Protein AF-A0A7I8X834-F1 (afdb_monomer)

Mean predicted aligned error: 14.42 Å

Foldseek 3Di:
DDDDDPFPVVVVPLLNVLLCLLQPQLLVVLLPCVVPVDPVVNVVSLVVSLVVSVVVHDPVNVLSSVLSNVLNNLLSVLVNCCVDNPDLLSVLVSLLSNLLSCLLSVQLVLCCRQAVVPRDSCSSVPPDDPVVVVLVVVLVVLLVVCVVPPVVLSDPVLLVVLSVLSVVLSVLQSQVCNQCRNVDDPDQDQDDDPPNDDGCDDSNVAAVCSNLLSVLSNQLSSSSSSSRPVSNVVSNVVSVVVVLVVLQVNLVSVCLAPPVVSVVSLVRYANNDPPRSHHDPDDPPCVVFWADDDDFDFDDPVQPPADDQPDDDFKFACLQDWLPQFFWKKFKFDQAFTWWFSVLLVQLVCQLRVLCCVPQNSNFKMKGFPFDFGGFDFDQDQGSHVVSVVVDPVCVVSGGHGDGTITGHHGGDTGMMMTGHPVCVVSSQVSNVRSCVSTPDDIDMDIDQGGGPEPDGSVVVVVQVVVVQWDIDRNYTHGNDPDDDVVVCVVPPD

Structure (mmCIF, N/CA/C/O backbone):
data_AF-A0A7I8X834-F1
#
_entry.id   AF-A0A7I8X834-F1
#
loop_
_atom_site.group_PDB
_atom_site.id
_atom_site.type_symbol
_atom_site.label_atom_id
_atom_site.label_alt_id
_atom_site.label_comp_id
_atom_site.label_asym_id
_atom_site.label_entity_id
_atom_site.label_seq_id
_atom_site.pdbx_PDB_ins_code
_atom_site.Cartn_x
_atom_site.Cartn_y
_atom_site.Cartn_z
_atom_site.occupancy
_atom_site.B_iso_or_equiv
_atom_site.auth_seq_id
_atom_site.auth_comp_id
_atom_site.auth_asym_id
_atom_site.auth_atom_id
_atom_site.pdbx_PDB_model_num
ATOM 1 N N . MET A 1 1 ? -2.455 3.920 -53.285 1.00 36.06 1 MET A N 1
ATOM 2 C CA . MET A 1 1 ? -1.299 4.105 -52.379 1.00 36.06 1 MET A CA 1
ATOM 3 C C . MET A 1 1 ? -1.236 2.922 -51.427 1.00 36.06 1 MET A C 1
ATOM 5 O O . MET A 1 1 ? -2.117 2.782 -50.586 1.00 36.06 1 MET A O 1
ATOM 9 N N . ALA A 1 2 ? -0.276 2.018 -51.633 1.00 33.56 2 ALA A N 1
ATOM 10 C CA . ALA A 1 2 ? -0.103 0.823 -50.813 1.00 33.56 2 ALA A CA 1
ATOM 11 C C . ALA A 1 2 ? 0.153 1.215 -49.349 1.00 33.56 2 ALA A C 1
ATOM 13 O O . ALA A 1 2 ? 0.996 2.070 -49.076 1.00 33.56 2 ALA A O 1
ATOM 14 N N . ARG A 1 3 ? -0.595 0.619 -48.411 1.00 34.62 3 ARG A N 1
ATOM 15 C CA . ARG A 1 3 ? -0.341 0.771 -46.974 1.00 34.62 3 ARG A CA 1
ATOM 16 C C . ARG A 1 3 ? 1.009 0.142 -46.677 1.00 34.62 3 ARG A C 1
ATOM 18 O O . ARG A 1 3 ? 1.139 -1.077 -46.630 1.00 34.62 3 ARG A O 1
ATOM 25 N N . VAL A 1 4 ? 2.005 0.998 -46.523 1.00 44.16 4 VAL A N 1
ATOM 26 C CA . VAL A 1 4 ? 3.326 0.625 -46.054 1.00 44.16 4 VAL A CA 1
ATOM 27 C C . VAL A 1 4 ? 3.152 -0.089 -44.704 1.00 44.16 4 VAL A C 1
ATOM 29 O O . VAL A 1 4 ? 2.463 0.425 -43.822 1.00 44.16 4 VAL A O 1
ATOM 32 N N . GLY A 1 5 ? 3.670 -1.316 -44.579 1.00 45.78 5 GLY A N 1
ATOM 33 C CA . GLY A 1 5 ? 3.481 -2.142 -43.383 1.00 45.78 5 GLY A CA 1
ATOM 34 C C . GLY A 1 5 ? 3.984 -1.450 -42.106 1.00 45.78 5 GLY A C 1
ATOM 35 O O . GLY A 1 5 ? 4.806 -0.534 -42.195 1.00 45.78 5 GLY A O 1
ATOM 36 N N . PRO A 1 6 ? 3.551 -1.901 -40.911 1.00 54.03 6 PRO A N 1
ATOM 37 C CA . PRO A 1 6 ? 3.858 -1.264 -39.623 1.00 54.03 6 PRO A CA 1
ATOM 38 C C . PRO A 1 6 ? 5.358 -1.123 -39.313 1.00 54.03 6 PRO A C 1
ATOM 40 O O . PRO A 1 6 ? 5.704 -0.458 -38.350 1.00 54.03 6 PRO A O 1
ATOM 43 N N . TRP A 1 7 ? 6.246 -1.682 -40.139 1.00 57.75 7 TRP A N 1
ATOM 44 C CA . TRP A 1 7 ? 7.691 -1.756 -39.934 1.00 57.75 7 TRP A CA 1
ATOM 45 C C . TRP A 1 7 ? 8.537 -0.915 -40.891 1.00 57.75 7 TRP A C 1
ATOM 47 O O . TRP A 1 7 ? 9.749 -0.836 -40.720 1.00 57.75 7 TRP A O 1
ATOM 57 N N . ALA A 1 8 ? 7.949 -0.251 -41.887 1.00 58.06 8 ALA A N 1
ATOM 58 C CA . ALA A 1 8 ? 8.758 0.508 -42.844 1.00 58.06 8 ALA A CA 1
ATOM 59 C C . ALA A 1 8 ? 9.441 1.740 -42.246 1.00 58.06 8 ALA A C 1
ATOM 61 O O . ALA A 1 8 ? 10.464 2.186 -42.755 1.00 58.06 8 ALA A O 1
ATOM 62 N N . HIS A 1 9 ? 8.920 2.257 -41.134 1.00 67.06 9 HIS A N 1
ATOM 63 C CA . HIS A 1 9 ? 9.563 3.340 -40.402 1.00 67.06 9 HIS A CA 1
ATOM 64 C C . HIS A 1 9 ? 10.934 2.926 -39.829 1.00 67.06 9 HIS A C 1
ATOM 66 O O . HIS A 1 9 ? 11.806 3.777 -39.715 1.00 67.06 9 HIS A O 1
ATOM 72 N N . ILE A 1 10 ? 11.165 1.635 -39.540 1.00 68.38 10 ILE A N 1
ATOM 73 C CA . ILE A 1 10 ? 12.439 1.126 -38.996 1.00 68.38 10 ILE A CA 1
ATOM 74 C C . ILE A 1 10 ? 13.573 1.295 -40.005 1.00 68.38 10 ILE A C 1
ATOM 76 O O . ILE A 1 10 ? 14.646 1.778 -39.659 1.00 68.38 10 ILE A O 1
ATOM 80 N N . VAL A 1 11 ? 13.333 0.914 -41.263 1.00 65.31 11 VAL A N 1
ATOM 81 C CA . VAL A 1 11 ? 14.344 0.968 -42.335 1.00 65.31 11 VAL A CA 1
ATOM 82 C C . VAL A 1 11 ? 14.738 2.416 -42.651 1.00 65.31 11 VAL A C 1
ATOM 84 O O . VAL A 1 11 ? 15.854 2.685 -43.098 1.00 65.31 11 VAL A O 1
ATOM 87 N N . HIS A 1 12 ? 13.835 3.360 -42.382 1.00 74.00 12 HIS A N 1
ATOM 88 C CA . HIS A 1 12 ? 14.034 4.781 -42.642 1.00 74.00 12 HIS A CA 1
ATOM 89 C C . HIS A 1 12 ? 14.421 5.602 -41.400 1.00 74.00 12 HIS A C 1
ATOM 91 O O . HIS A 1 12 ? 14.762 6.778 -41.559 1.00 74.00 12 HIS A O 1
ATOM 97 N N . ASP A 1 13 ? 14.426 5.028 -40.188 1.00 85.31 13 ASP A N 1
ATOM 98 C CA . ASP A 1 13 ? 14.839 5.764 -38.989 1.00 85.31 13 ASP A CA 1
ATOM 99 C C . ASP A 1 13 ? 16.361 5.948 -38.962 1.00 85.31 13 ASP A C 1
ATOM 101 O O . ASP A 1 13 ? 17.143 5.041 -38.660 1.00 85.31 13 ASP A O 1
ATOM 105 N N . ARG A 1 14 ? 16.780 7.179 -39.258 1.00 88.50 14 ARG A N 1
ATOM 106 C CA . ARG A 1 14 ? 18.187 7.582 -39.298 1.00 88.50 14 ARG A CA 1
ATOM 107 C C . ARG A 1 14 ? 18.877 7.498 -37.932 1.00 88.50 14 ARG A C 1
ATOM 109 O O . ARG A 1 14 ? 20.073 7.231 -37.904 1.00 88.50 14 ARG A O 1
ATOM 116 N N . ARG A 1 15 ? 18.149 7.655 -36.817 1.00 91.62 15 ARG A N 1
ATOM 117 C CA . ARG A 1 15 ? 18.695 7.541 -35.449 1.00 91.62 15 ARG A CA 1
ATOM 118 C C . ARG A 1 15 ? 19.051 6.093 -35.132 1.00 91.62 15 ARG A C 1
ATOM 120 O O . ARG A 1 15 ? 20.163 5.818 -34.691 1.00 91.62 15 ARG A O 1
ATOM 127 N N . LEU A 1 16 ? 18.127 5.164 -35.397 1.00 91.19 16 LEU A N 1
ATOM 128 C CA . LEU A 1 16 ? 18.373 3.732 -35.204 1.00 91.19 16 LEU A CA 1
ATOM 129 C C . LEU A 1 16 ? 19.485 3.242 -36.134 1.00 91.19 16 LEU A C 1
ATOM 131 O O . LEU A 1 16 ? 20.381 2.526 -35.695 1.00 91.19 16 LEU A O 1
ATOM 135 N N . ARG A 1 17 ? 19.467 3.673 -37.401 1.00 90.19 17 ARG A N 1
ATOM 136 C CA . ARG A 1 17 ? 20.515 3.335 -38.365 1.00 90.19 17 ARG A CA 1
ATOM 137 C C . ARG A 1 17 ? 21.889 3.828 -37.909 1.00 90.19 17 ARG A C 1
ATOM 139 O O . ARG A 1 17 ? 22.831 3.045 -37.951 1.00 90.19 17 ARG A O 1
ATOM 146 N N . ALA A 1 18 ? 21.999 5.072 -37.440 1.00 90.88 18 ALA A N 1
ATOM 147 C CA . ALA A 1 18 ? 23.244 5.611 -36.893 1.00 90.88 18 ALA A CA 1
ATOM 148 C C . ALA A 1 18 ? 23.757 4.776 -35.707 1.00 90.88 18 ALA A C 1
ATOM 150 O O . ALA A 1 18 ? 24.927 4.413 -35.674 1.00 90.88 18 ALA A O 1
ATOM 151 N N . ALA A 1 19 ? 22.876 4.402 -34.775 1.00 92.81 19 ALA A N 1
ATOM 152 C CA . ALA A 1 19 ? 23.246 3.574 -33.630 1.00 92.81 19 ALA A CA 1
ATOM 153 C C . ALA A 1 19 ? 23.716 2.162 -34.038 1.00 92.81 19 ALA A C 1
ATOM 155 O O . ALA A 1 19 ? 24.750 1.696 -33.567 1.00 92.81 19 ALA A O 1
ATOM 156 N N . VAL A 1 20 ? 22.998 1.477 -34.936 1.00 91.75 20 VAL A N 1
ATOM 157 C CA . VAL A 1 20 ? 23.368 0.116 -35.376 1.00 91.75 20 VAL A CA 1
ATOM 158 C C . VAL A 1 20 ? 24.663 0.122 -36.190 1.00 91.75 20 VAL A C 1
ATOM 160 O O . VAL A 1 20 ? 25.513 -0.742 -35.977 1.00 91.75 20 VAL A O 1
ATOM 163 N N . LEU A 1 21 ? 24.841 1.100 -37.086 1.00 90.94 21 LEU A N 1
ATOM 164 C CA . LEU A 1 21 ? 26.070 1.248 -37.873 1.00 90.94 21 LEU A CA 1
ATOM 165 C C . LEU A 1 21 ? 27.285 1.603 -37.012 1.00 90.94 21 LEU A C 1
ATOM 167 O O . LEU A 1 21 ? 28.401 1.288 -37.407 1.00 90.94 21 LEU A O 1
ATOM 171 N N . ALA A 1 22 ? 27.082 2.207 -35.843 1.00 92.06 22 ALA A N 1
ATOM 172 C CA . ALA A 1 22 ? 28.147 2.458 -34.882 1.00 92.06 22 ALA A CA 1
ATOM 173 C C . ALA A 1 22 ? 28.455 1.234 -34.007 1.00 92.06 22 ALA A C 1
ATOM 175 O O . ALA A 1 22 ? 29.618 0.943 -33.754 1.00 92.06 22 ALA A O 1
ATOM 176 N N . PHE A 1 23 ? 27.425 0.502 -33.563 1.00 94.19 23 PHE A N 1
ATOM 177 C CA . PHE A 1 23 ? 27.559 -0.655 -32.669 1.00 94.19 23 PHE A CA 1
ATOM 178 C C . PHE A 1 23 ? 28.165 -1.881 -33.365 1.00 94.19 23 PHE A C 1
ATOM 180 O O . PHE A 1 23 ? 29.086 -2.507 -32.845 1.00 94.19 23 PHE A O 1
ATOM 187 N N . LEU A 1 24 ? 27.629 -2.259 -34.530 1.00 92.31 24 LEU A N 1
ATOM 188 C CA . LEU A 1 24 ? 27.896 -3.566 -35.137 1.00 92.31 24 LEU A CA 1
ATOM 189 C C . LEU A 1 24 ? 29.349 -3.727 -35.622 1.00 92.31 24 LEU A C 1
ATOM 191 O O . LEU A 1 24 ? 29.941 -4.768 -35.332 1.00 92.31 24 LEU A O 1
ATOM 195 N N . PRO A 1 25 ? 29.966 -2.733 -36.298 1.00 92.31 25 PRO A N 1
ATOM 196 C CA . PRO A 1 25 ? 31.347 -2.855 -36.751 1.00 92.31 25 PRO A CA 1
ATOM 197 C C . PRO A 1 25 ? 32.329 -3.001 -35.594 1.00 92.31 25 PRO A C 1
ATOM 199 O O . PRO A 1 25 ? 33.125 -3.932 -35.617 1.00 92.31 25 PRO A O 1
ATOM 202 N N . ILE A 1 26 ? 32.260 -2.151 -34.563 1.00 92.62 26 ILE A N 1
ATOM 203 C CA . ILE A 1 26 ? 33.176 -2.235 -33.413 1.00 92.62 26 ILE A CA 1
ATOM 204 C C . ILE A 1 26 ? 32.985 -3.534 -32.626 1.00 92.62 26 ILE A C 1
ATOM 206 O O . ILE A 1 26 ? 33.966 -4.191 -32.283 1.00 92.62 26 ILE A O 1
ATOM 210 N N . PHE A 1 27 ? 31.732 -3.955 -32.424 1.00 91.94 27 PHE A N 1
ATOM 211 C CA . PHE A 1 27 ? 31.403 -5.210 -31.755 1.00 91.94 27 PHE A CA 1
ATOM 212 C C . PHE A 1 27 ? 32.017 -6.414 -32.479 1.00 91.94 27 PHE A C 1
ATOM 214 O O . PHE A 1 27 ? 32.739 -7.197 -31.867 1.00 91.94 27 PHE A O 1
ATOM 221 N N . LEU A 1 28 ? 31.784 -6.537 -33.792 1.00 89.62 28 LEU A N 1
ATOM 222 C CA . LEU A 1 28 ? 32.328 -7.637 -34.590 1.00 89.62 28 LEU A CA 1
ATOM 223 C C . LEU A 1 28 ? 33.853 -7.572 -34.679 1.00 89.62 28 LEU A C 1
ATOM 225 O O . LEU A 1 28 ? 34.506 -8.601 -34.545 1.00 89.62 28 LEU A O 1
ATOM 229 N N . SER A 1 29 ? 34.423 -6.377 -34.855 1.00 87.38 29 SER A N 1
ATOM 230 C CA . SER A 1 29 ? 35.875 -6.180 -34.936 1.00 87.38 29 SER A CA 1
ATOM 231 C C . SER A 1 29 ? 36.584 -6.764 -33.718 1.00 87.38 29 SER A C 1
ATOM 233 O O . SER A 1 29 ? 37.539 -7.522 -33.866 1.00 87.38 29 SER A O 1
ATOM 235 N N . LEU A 1 30 ? 36.089 -6.463 -32.513 1.00 85.25 30 LEU A N 1
ATOM 236 C CA . LEU A 1 30 ? 36.684 -6.944 -31.264 1.00 85.25 30 LEU A CA 1
ATOM 237 C C . LEU A 1 30 ? 36.595 -8.462 -31.096 1.00 85.25 30 LEU A C 1
ATOM 239 O O . LEU A 1 30 ? 37.524 -9.052 -30.556 1.00 85.25 30 LEU A O 1
ATOM 243 N N . LEU A 1 31 ? 35.548 -9.108 -31.619 1.00 78.69 31 LEU A N 1
ATOM 244 C CA . LEU A 1 31 ? 35.434 -10.571 -31.591 1.00 78.69 31 LEU A CA 1
ATOM 245 C C . LEU A 1 31 ? 36.502 -11.270 -32.448 1.00 78.69 31 LEU A C 1
ATOM 247 O O . LEU A 1 31 ? 36.894 -12.392 -32.137 1.00 78.69 31 LEU A O 1
ATOM 251 N N . PHE A 1 32 ? 36.985 -10.625 -33.515 1.00 73.88 32 PHE A N 1
ATOM 252 C CA . PHE A 1 32 ? 38.040 -11.174 -34.377 1.00 73.88 32 PHE A CA 1
ATOM 253 C C . PHE A 1 32 ? 39.462 -10.867 -33.876 1.00 73.88 32 PHE A C 1
ATOM 255 O O . PHE A 1 32 ? 40.407 -11.559 -34.260 1.00 73.88 32 PHE A O 1
ATOM 262 N N . LEU A 1 33 ? 39.631 -9.846 -33.030 1.00 68.44 33 LEU A N 1
ATOM 263 C CA . LEU A 1 33 ? 40.936 -9.258 -32.706 1.00 68.44 33 LEU A CA 1
ATOM 264 C C . LEU A 1 33 ? 41.780 -10.043 -31.701 1.00 68.44 33 LEU A C 1
ATOM 266 O O . LEU A 1 33 ? 43.008 -9.996 -31.776 1.00 68.44 33 LEU A O 1
ATOM 270 N N . GLU A 1 34 ? 41.168 -10.801 -30.794 1.00 62.50 34 GLU A N 1
ATOM 271 C CA . GLU A 1 34 ? 41.924 -11.513 -29.754 1.00 62.50 34 GLU A CA 1
ATOM 272 C C . GLU A 1 34 ? 42.829 -12.619 -30.312 1.00 62.50 34 GLU A C 1
ATOM 274 O O . GLU A 1 34 ? 43.851 -12.963 -29.723 1.00 62.50 34 GLU A O 1
ATOM 279 N N . ARG A 1 35 ? 42.541 -13.094 -31.529 1.00 62.28 35 ARG A N 1
ATOM 280 C CA . ARG A 1 35 ? 43.378 -14.072 -32.231 1.00 62.28 35 ARG A CA 1
ATOM 281 C C . ARG A 1 35 ? 44.765 -13.530 -32.611 1.00 62.28 35 ARG A C 1
ATOM 283 O O . ARG A 1 35 ? 45.643 -14.320 -32.942 1.00 62.28 35 ARG A O 1
ATOM 290 N N . LEU A 1 36 ? 44.963 -12.209 -32.575 1.00 65.31 36 LEU A N 1
ATOM 291 C CA . LEU A 1 36 ? 46.198 -11.532 -32.990 1.00 65.31 36 LEU A CA 1
ATOM 292 C C . LEU A 1 36 ? 47.086 -11.083 -31.812 1.00 65.31 36 LEU A C 1
ATOM 294 O O . LEU A 1 36 ? 48.196 -10.619 -32.055 1.00 65.31 36 LEU A O 1
ATOM 298 N N . ASN A 1 37 ? 46.615 -11.220 -30.561 1.00 67.31 37 ASN A N 1
ATOM 299 C CA . ASN A 1 37 ? 47.343 -10.953 -29.305 1.00 67.31 37 ASN A CA 1
ATOM 300 C C . ASN A 1 37 ? 48.211 -9.667 -29.288 1.00 67.31 37 ASN A C 1
ATOM 302 O O . ASN A 1 37 ? 49.320 -9.656 -28.755 1.00 67.31 37 ASN A O 1
ATOM 306 N N . SER A 1 38 ? 47.725 -8.573 -29.889 1.00 78.69 38 SER A N 1
ATOM 307 C CA . SER A 1 38 ? 48.435 -7.288 -29.964 1.00 78.69 38 SER A CA 1
ATOM 308 C C . SER A 1 38 ? 47.538 -6.139 -29.510 1.00 78.69 38 SER A C 1
ATOM 310 O O . SER A 1 38 ? 46.611 -5.736 -30.213 1.00 78.69 38 SER A O 1
ATOM 312 N N . TRP A 1 39 ? 47.837 -5.572 -28.337 1.00 79.31 39 TRP A N 1
ATOM 313 C CA . TRP A 1 39 ? 47.077 -4.45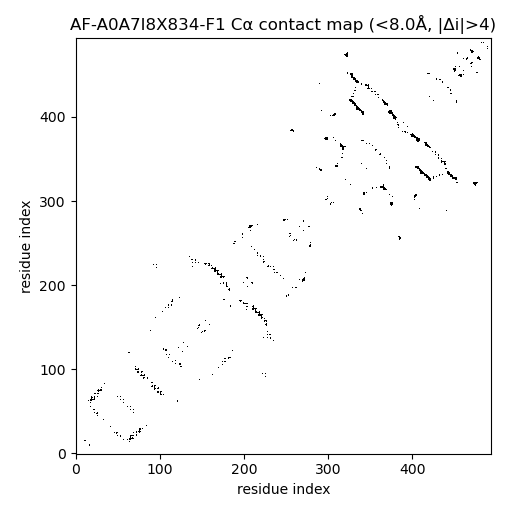5 -27.763 1.00 79.31 39 TRP A CA 1
ATOM 314 C C . TRP A 1 39 ? 47.134 -3.188 -28.634 1.00 79.31 39 TRP A C 1
ATOM 316 O O . TRP A 1 39 ? 46.146 -2.462 -28.727 1.00 79.31 39 TRP A O 1
ATOM 326 N N . ILE A 1 40 ? 48.256 -2.956 -29.328 1.00 82.69 40 ILE A N 1
ATOM 327 C CA . ILE A 1 40 ? 48.432 -1.835 -30.268 1.00 82.69 40 ILE A CA 1
ATOM 328 C C . ILE A 1 40 ? 47.464 -1.982 -31.443 1.00 82.69 40 ILE A C 1
ATOM 330 O O . ILE A 1 40 ? 46.815 -1.017 -31.842 1.00 82.69 40 ILE A O 1
ATOM 334 N N . PHE A 1 41 ? 47.337 -3.199 -31.977 1.00 82.44 41 PHE A N 1
ATOM 335 C CA . PHE A 1 41 ? 46.433 -3.476 -33.087 1.00 82.44 41 PHE A CA 1
ATOM 336 C C . PHE A 1 41 ? 44.966 -3.309 -32.671 1.00 82.44 41 PHE A C 1
ATOM 338 O O . PHE A 1 41 ? 44.191 -2.684 -33.393 1.00 82.44 41 PHE A O 1
ATOM 345 N N . THR A 1 42 ? 44.596 -3.761 -31.470 1.00 83.56 42 THR A N 1
ATOM 346 C CA . THR A 1 42 ? 43.255 -3.539 -30.909 1.00 83.56 42 THR A CA 1
ATOM 347 C C . THR A 1 42 ? 42.931 -2.048 -30.778 1.00 83.56 42 THR A C 1
ATOM 349 O O . THR A 1 42 ? 41.867 -1.617 -31.220 1.00 83.56 42 THR A O 1
ATOM 352 N N . LEU A 1 43 ? 43.852 -1.235 -30.245 1.00 85.38 43 LEU A N 1
ATOM 353 C CA . LEU A 1 43 ? 43.669 0.221 -30.157 1.00 85.38 43 LEU A CA 1
ATOM 354 C C . LEU A 1 43 ? 43.548 0.877 -31.537 1.00 85.38 43 LEU A C 1
ATOM 356 O O . LEU A 1 43 ? 42.698 1.748 -31.724 1.00 85.38 43 LEU A O 1
ATOM 360 N N . ALA A 1 44 ? 44.351 0.440 -32.510 1.00 87.12 44 ALA A N 1
ATOM 361 C CA . ALA A 1 44 ? 44.278 0.941 -33.878 1.00 87.12 44 ALA A CA 1
ATOM 362 C C . ALA A 1 44 ? 42.911 0.646 -34.515 1.00 87.12 44 ALA A C 1
ATOM 364 O O . ALA A 1 44 ? 42.315 1.536 -35.118 1.00 87.12 44 ALA A O 1
ATOM 365 N N . VAL A 1 45 ? 42.363 -0.560 -34.334 1.00 87.62 45 VAL A N 1
ATOM 366 C CA . VAL A 1 45 ? 41.034 -0.899 -34.863 1.00 87.62 45 VAL A CA 1
ATOM 367 C C . VAL A 1 45 ? 39.922 -0.126 -34.158 1.00 87.62 45 VAL A C 1
ATOM 369 O O . VAL A 1 45 ? 39.003 0.347 -34.828 1.00 87.62 45 VAL A O 1
ATOM 372 N N . ILE A 1 46 ? 40.007 0.078 -32.840 1.00 89.94 46 ILE A N 1
ATOM 373 C CA . ILE A 1 46 ? 39.059 0.939 -32.113 1.00 89.94 46 ILE A CA 1
ATOM 374 C C . ILE A 1 46 ? 39.099 2.367 -32.672 1.00 89.94 46 ILE A C 1
ATOM 376 O O . ILE A 1 46 ? 38.050 2.947 -32.946 1.00 89.94 46 ILE A O 1
ATOM 380 N N . LEU A 1 47 ? 40.291 2.927 -32.897 1.00 90.19 47 LEU A N 1
ATOM 381 C CA . LEU A 1 47 ? 40.443 4.274 -33.446 1.00 90.19 47 LEU A CA 1
ATOM 382 C C . LEU A 1 47 ? 39.882 4.372 -34.871 1.00 90.19 47 LEU A C 1
ATOM 384 O O . LEU A 1 47 ? 39.100 5.273 -35.160 1.00 90.19 47 LEU A O 1
ATOM 388 N N . VAL A 1 48 ? 40.229 3.428 -35.749 1.00 91.12 48 VAL A N 1
ATOM 389 C CA . VAL A 1 48 ? 39.745 3.403 -37.138 1.00 91.12 48 VAL A CA 1
ATOM 390 C C . VAL A 1 48 ? 38.225 3.267 -37.180 1.00 91.12 48 VAL A C 1
ATOM 392 O O . VAL A 1 48 ? 37.562 4.018 -37.890 1.00 91.12 48 VAL A O 1
ATOM 395 N N . THR A 1 49 ? 37.644 2.357 -36.398 1.00 90.31 49 THR A N 1
ATOM 396 C CA . THR A 1 49 ? 36.184 2.178 -36.344 1.00 90.31 49 THR A CA 1
ATOM 397 C C . THR A 1 49 ? 35.470 3.382 -35.728 1.00 90.31 49 THR A C 1
ATOM 399 O O . THR A 1 49 ? 34.392 3.733 -36.205 1.00 90.31 49 THR A O 1
ATOM 402 N N . ALA A 1 50 ? 36.063 4.063 -34.742 1.00 89.44 50 ALA A N 1
ATOM 403 C CA . ALA A 1 50 ? 35.523 5.303 -34.184 1.00 89.44 50 ALA A CA 1
ATOM 404 C C . ALA A 1 50 ? 35.511 6.434 -35.224 1.00 89.44 50 ALA A C 1
ATOM 406 O O . ALA A 1 50 ? 34.492 7.102 -35.403 1.00 89.44 50 ALA A O 1
ATOM 407 N N . VAL A 1 51 ? 36.616 6.608 -35.955 1.00 90.19 51 VAL A N 1
ATOM 408 C CA . VAL A 1 51 ? 36.738 7.602 -37.032 1.00 90.19 51 VAL A CA 1
ATOM 409 C C . VAL A 1 51 ? 35.757 7.295 -38.167 1.00 90.19 51 VAL A C 1
ATOM 411 O O . VAL A 1 51 ? 35.028 8.180 -38.610 1.00 90.19 51 VAL A O 1
ATOM 414 N N . MET A 1 52 ? 35.662 6.034 -38.595 1.00 88.81 52 MET A N 1
ATOM 415 C CA . MET A 1 52 ? 34.693 5.610 -39.611 1.00 88.81 52 MET A CA 1
ATOM 416 C C . MET A 1 52 ? 33.250 5.836 -39.147 1.00 88.81 52 MET A C 1
ATOM 418 O O . MET A 1 52 ? 32.437 6.349 -39.912 1.00 88.81 52 MET A O 1
ATOM 422 N N . SER A 1 53 ? 32.931 5.518 -37.890 1.00 88.56 53 SER A N 1
ATOM 423 C CA . SER A 1 53 ? 31.606 5.769 -37.314 1.00 88.56 53 SER A CA 1
ATOM 424 C C . SER A 1 53 ? 31.257 7.263 -37.307 1.00 88.56 53 SER A C 1
ATOM 426 O O . SER A 1 53 ? 30.132 7.635 -37.651 1.00 88.56 53 SER A O 1
ATOM 428 N N . TYR A 1 54 ? 32.228 8.128 -36.988 1.00 87.62 54 TYR A N 1
ATOM 429 C CA . TYR A 1 54 ? 32.076 9.584 -37.032 1.00 87.62 54 TYR A CA 1
ATOM 430 C C . TYR A 1 54 ? 31.765 10.085 -38.450 1.00 87.62 54 TYR A C 1
ATOM 432 O O . TYR A 1 54 ? 30.809 10.830 -38.628 1.00 87.62 54 TYR A O 1
ATOM 440 N N . PHE A 1 55 ? 32.511 9.637 -39.466 1.00 87.44 55 PHE A N 1
ATOM 441 C CA . PHE A 1 55 ? 32.313 10.084 -40.853 1.00 87.44 55 PHE A CA 1
ATOM 442 C C . PHE A 1 55 ? 31.052 9.522 -41.521 1.00 87.44 55 PHE A C 1
ATOM 444 O O . PHE A 1 55 ? 30.473 10.174 -42.388 1.00 87.44 55 PHE A O 1
ATOM 451 N N . VAL A 1 56 ? 30.610 8.323 -41.134 1.00 86.56 56 VAL A N 1
ATOM 452 C CA . VAL A 1 56 ? 29.383 7.701 -41.666 1.00 86.56 56 VAL A CA 1
ATOM 453 C C . VAL A 1 56 ? 28.118 8.304 -41.037 1.00 86.56 56 VAL A C 1
ATOM 455 O O . VAL A 1 56 ? 27.034 8.215 -41.619 1.00 86.56 56 VAL A O 1
ATOM 458 N N . THR A 1 57 ? 28.233 8.927 -39.861 1.00 88.31 57 THR A N 1
ATOM 459 C CA . THR A 1 57 ? 27.092 9.477 -39.122 1.00 88.31 57 THR A CA 1
ATOM 460 C C . THR A 1 57 ? 26.915 10.973 -39.393 1.00 88.31 57 THR A C 1
ATOM 462 O O . THR A 1 57 ? 27.830 11.763 -39.199 1.00 88.31 57 THR A O 1
ATOM 465 N N . ASP A 1 58 ? 25.705 11.390 -39.774 1.00 88.06 58 ASP A N 1
ATOM 466 C CA . ASP A 1 58 ? 25.335 12.813 -39.851 1.00 88.06 58 ASP A CA 1
ATOM 467 C C . ASP A 1 58 ? 25.509 13.491 -38.476 1.00 88.06 58 ASP A C 1
ATOM 469 O O . ASP A 1 58 ? 25.138 12.919 -37.446 1.00 88.06 58 ASP A O 1
ATOM 473 N N . ALA A 1 59 ? 26.028 14.722 -38.451 1.00 86.50 59 ALA A N 1
ATOM 474 C CA . ALA A 1 59 ? 26.315 15.482 -37.233 1.00 86.50 59 ALA A CA 1
ATOM 475 C C . ALA A 1 59 ? 25.116 15.560 -36.268 1.00 86.50 59 ALA A C 1
ATOM 477 O O . ALA A 1 59 ? 25.295 15.526 -35.050 1.00 86.50 59 ALA A O 1
ATOM 478 N N . HIS A 1 60 ? 23.885 15.579 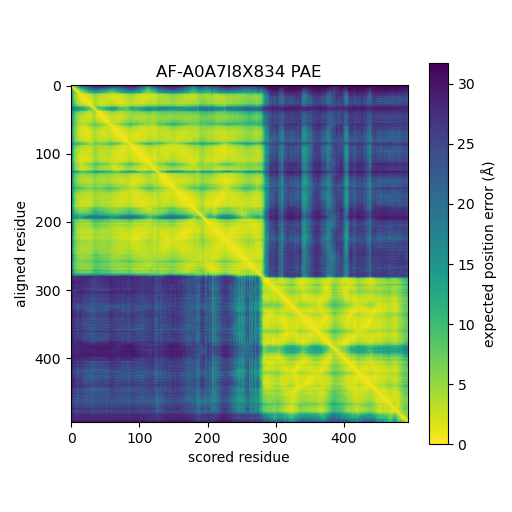-36.790 1.00 87.00 60 HIS A N 1
ATOM 479 C CA . HIS A 1 60 ? 22.665 15.588 -35.974 1.00 87.00 60 HIS A CA 1
ATOM 480 C C . HIS A 1 60 ? 22.455 14.306 -35.149 1.00 87.00 60 HIS A C 1
ATOM 482 O O . HIS A 1 60 ? 21.771 14.338 -34.124 1.00 87.00 60 HIS A O 1
ATOM 488 N N . TYR A 1 61 ? 23.021 13.171 -35.574 1.00 90.62 61 TYR A N 1
ATOM 489 C CA . TYR A 1 61 ? 22.836 11.862 -34.936 1.00 90.62 61 TYR A CA 1
ATOM 490 C C . TYR A 1 61 ? 24.088 11.342 -34.226 1.00 90.62 61 TYR A C 1
ATOM 492 O O . TYR A 1 61 ? 24.092 10.217 -33.720 1.00 90.62 61 TYR A O 1
ATOM 500 N N . ILE A 1 62 ? 25.133 12.162 -34.135 1.00 90.62 62 ILE A N 1
ATOM 501 C CA . ILE A 1 62 ? 26.424 11.765 -33.576 1.00 90.62 62 ILE A CA 1
ATOM 502 C C . ILE A 1 62 ? 26.331 11.270 -32.129 1.00 90.62 62 ILE A C 1
ATOM 504 O O . ILE A 1 62 ? 27.014 10.323 -31.756 1.00 90.62 62 ILE A O 1
ATOM 508 N N . GLN A 1 63 ? 25.435 11.845 -31.321 1.00 90.62 63 GLN A N 1
ATOM 509 C CA . GLN A 1 63 ? 25.235 11.424 -29.932 1.00 90.62 63 GLN A CA 1
ATOM 510 C C . GLN A 1 63 ? 24.668 9.997 -29.832 1.00 90.62 63 GLN A C 1
ATOM 512 O O . GLN A 1 63 ? 25.071 9.239 -28.953 1.00 90.62 63 GLN A O 1
ATOM 517 N N . TYR A 1 64 ? 23.784 9.605 -30.758 1.00 92.94 64 TYR A N 1
ATOM 518 C CA . TYR A 1 64 ? 23.239 8.244 -30.829 1.00 92.94 64 TYR A CA 1
ATOM 519 C C . TYR A 1 64 ? 24.317 7.239 -31.240 1.00 92.94 64 TYR A C 1
ATOM 521 O O . TYR A 1 64 ? 24.442 6.177 -30.635 1.00 92.94 64 TYR A O 1
ATOM 529 N N . SER A 1 65 ? 25.109 7.600 -32.254 1.00 92.50 65 SER A N 1
ATOM 530 C CA . SER A 1 65 ? 26.242 6.802 -32.727 1.00 92.50 65 SER A CA 1
ATOM 531 C C . SER A 1 65 ? 27.310 6.641 -31.641 1.00 92.50 65 SER A C 1
ATOM 533 O O . SER A 1 65 ? 27.724 5.522 -31.362 1.00 92.50 65 SER A O 1
ATOM 535 N N . GLY A 1 66 ? 27.683 7.716 -30.942 1.00 92.19 66 GLY A N 1
ATOM 536 C CA . GLY A 1 66 ? 28.678 7.680 -29.869 1.00 92.19 66 GLY A CA 1
ATOM 537 C C . GLY A 1 66 ? 28.282 6.766 -28.706 1.00 92.19 66 GLY A C 1
ATOM 538 O O . GLY A 1 66 ? 29.077 5.926 -28.28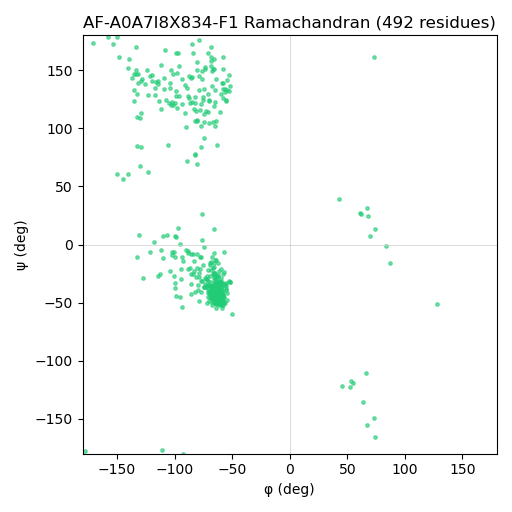9 1.00 92.19 66 GLY A O 1
ATOM 539 N N . GLN A 1 67 ? 27.041 6.861 -28.213 1.00 93.69 67 GLN A N 1
ATOM 540 C CA . GLN A 1 67 ? 26.566 5.977 -27.139 1.00 93.69 67 GLN A CA 1
ATOM 541 C C . GLN A 1 67 ? 26.470 4.514 -27.593 1.00 93.69 67 GLN A C 1
ATOM 543 O O . GLN A 1 67 ? 26.870 3.613 -26.855 1.00 93.69 67 GLN A O 1
ATOM 548 N N . ALA A 1 68 ? 26.003 4.263 -28.819 1.00 94.50 68 ALA A N 1
ATOM 549 C CA . ALA A 1 68 ? 25.950 2.915 -29.376 1.00 94.50 68 ALA A CA 1
ATOM 550 C C . ALA A 1 68 ? 27.345 2.320 -29.631 1.00 94.50 68 ALA A C 1
ATOM 552 O O . ALA A 1 68 ? 27.550 1.131 -29.394 1.00 94.50 68 ALA A O 1
ATOM 553 N N . PHE A 1 69 ? 28.311 3.137 -30.055 1.00 94.81 69 PHE A N 1
ATOM 554 C CA . PHE A 1 69 ? 29.706 2.737 -30.218 1.00 94.81 69 PHE A CA 1
ATOM 555 C C . PHE A 1 69 ? 30.308 2.290 -28.884 1.00 94.81 69 PHE A C 1
ATOM 557 O O . PHE A 1 69 ? 30.912 1.223 -28.820 1.00 94.81 69 PHE A O 1
ATOM 564 N N . ILE A 1 70 ? 30.080 3.047 -27.802 1.00 94.25 70 ILE A N 1
ATOM 565 C CA . ILE A 1 70 ? 30.519 2.667 -26.449 1.00 94.25 70 ILE A CA 1
ATOM 566 C C . ILE A 1 70 ? 29.884 1.335 -26.028 1.00 94.25 70 ILE A C 1
ATOM 568 O O . ILE A 1 70 ? 30.591 0.453 -25.543 1.00 94.25 70 ILE A O 1
ATOM 572 N N . CYS A 1 71 ? 28.578 1.144 -26.260 1.00 94.81 71 CYS A N 1
ATOM 573 C CA . CYS A 1 71 ? 27.926 -0.143 -25.997 1.00 94.81 71 CYS A CA 1
ATOM 574 C C . CYS A 1 71 ? 28.579 -1.292 -26.782 1.00 94.81 71 CYS A C 1
ATOM 576 O O . CYS A 1 71 ? 28.825 -2.350 -26.210 1.00 94.81 71 CYS A O 1
ATOM 578 N N . GLY A 1 72 ? 28.862 -1.093 -28.074 1.00 94.31 72 GLY A N 1
ATOM 579 C CA . GLY A 1 72 ? 29.462 -2.110 -28.942 1.00 94.31 72 GLY A CA 1
ATOM 580 C C . GLY A 1 72 ? 30.896 -2.452 -28.548 1.00 94.31 72 GLY A C 1
ATOM 581 O O . GLY A 1 72 ? 31.254 -3.627 -28.502 1.00 94.31 72 GLY A O 1
ATOM 582 N N . LEU A 1 73 ? 31.685 -1.437 -28.187 1.00 93.50 73 LEU A N 1
ATOM 583 C CA . LEU A 1 73 ? 33.039 -1.580 -27.660 1.00 93.50 73 LEU A CA 1
ATOM 584 C C . LEU A 1 73 ? 33.044 -2.432 -26.386 1.00 93.50 73 LEU A C 1
ATOM 586 O O . LEU A 1 73 ? 33.739 -3.443 -26.309 1.00 93.50 73 LEU A O 1
ATOM 590 N N . LEU A 1 74 ? 32.241 -2.040 -25.395 1.00 94.38 74 LEU A N 1
ATOM 591 C CA . LEU A 1 74 ? 32.186 -2.720 -24.105 1.00 94.38 74 LEU A CA 1
ATOM 592 C C . LEU A 1 74 ? 31.616 -4.141 -24.230 1.00 94.38 74 LEU A C 1
ATOM 594 O O . LEU A 1 74 ? 32.143 -5.056 -23.600 1.00 94.38 74 LEU A O 1
ATOM 598 N N . ALA A 1 75 ? 30.586 -4.357 -25.055 1.00 94.62 75 ALA A N 1
ATOM 599 C CA . ALA A 1 75 ? 30.019 -5.685 -25.293 1.00 94.62 75 ALA A CA 1
ATOM 600 C C . ALA A 1 75 ? 31.004 -6.606 -26.031 1.00 94.62 75 ALA A C 1
ATOM 602 O O . ALA A 1 75 ? 31.187 -7.753 -25.626 1.00 94.62 75 ALA A O 1
ATOM 603 N N . GLY A 1 76 ? 31.669 -6.100 -27.076 1.00 92.00 76 GLY A N 1
ATOM 604 C CA . GLY A 1 76 ? 32.660 -6.854 -27.845 1.00 92.00 76 GLY A CA 1
ATOM 605 C C . GLY A 1 76 ? 33.848 -7.263 -26.977 1.00 92.00 76 GLY A C 1
ATOM 606 O O . GLY A 1 76 ? 34.196 -8.442 -26.928 1.00 92.00 76 GLY A O 1
ATOM 607 N N . TYR A 1 77 ? 34.397 -6.315 -26.209 1.00 90.50 77 TYR A N 1
ATOM 608 C CA . TYR A 1 77 ? 35.468 -6.585 -25.247 1.00 90.50 77 TYR A CA 1
ATOM 609 C C . TYR A 1 77 ? 35.031 -7.564 -24.151 1.00 90.50 77 TYR A C 1
ATOM 611 O O . TYR A 1 77 ? 35.785 -8.456 -23.772 1.00 90.50 77 TYR A O 1
ATOM 619 N N . SER A 1 78 ? 33.795 -7.448 -23.664 1.00 93.19 78 SER A N 1
ATOM 620 C CA . SER A 1 78 ? 33.307 -8.343 -22.616 1.00 93.19 78 SER A CA 1
ATOM 621 C C . SER A 1 78 ? 33.197 -9.792 -23.092 1.00 93.19 78 SER A C 1
ATOM 623 O O . SER A 1 78 ? 33.594 -10.692 -22.362 1.00 93.19 78 SER A O 1
ATOM 625 N N . ILE A 1 79 ? 32.702 -10.033 -24.314 1.00 92.06 79 ILE A N 1
ATOM 626 C CA . ILE A 1 79 ? 32.613 -11.390 -24.888 1.00 92.06 79 ILE A CA 1
ATOM 627 C C . ILE A 1 79 ? 34.005 -11.970 -25.159 1.00 92.06 79 ILE A C 1
ATOM 629 O O . ILE A 1 79 ? 34.244 -13.132 -24.850 1.00 92.06 79 ILE A O 1
ATOM 633 N N . CYS A 1 80 ? 34.909 -11.151 -25.694 1.00 88.69 80 CYS A N 1
ATOM 634 C CA . CYS A 1 80 ? 36.328 -11.447 -25.904 1.00 88.69 80 CYS A CA 1
ATOM 635 C C . CYS A 1 80 ? 36.966 -11.999 -24.606 1.00 88.69 80 CYS A C 1
ATOM 637 O O . CYS A 1 80 ? 37.288 -13.186 -24.520 1.00 88.69 80 CYS A O 1
ATOM 639 N N . VAL A 1 81 ? 36.941 -11.219 -23.518 1.00 89.75 81 VAL A N 1
ATOM 640 C CA . VAL A 1 81 ? 37.427 -11.658 -22.192 1.00 89.75 81 VAL A CA 1
ATOM 641 C C . VAL A 1 81 ? 36.697 -12.904 -21.672 1.00 89.75 81 VAL A C 1
ATOM 643 O O . VAL A 1 81 ? 37.293 -13.730 -20.987 1.00 89.75 81 VAL A O 1
ATOM 646 N N . GLN A 1 82 ? 35.417 -13.084 -21.997 1.00 90.06 82 GLN A N 1
ATOM 647 C CA . GLN A 1 82 ? 34.654 -14.266 -21.589 1.00 90.06 82 GLN A CA 1
ATOM 648 C C . GLN A 1 82 ? 35.108 -15.564 -22.249 1.00 90.06 82 GLN A C 1
ATOM 650 O O . GLN A 1 82 ? 35.019 -16.619 -21.620 1.00 90.06 82 GLN A O 1
ATOM 655 N N . LEU A 1 83 ? 35.514 -15.490 -23.513 1.00 88.50 83 LEU A N 1
ATOM 656 C CA . LEU A 1 83 ? 35.881 -16.648 -24.319 1.00 88.50 83 LEU A CA 1
ATOM 657 C C . LEU A 1 83 ? 37.342 -17.052 -24.114 1.00 88.50 83 LEU A C 1
ATOM 659 O O . LEU A 1 83 ? 37.654 -18.240 -24.156 1.00 88.50 83 LEU A O 1
ATOM 663 N N . PHE A 1 84 ? 38.219 -16.077 -23.891 1.00 85.38 84 PHE A N 1
ATOM 664 C CA . PHE A 1 84 ? 39.666 -16.282 -23.965 1.00 85.38 84 PHE A CA 1
ATOM 665 C C . PHE A 1 84 ? 40.435 -15.695 -22.767 1.00 85.38 84 PHE A C 1
ATOM 667 O O . PHE A 1 84 ? 41.616 -15.993 -22.582 1.00 85.38 84 PHE A O 1
ATOM 674 N N . GLY A 1 85 ? 39.782 -14.888 -21.926 1.00 83.00 85 GLY A N 1
ATOM 675 C CA . GLY A 1 85 ? 40.411 -14.248 -20.777 1.00 83.00 85 GLY A CA 1
ATOM 676 C C . GLY A 1 85 ? 40.820 -15.243 -19.690 1.00 83.00 85 GLY A C 1
ATOM 677 O O . GLY A 1 85 ? 40.062 -16.130 -19.302 1.00 83.00 85 GLY A O 1
ATOM 678 N N . THR A 1 86 ? 42.025 -15.057 -19.150 1.00 80.88 86 THR A N 1
ATOM 679 C CA . THR A 1 86 ? 42.604 -15.922 -18.107 1.00 80.88 86 THR A CA 1
ATOM 680 C C . THR A 1 86 ? 42.367 -15.407 -16.685 1.00 80.88 86 THR A C 1
ATOM 682 O O . THR A 1 86 ? 42.425 -16.176 -15.728 1.00 80.88 86 THR A O 1
ATOM 685 N N . SER A 1 87 ? 42.079 -14.111 -16.522 1.00 87.12 87 SER A N 1
ATOM 686 C CA . SER A 1 87 ? 41.842 -13.499 -15.211 1.00 87.12 87 SER A CA 1
ATOM 687 C C . SER A 1 87 ? 40.405 -13.714 -14.744 1.00 87.12 87 SER A C 1
ATOM 689 O O . SER A 1 87 ? 39.455 -13.192 -15.328 1.00 87.12 87 SER A O 1
ATOM 691 N N . TYR A 1 88 ? 40.253 -14.438 -13.637 1.00 84.88 88 TYR A N 1
ATOM 692 C CA . TYR A 1 88 ? 38.953 -14.762 -13.055 1.00 84.88 88 TYR A CA 1
ATOM 693 C C . TYR A 1 88 ? 38.169 -13.511 -12.620 1.00 84.88 88 TYR A C 1
ATOM 695 O O . TYR A 1 88 ? 36.977 -13.401 -12.893 1.00 84.88 88 TYR A O 1
ATOM 703 N N . THR A 1 89 ? 38.840 -12.514 -12.039 1.00 90.38 89 THR A N 1
ATOM 704 C CA . THR A 1 89 ? 38.219 -11.232 -11.666 1.00 90.38 89 THR A CA 1
ATOM 705 C C . THR A 1 89 ? 37.693 -10.484 -12.890 1.00 90.38 89 THR A C 1
ATOM 707 O O . THR A 1 89 ? 36.561 -10.000 -12.885 1.00 90.38 89 THR A O 1
ATOM 710 N N . MET A 1 90 ? 38.484 -10.435 -13.969 1.00 90.44 90 MET A N 1
ATOM 711 C CA . MET A 1 90 ? 38.063 -9.782 -15.211 1.00 90.44 90 MET A CA 1
ATOM 712 C C . MET A 1 90 ? 36.853 -10.484 -15.814 1.00 90.44 90 MET A C 1
ATOM 714 O O . MET A 1 90 ? 35.892 -9.813 -16.157 1.00 90.44 90 MET A O 1
ATOM 718 N N . VAL A 1 91 ? 36.852 -11.820 -15.836 1.00 92.00 91 VAL A N 1
ATOM 719 C CA . VAL A 1 91 ? 35.730 -12.640 -16.310 1.00 92.00 91 VAL A CA 1
ATOM 720 C C . VAL A 1 91 ? 34.425 -12.293 -15.576 1.00 92.00 91 VAL A C 1
ATOM 722 O O . VAL A 1 91 ? 33.379 -12.209 -16.215 1.00 92.00 91 VAL A O 1
ATOM 725 N N . PHE A 1 92 ? 34.428 -12.069 -14.261 1.00 93.94 92 PHE A N 1
ATOM 726 C CA . PHE A 1 92 ? 33.203 -11.706 -13.529 1.00 93.94 92 PHE A CA 1
ATOM 727 C C . PHE A 1 92 ? 32.744 -10.285 -13.861 1.00 93.94 92 PHE A C 1
ATOM 729 O O . PHE A 1 92 ? 31.565 -10.058 -14.153 1.00 93.94 92 PHE A O 1
ATOM 736 N N . PHE A 1 93 ? 33.682 -9.339 -13.876 1.00 94.94 93 PHE A N 1
ATOM 737 C CA . PHE A 1 93 ? 33.387 -7.943 -14.176 1.00 94.94 93 PHE A CA 1
ATOM 738 C C . PHE A 1 93 ? 32.886 -7.747 -15.615 1.00 94.94 93 PHE A C 1
ATOM 740 O O . PHE A 1 93 ? 31.966 -6.962 -15.863 1.00 94.94 93 PHE A O 1
ATOM 747 N N . THR A 1 94 ? 33.423 -8.499 -16.577 1.00 94.69 94 THR A N 1
ATOM 748 C CA . THR A 1 94 ? 32.981 -8.444 -17.974 1.00 94.69 94 THR A CA 1
ATOM 749 C C . THR A 1 94 ? 31.627 -9.111 -18.192 1.00 94.69 94 THR A C 1
ATOM 751 O O . THR A 1 94 ? 30.862 -8.622 -19.017 1.00 94.69 94 THR A O 1
ATOM 754 N N . ARG A 1 95 ? 31.221 -10.118 -17.401 1.00 95.56 95 ARG A N 1
ATOM 755 C CA . ARG A 1 95 ? 29.818 -10.604 -17.422 1.00 95.56 95 ARG A CA 1
ATOM 756 C C . ARG A 1 95 ? 28.845 -9.517 -17.001 1.00 95.56 95 ARG A C 1
ATOM 758 O O . ARG A 1 95 ? 27.820 -9.326 -17.653 1.00 95.56 95 ARG A O 1
ATOM 765 N N . TYR A 1 96 ? 29.169 -8.808 -15.921 1.00 96.81 96 TYR A N 1
ATOM 766 C CA . TYR A 1 96 ? 28.375 -7.676 -15.450 1.00 96.81 96 TYR A CA 1
ATOM 767 C C . TYR A 1 96 ? 28.306 -6.584 -16.528 1.00 96.81 96 TYR A C 1
ATOM 769 O O . TYR A 1 96 ? 27.217 -6.148 -16.900 1.00 96.81 96 TYR A O 1
ATOM 777 N N . THR A 1 97 ? 29.456 -6.214 -17.097 1.00 96.06 97 THR A N 1
ATOM 778 C CA . THR A 1 97 ? 29.562 -5.187 -18.146 1.00 96.06 97 THR A CA 1
ATOM 779 C C . THR A 1 97 ? 28.793 -5.583 -19.409 1.00 96.06 97 THR A C 1
ATOM 781 O O . THR A 1 97 ? 28.110 -4.752 -20.012 1.00 96.06 97 THR A O 1
ATOM 784 N N . LEU A 1 98 ? 28.815 -6.863 -19.785 1.00 95.94 98 LEU A N 1
ATOM 785 C CA . LEU A 1 98 ? 28.026 -7.384 -20.895 1.00 95.94 98 LEU A CA 1
ATOM 786 C C . LEU A 1 98 ? 26.523 -7.240 -20.625 1.00 95.94 98 LEU A C 1
ATOM 788 O O . LEU A 1 98 ? 25.798 -6.737 -21.476 1.00 95.94 98 LEU A O 1
ATOM 792 N N . MET A 1 99 ? 26.041 -7.619 -19.437 1.00 96.25 99 MET A N 1
ATOM 793 C CA . MET A 1 99 ? 24.621 -7.458 -19.094 1.00 96.25 99 MET A CA 1
ATOM 794 C C . MET A 1 99 ? 24.197 -5.984 -19.026 1.00 9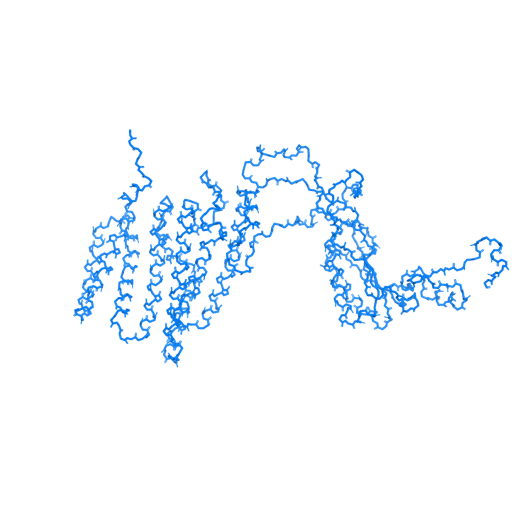6.25 99 MET A C 1
ATOM 796 O O . MET A 1 99 ? 23.077 -5.656 -19.420 1.00 96.25 99 MET A O 1
ATOM 800 N N . LEU A 1 100 ? 25.085 -5.095 -18.571 1.00 94.75 100 LEU A N 1
ATOM 801 C CA . LEU A 1 100 ? 24.862 -3.648 -18.530 1.00 94.75 100 LEU A CA 1
ATOM 802 C C . LEU A 1 100 ? 24.733 -3.045 -19.932 1.00 94.75 100 LEU A C 1
ATOM 804 O O . LEU A 1 100 ? 23.766 -2.346 -20.235 1.00 94.75 100 LEU A O 1
ATOM 808 N N . THR A 1 101 ? 25.680 -3.355 -20.810 1.00 94.56 101 THR A N 1
ATOM 809 C CA . THR A 1 101 ? 25.703 -2.840 -22.187 1.00 94.56 101 THR A CA 1
ATOM 810 C C . THR A 1 101 ? 24.543 -3.373 -23.014 1.00 94.56 101 THR A C 1
ATOM 812 O O . THR A 1 101 ? 23.913 -2.604 -23.744 1.00 94.56 101 THR A O 1
ATOM 815 N N . LEU A 1 102 ? 24.210 -4.659 -22.852 1.00 94.00 102 LEU A N 1
ATOM 816 C CA . LEU A 1 102 ? 23.038 -5.258 -23.478 1.00 94.00 102 LEU A CA 1
ATOM 817 C C . LEU A 1 102 ? 21.759 -4.564 -23.019 1.00 94.00 102 LEU A C 1
ATOM 819 O O . LEU A 1 102 ? 20.987 -4.179 -23.887 1.00 94.00 102 LEU A O 1
ATOM 823 N N . PHE A 1 103 ? 21.574 -4.329 -21.714 1.00 94.75 103 PHE A N 1
ATOM 824 C CA . PHE A 1 103 ? 20.394 -3.641 -21.179 1.00 94.75 103 PHE A CA 1
ATOM 825 C C . PHE A 1 103 ? 20.192 -2.253 -21.797 1.00 94.75 103 PHE A C 1
ATOM 827 O O . PHE A 1 103 ? 19.098 -1.953 -22.276 1.00 94.75 103 PHE A O 1
ATOM 834 N N . HIS A 1 104 ? 21.236 -1.417 -21.814 1.00 93.81 104 HIS A N 1
ATOM 835 C CA . HIS A 1 104 ? 21.150 -0.041 -22.318 1.00 93.81 104 HIS A CA 1
ATOM 836 C C . HIS A 1 104 ? 20.958 0.018 -23.840 1.00 93.81 104 HIS A C 1
ATOM 838 O O . HIS A 1 104 ? 20.137 0.791 -24.340 1.00 93.81 104 HIS A O 1
ATOM 844 N N . PHE A 1 105 ? 21.681 -0.814 -24.597 1.00 95.19 105 PHE A N 1
ATOM 845 C CA . PHE A 1 105 ? 21.551 -0.843 -26.053 1.00 95.19 105 PHE A CA 1
ATOM 846 C C . PHE A 1 105 ? 20.197 -1.408 -26.496 1.00 95.19 105 PHE A C 1
ATOM 848 O O . PHE A 1 105 ? 19.524 -0.825 -27.348 1.00 95.19 105 PHE A O 1
ATOM 855 N N . SER A 1 106 ? 19.760 -2.516 -25.897 1.00 95.19 106 SER A N 1
ATOM 856 C CA . SER A 1 106 ? 18.471 -3.132 -26.211 1.00 95.19 106 SER A CA 1
ATOM 857 C C . SER A 1 106 ? 17.300 -2.224 -25.826 1.00 95.19 106 SER A C 1
ATOM 859 O O . SER A 1 106 ? 16.299 -2.207 -26.535 1.00 95.19 106 SER A O 1
ATOM 861 N N . GLU A 1 107 ? 17.408 -1.432 -24.754 1.00 93.06 107 GLU A N 1
ATOM 862 C CA . GLU A 1 107 ? 16.385 -0.459 -24.371 1.00 93.06 107 GLU A CA 1
ATOM 863 C C . GLU A 1 107 ? 16.190 0.597 -25.465 1.00 93.06 107 GLU A C 1
ATOM 865 O O . GLU A 1 107 ? 15.057 0.873 -25.875 1.00 93.06 107 GLU A O 1
ATOM 870 N N . PHE A 1 108 ? 17.289 1.136 -25.999 1.00 94.06 108 PHE A N 1
ATOM 871 C CA . PHE A 1 108 ? 17.248 2.067 -27.121 1.00 94.06 108 PHE A CA 1
ATOM 872 C C . PHE A 1 108 ? 16.623 1.419 -28.362 1.00 94.06 108 PHE A C 1
ATOM 874 O O . PHE A 1 108 ? 15.691 1.974 -28.949 1.00 94.06 108 PHE A O 1
ATOM 881 N N . VAL A 1 109 ? 17.083 0.217 -28.729 1.00 93.25 109 VAL A N 1
ATOM 882 C CA . VAL A 1 109 ? 16.577 -0.518 -29.897 1.00 93.25 109 VAL A CA 1
ATOM 883 C C . VAL A 1 109 ? 15.083 -0.808 -29.755 1.00 93.25 109 VAL A C 1
ATOM 885 O O . VAL A 1 109 ? 14.310 -0.457 -30.641 1.00 93.25 109 VAL A O 1
ATOM 888 N N . PHE A 1 110 ? 14.628 -1.374 -28.636 1.00 92.38 110 PHE A N 1
ATOM 889 C CA . PHE A 1 110 ? 13.207 -1.667 -28.428 1.00 92.38 110 PHE A CA 1
ATOM 890 C C . PHE A 1 110 ? 12.358 -0.397 -28.377 1.00 92.38 110 PHE A C 1
ATOM 892 O O . PHE A 1 110 ? 11.230 -0.411 -28.869 1.00 92.38 110 PHE A O 1
ATOM 899 N N . THR A 1 111 ? 12.883 0.717 -27.866 1.00 90.44 111 THR A N 1
ATOM 900 C CA . THR A 1 111 ? 12.187 2.011 -27.938 1.00 90.44 111 THR A CA 1
ATOM 901 C C . THR A 1 111 ? 12.048 2.473 -29.386 1.00 90.44 111 THR A C 1
ATOM 903 O O . THR A 1 111 ? 10.963 2.879 -29.792 1.00 90.44 111 THR A O 1
ATOM 906 N N . ALA A 1 112 ? 13.099 2.338 -30.197 1.00 90.50 112 ALA A N 1
ATOM 907 C CA . ALA A 1 112 ? 13.063 2.693 -31.614 1.00 90.50 112 ALA A CA 1
ATOM 908 C C . ALA A 1 112 ? 12.068 1.834 -32.410 1.00 90.50 112 ALA A C 1
ATOM 910 O O . ALA A 1 112 ? 11.385 2.351 -33.295 1.00 90.50 112 ALA A O 1
ATOM 911 N N . LEU A 1 113 ? 11.967 0.544 -32.068 1.00 89.62 113 LEU A N 1
ATOM 912 C CA . LEU A 1 113 ? 11.064 -0.421 -32.704 1.00 89.62 113 LEU A CA 1
ATOM 913 C C . LEU A 1 113 ? 9.597 -0.233 -32.297 1.00 89.62 113 LEU A C 1
ATOM 915 O O . LEU A 1 113 ? 8.703 -0.473 -33.103 1.00 89.62 113 LEU A O 1
ATOM 919 N N . THR A 1 114 ? 9.334 0.136 -31.041 1.00 87.69 114 THR A N 1
ATOM 920 C CA . THR A 1 114 ? 7.981 0.061 -30.461 1.00 87.69 114 THR A CA 1
ATOM 921 C C . THR A 1 114 ? 7.353 1.421 -30.153 1.00 87.69 114 THR A C 1
ATOM 923 O O . THR A 1 114 ? 6.124 1.523 -30.141 1.00 87.69 114 THR A O 1
ATOM 926 N N . ASN A 1 115 ? 8.164 2.460 -29.923 1.00 85.75 115 ASN A N 1
ATOM 927 C CA . ASN A 1 115 ? 7.744 3.821 -29.578 1.00 85.75 115 ASN A CA 1
ATOM 928 C C . ASN A 1 115 ? 8.688 4.873 -30.199 1.00 85.75 115 ASN A C 1
ATOM 930 O O . ASN A 1 115 ? 9.283 5.715 -29.522 1.00 85.75 115 ASN A O 1
ATOM 934 N N . ASN A 1 116 ? 8.819 4.805 -31.524 1.00 85.62 116 ASN A N 1
ATOM 935 C CA . ASN A 1 116 ? 9.723 5.627 -32.327 1.00 85.62 116 ASN A CA 1
ATOM 936 C C . ASN A 1 116 ? 9.538 7.150 -32.129 1.00 85.62 116 ASN A C 1
ATOM 938 O O . ASN A 1 116 ? 10.508 7.913 -32.114 1.00 85.62 116 ASN A O 1
ATOM 942 N N . GLU A 1 117 ? 8.292 7.593 -31.932 1.00 82.00 117 GLU A N 1
ATOM 943 C CA . GLU A 1 117 ? 7.940 9.008 -31.745 1.00 82.00 117 GLU A CA 1
ATOM 944 C C . GLU A 1 117 ? 8.625 9.631 -30.521 1.00 82.00 117 GLU A C 1
ATOM 946 O O . GLU A 1 117 ? 8.974 10.809 -30.534 1.00 82.00 117 GLU A O 1
ATOM 951 N N . ASN A 1 118 ? 8.858 8.835 -29.474 1.00 81.56 118 ASN A N 1
ATOM 952 C CA . ASN A 1 118 ? 9.504 9.280 -28.240 1.00 81.56 118 ASN A CA 1
ATOM 953 C C . ASN A 1 118 ? 10.995 8.919 -28.167 1.00 81.56 118 ASN A C 1
ATOM 955 O O . ASN A 1 118 ? 11.615 9.133 -27.123 1.00 81.56 118 ASN A O 1
ATOM 959 N N . LEU A 1 119 ? 11.577 8.388 -29.249 1.00 88.31 119 LEU A N 1
ATOM 960 C CA . LEU A 1 119 ? 12.980 7.986 -29.286 1.00 88.31 119 LEU A CA 1
ATOM 961 C C . LEU A 1 119 ? 13.899 9.209 -29.156 1.00 88.31 119 LEU A C 1
ATOM 963 O O . LEU A 1 119 ? 13.897 10.107 -30.005 1.00 88.31 119 LEU A O 1
ATOM 967 N N . LYS A 1 120 ? 14.708 9.220 -28.099 1.00 89.69 120 LYS A N 1
ATOM 968 C CA . LYS A 1 120 ? 15.693 10.264 -27.793 1.00 89.69 120 LYS A CA 1
ATOM 969 C C . LYS A 1 120 ? 17.028 9.629 -27.419 1.00 89.69 120 LYS A C 1
ATOM 971 O O . LYS A 1 120 ? 17.101 8.427 -27.185 1.00 89.69 120 LYS A O 1
ATOM 976 N N . VAL A 1 121 ? 18.079 10.439 -27.322 1.00 87.31 121 VAL A N 1
ATOM 977 C CA . VAL A 1 121 ? 19.380 9.983 -26.800 1.00 87.31 121 VAL A CA 1
ATOM 978 C C . VAL A 1 121 ? 19.224 9.439 -25.371 1.00 87.31 121 VAL A C 1
ATOM 980 O O . VAL A 1 121 ? 19.774 8.399 -25.037 1.00 87.31 121 VAL A O 1
ATOM 983 N N . ASP A 1 122 ? 18.358 10.042 -24.555 1.00 85.56 122 ASP A N 1
ATOM 984 C CA . ASP A 1 122 ? 18.066 9.547 -23.201 1.00 85.56 122 ASP A CA 1
ATOM 985 C C . ASP A 1 122 ? 17.401 8.156 -23.172 1.00 85.56 122 ASP A C 1
ATOM 987 O O . ASP A 1 122 ? 17.351 7.527 -22.117 1.00 85.56 122 ASP A O 1
ATOM 991 N N . SER A 1 123 ? 16.910 7.636 -24.306 1.00 89.19 123 SER A N 1
ATOM 992 C CA . SER A 1 123 ? 16.312 6.295 -24.391 1.00 89.19 123 SER A CA 1
ATOM 993 C C . SER A 1 123 ? 17.324 5.163 -24.189 1.00 89.19 123 SER A C 1
ATOM 995 O O . SER A 1 123 ? 16.907 4.041 -23.914 1.00 89.19 123 SER A O 1
ATOM 997 N N . PHE A 1 124 ? 18.631 5.441 -24.274 1.00 88.12 124 PHE A N 1
ATOM 998 C CA . PHE A 1 124 ? 19.665 4.507 -23.816 1.00 88.12 124 PHE A CA 1
ATOM 999 C C . PHE A 1 124 ? 19.692 4.356 -22.289 1.00 88.12 124 PHE A C 1
ATOM 1001 O O . PHE A 1 124 ? 20.259 3.393 -21.789 1.00 88.12 124 PHE A O 1
ATOM 1008 N N . LEU A 1 125 ? 19.096 5.291 -21.538 1.00 86.44 125 LEU A N 1
ATOM 1009 C CA . LEU A 1 125 ? 19.106 5.338 -20.072 1.00 86.44 125 LEU A CA 1
ATOM 1010 C C . LEU A 1 125 ? 20.502 5.496 -19.439 1.00 86.44 125 LEU A C 1
ATOM 1012 O O . LEU A 1 125 ? 20.697 5.119 -18.295 1.00 86.44 125 LEU A O 1
ATOM 1016 N N . TRP A 1 126 ? 21.476 6.093 -20.132 1.00 79.25 126 TRP A N 1
ATOM 1017 C CA . TRP A 1 126 ? 22.771 6.438 -19.515 1.00 79.25 126 TRP A CA 1
ATOM 1018 C C . TRP A 1 126 ? 22.657 7.573 -18.486 1.00 79.25 126 TRP A C 1
ATOM 1020 O O . TRP A 1 126 ? 23.330 7.568 -17.457 1.00 79.25 126 TRP A O 1
ATOM 1030 N N . ASN A 1 127 ? 21.779 8.542 -18.756 1.00 67.25 127 ASN A N 1
ATOM 1031 C CA . ASN A 1 127 ? 21.541 9.712 -17.912 1.00 67.25 127 ASN A CA 1
ATOM 1032 C C . ASN A 1 127 ? 20.604 9.352 -16.750 1.00 67.25 127 ASN A C 1
ATOM 1034 O O . ASN A 1 127 ? 19.436 9.745 -16.712 1.00 67.25 127 ASN A O 1
ATOM 1038 N N . HIS A 1 128 ? 21.109 8.550 -15.817 1.00 65.56 128 HIS A N 1
ATOM 1039 C CA . HIS A 1 128 ? 20.432 8.263 -14.559 1.00 65.56 128 HIS A CA 1
ATOM 1040 C C . HIS A 1 128 ? 20.708 9.335 -13.495 1.00 65.56 128 HIS A C 1
ATOM 1042 O O . HIS A 1 128 ? 21.505 10.253 -13.683 1.00 65.56 128 HIS A O 1
ATOM 1048 N N . SER A 1 129 ? 20.000 9.230 -12.371 1.00 77.56 129 SER A N 1
ATOM 1049 C CA . SER A 1 129 ? 20.148 10.141 -11.243 1.00 77.56 129 SER A CA 1
ATOM 1050 C C . SER A 1 129 ? 21.479 9.927 -10.504 1.00 77.56 129 SER A C 1
ATOM 1052 O O . SER A 1 129 ? 22.147 8.906 -10.683 1.00 77.56 129 SER A O 1
ATOM 1054 N N . LEU A 1 130 ? 21.877 10.887 -9.664 1.00 80.25 130 LEU A N 1
ATOM 1055 C CA . LEU A 1 130 ? 23.114 10.799 -8.876 1.00 80.25 130 LEU A CA 1
ATOM 1056 C C . LEU A 1 130 ? 23.156 9.515 -8.031 1.00 80.25 130 LEU A C 1
ATOM 1058 O O . LEU A 1 130 ? 24.193 8.869 -7.924 1.00 80.25 130 LEU A O 1
ATOM 1062 N N . GLU A 1 131 ? 22.011 9.111 -7.486 1.00 79.62 131 GLU A N 1
ATOM 1063 C CA . GLU A 1 131 ? 21.854 7.920 -6.651 1.00 79.62 131 GLU A CA 1
ATOM 1064 C C . GLU A 1 131 ? 22.197 6.630 -7.406 1.00 79.62 131 GLU A C 1
ATOM 1066 O O . GLU A 1 131 ? 22.757 5.708 -6.815 1.00 79.62 131 GLU A O 1
ATOM 1071 N N . TYR A 1 132 ? 21.910 6.569 -8.710 1.00 83.56 132 TYR A N 1
ATOM 1072 C CA . TYR A 1 132 ? 22.279 5.427 -9.546 1.00 83.56 132 TYR A CA 1
ATOM 1073 C C . TYR A 1 132 ? 23.796 5.309 -9.691 1.00 83.56 132 TYR A C 1
ATOM 1075 O O . TYR A 1 132 ? 24.350 4.230 -9.498 1.00 83.56 132 TYR A O 1
ATOM 1083 N N . TRP A 1 133 ? 24.476 6.419 -9.993 1.00 86.88 133 TRP A N 1
ATOM 1084 C CA . TRP A 1 133 ? 25.931 6.424 -10.141 1.00 86.88 133 TRP A CA 1
ATOM 1085 C C . TRP A 1 133 ? 26.638 6.117 -8.826 1.00 86.88 133 TRP A C 1
ATOM 1087 O O . TRP A 1 133 ? 27.598 5.352 -8.823 1.00 86.88 133 TRP A O 1
ATOM 1097 N N . VAL A 1 134 ? 26.122 6.633 -7.706 1.00 89.31 134 VAL A N 1
ATOM 1098 C CA . VAL A 1 134 ? 26.599 6.258 -6.370 1.00 89.31 134 VAL A CA 1
ATOM 1099 C C . VAL A 1 134 ? 26.458 4.749 -6.165 1.00 89.31 134 VAL A C 1
ATOM 1101 O O . VAL A 1 134 ? 27.441 4.100 -5.828 1.00 89.31 134 VAL A O 1
ATOM 1104 N N . ALA A 1 135 ? 25.289 4.165 -6.444 1.00 89.12 135 ALA A N 1
ATOM 1105 C CA . ALA A 1 135 ? 25.078 2.725 -6.294 1.00 89.12 135 ALA A CA 1
ATOM 1106 C C . ALA A 1 135 ? 25.993 1.885 -7.207 1.00 89.12 135 ALA A C 1
ATOM 1108 O O . ALA A 1 135 ? 26.499 0.844 -6.779 1.00 89.12 135 ALA A O 1
ATOM 1109 N N . ALA A 1 136 ? 26.216 2.312 -8.454 1.00 91.12 136 ALA A N 1
ATOM 1110 C CA . ALA A 1 136 ? 27.095 1.624 -9.399 1.00 91.12 136 ALA A CA 1
ATOM 1111 C C . ALA A 1 136 ? 28.553 1.656 -8.919 1.00 91.12 136 ALA A C 1
ATOM 1113 O O . ALA A 1 136 ? 29.179 0.605 -8.791 1.00 91.12 136 ALA A O 1
ATOM 1114 N N . ILE A 1 137 ? 29.060 2.837 -8.553 1.00 94.50 137 ILE A N 1
ATOM 1115 C CA . ILE A 1 137 ? 30.422 3.008 -8.031 1.00 94.50 137 ILE A CA 1
ATOM 1116 C C . ILE A 1 137 ? 30.609 2.202 -6.743 1.00 94.50 137 ILE A C 1
ATOM 1118 O O . ILE A 1 137 ? 31.607 1.499 -6.615 1.00 94.50 137 ILE A O 1
ATOM 1122 N N . THR A 1 138 ? 29.647 2.229 -5.814 1.00 95.00 138 THR A N 1
ATOM 1123 C CA . THR A 1 138 ? 29.706 1.406 -4.595 1.00 95.00 138 THR A CA 1
ATOM 1124 C C . THR A 1 138 ? 29.784 -0.085 -4.925 1.00 95.00 138 THR A C 1
ATOM 1126 O O . THR A 1 138 ? 30.599 -0.780 -4.326 1.00 95.00 138 THR A O 1
ATOM 1129 N N . SER A 1 139 ? 29.027 -0.570 -5.916 1.00 96.38 139 SER A N 1
ATOM 1130 C CA . SER A 1 139 ? 29.097 -1.980 -6.331 1.00 96.38 139 SER A CA 1
ATOM 1131 C C . SER A 1 139 ? 30.440 -2.366 -6.952 1.00 96.38 139 SER A C 1
ATOM 1133 O O . SER A 1 139 ? 30.931 -3.469 -6.716 1.00 96.38 139 SER A O 1
ATOM 1135 N N . TRP A 1 140 ? 31.064 -1.464 -7.714 1.00 96.44 140 TRP A N 1
ATOM 1136 C CA . TRP A 1 140 ? 32.382 -1.704 -8.303 1.00 96.44 140 TRP A CA 1
ATOM 1137 C C . TRP A 1 140 ? 33.487 -1.664 -7.247 1.00 96.44 140 TRP A C 1
ATOM 1139 O O . TRP A 1 140 ? 34.429 -2.448 -7.324 1.00 96.44 140 TRP A O 1
ATOM 1149 N N . LEU A 1 141 ? 33.357 -0.785 -6.249 1.00 96.69 141 LEU A N 1
ATOM 1150 C CA . LEU A 1 141 ? 34.271 -0.721 -5.110 1.00 96.69 141 LEU A CA 1
ATOM 1151 C C . LEU A 1 141 ? 34.168 -1.971 -4.232 1.00 96.69 141 LEU A C 1
ATOM 1153 O O . LEU A 1 141 ? 35.203 -2.532 -3.893 1.00 96.69 141 LEU A O 1
ATOM 1157 N N . GLU A 1 142 ? 32.955 -2.428 -3.903 1.00 96.50 142 GLU A N 1
ATOM 1158 C CA . GLU A 1 142 ? 32.744 -3.682 -3.162 1.00 96.50 142 GLU A CA 1
ATOM 1159 C C . GLU A 1 142 ? 33.370 -4.859 -3.909 1.00 96.50 142 GLU A C 1
ATOM 1161 O O . GLU A 1 142 ? 34.237 -5.529 -3.357 1.00 96.50 142 GLU A O 1
ATOM 1166 N N . PHE A 1 143 ? 33.046 -5.021 -5.195 1.00 96.56 143 PHE A N 1
ATOM 1167 C CA . PHE A 1 143 ? 33.615 -6.084 -6.023 1.00 96.56 143 PHE A CA 1
ATOM 1168 C C . PHE A 1 143 ? 35.148 -6.015 -6.084 1.00 96.56 143 PHE A C 1
ATOM 1170 O O . PHE A 1 143 ? 35.829 -7.026 -5.928 1.00 96.56 143 PHE A O 1
ATOM 1177 N N . GLY A 1 144 ? 35.708 -4.819 -6.293 1.00 94.75 144 GLY A N 1
ATOM 1178 C CA . GLY A 1 144 ? 37.153 -4.612 -6.343 1.00 94.75 144 GLY A CA 1
ATOM 1179 C C . GLY A 1 144 ? 37.831 -5.008 -5.033 1.00 94.75 144 GLY A C 1
ATOM 1180 O O . GLY A 1 144 ? 38.782 -5.788 -5.051 1.00 94.75 144 GLY A O 1
ATOM 1181 N N . LEU A 1 145 ? 37.313 -4.535 -3.898 1.00 94.81 145 LEU A N 1
ATOM 1182 C CA . LEU A 1 145 ? 37.839 -4.862 -2.572 1.00 94.81 145 LEU A CA 1
ATOM 1183 C C . LEU A 1 145 ? 37.704 -6.359 -2.264 1.00 94.81 145 LEU A C 1
ATOM 1185 O O . LEU A 1 145 ? 38.679 -6.987 -1.858 1.00 94.81 145 LEU A O 1
ATOM 1189 N N . GLU A 1 146 ? 36.540 -6.958 -2.502 1.00 93.75 146 GLU A N 1
ATOM 1190 C CA . GLU A 1 146 ? 36.313 -8.384 -2.249 1.00 93.75 146 GLU A CA 1
ATOM 1191 C C . GLU A 1 146 ? 37.172 -9.265 -3.157 1.00 93.75 146 GLU A C 1
ATOM 1193 O O . GLU A 1 146 ? 37.739 -10.250 -2.693 1.00 93.75 146 GLU A O 1
ATOM 1198 N N . SER A 1 147 ? 37.379 -8.874 -4.416 1.00 92.44 147 SER A N 1
ATOM 1199 C CA . SER A 1 147 ? 38.264 -9.607 -5.325 1.00 92.44 147 SER A CA 1
ATOM 1200 C C . SER A 1 147 ? 39.735 -9.592 -4.889 1.00 92.44 147 SER A C 1
ATOM 1202 O O . SER A 1 147 ? 40.462 -10.541 -5.181 1.00 92.44 147 SER A O 1
ATOM 1204 N N . LEU A 1 148 ? 40.172 -8.541 -4.182 1.00 92.94 148 LEU A N 1
ATOM 1205 C CA . LEU A 1 148 ? 41.542 -8.396 -3.683 1.00 92.94 148 LEU A CA 1
ATOM 1206 C C . LEU A 1 148 ? 41.745 -9.082 -2.327 1.00 92.94 148 LEU A C 1
ATOM 1208 O O . LEU A 1 148 ? 42.771 -9.725 -2.117 1.00 92.94 148 LEU A O 1
ATOM 1212 N N . PHE A 1 149 ? 40.787 -8.938 -1.407 1.00 94.06 149 PHE A N 1
ATOM 1213 C CA . PHE A 1 149 ? 40.935 -9.382 -0.018 1.00 94.06 149 PHE A CA 1
ATOM 1214 C C . PHE A 1 149 ? 40.255 -10.726 0.285 1.00 94.06 149 PHE A C 1
ATOM 1216 O O . PHE A 1 149 ? 40.698 -11.429 1.192 1.00 94.06 149 PHE A O 1
ATOM 1223 N N . VAL A 1 150 ? 39.196 -11.097 -0.444 1.00 93.06 150 VAL A N 1
ATOM 1224 C CA . VAL A 1 150 ? 38.376 -12.297 -0.181 1.00 93.06 150 VAL A CA 1
ATOM 1225 C C . VAL A 1 150 ? 37.963 -12.998 -1.494 1.00 93.06 150 VAL A C 1
ATOM 1227 O O . VAL A 1 150 ? 36.772 -13.162 -1.783 1.00 93.06 150 VAL A O 1
ATOM 1230 N N . PRO A 1 151 ? 38.923 -13.467 -2.318 1.00 89.38 151 PRO A N 1
ATOM 1231 C CA . PRO A 1 151 ? 38.628 -14.043 -3.634 1.00 89.38 151 PRO A CA 1
ATOM 1232 C C . PRO A 1 151 ? 37.767 -15.317 -3.574 1.00 89.38 151 PRO A C 1
ATOM 1234 O O . PRO A 1 151 ? 37.181 -15.711 -4.581 1.00 89.38 151 PRO A O 1
ATOM 1237 N N . GLN A 1 152 ? 37.646 -15.958 -2.404 1.00 90.19 152 GLN A N 1
ATOM 1238 C CA . GLN A 1 152 ? 36.818 -17.152 -2.204 1.00 90.19 152 GLN A CA 1
ATOM 1239 C C . GLN A 1 152 ? 35.313 -16.883 -2.381 1.00 90.19 152 GLN A C 1
ATOM 1241 O O . GLN A 1 152 ? 34.558 -17.825 -2.617 1.00 90.19 152 GLN A O 1
ATOM 1246 N N . LEU A 1 153 ? 34.868 -15.622 -2.288 1.00 89.44 153 LEU A N 1
ATOM 1247 C CA . LEU A 1 153 ? 33.471 -15.239 -2.526 1.00 89.44 153 LEU A CA 1
ATOM 1248 C C . LEU A 1 153 ? 33.072 -15.327 -4.006 1.00 89.44 153 LEU A C 1
ATOM 1250 O O . LEU A 1 153 ? 31.888 -15.460 -4.321 1.00 89.44 153 LEU A O 1
ATOM 1254 N N . LEU A 1 154 ? 34.043 -15.289 -4.923 1.00 90.62 154 LEU A N 1
ATOM 1255 C CA . LEU A 1 154 ? 33.795 -15.297 -6.360 1.00 90.62 154 LEU A CA 1
ATOM 1256 C C . LEU A 1 154 ? 33.442 -16.712 -6.842 1.00 90.62 154 LEU A C 1
ATOM 1258 O O . LEU A 1 154 ? 34.271 -17.476 -7.340 1.00 90.62 154 LEU A O 1
ATOM 1262 N N . VAL A 1 155 ? 32.169 -17.079 -6.716 1.00 94.12 155 VAL A N 1
ATOM 1263 C CA . VAL A 1 155 ? 31.679 -18.410 -7.092 1.00 94.12 155 VAL A CA 1
ATOM 1264 C C . VAL A 1 155 ? 31.054 -18.377 -8.485 1.00 94.12 155 VAL A C 1
ATOM 1266 O O . VAL A 1 155 ? 30.027 -17.740 -8.718 1.00 94.12 155 VAL A O 1
ATOM 1269 N N . ASN A 1 156 ? 31.637 -19.126 -9.426 1.00 93.12 156 ASN A N 1
ATOM 1270 C CA . ASN A 1 156 ? 31.223 -19.102 -10.833 1.00 93.12 156 ASN A CA 1
ATOM 1271 C C . ASN A 1 156 ? 29.742 -19.462 -11.037 1.00 93.12 156 ASN A C 1
ATOM 1273 O O . ASN A 1 156 ? 29.048 -18.800 -11.803 1.00 93.12 156 ASN A O 1
ATOM 1277 N N . TYR A 1 157 ? 29.241 -20.479 -10.329 1.00 94.88 157 TYR A N 1
ATOM 1278 C CA . TYR A 1 157 ? 27.838 -20.896 -10.423 1.00 94.88 157 TYR A CA 1
ATOM 1279 C C . TYR A 1 157 ? 26.867 -19.825 -9.915 1.00 94.88 157 TYR A C 1
ATOM 1281 O O . TYR A 1 157 ? 25.802 -19.647 -10.501 1.00 94.88 157 TYR A O 1
ATOM 1289 N N . VAL A 1 158 ? 27.248 -19.079 -8.871 1.00 96.00 158 VAL A N 1
ATOM 1290 C CA . VAL A 1 158 ? 26.458 -17.948 -8.360 1.00 96.00 158 VAL A CA 1
ATOM 1291 C C . VAL A 1 158 ? 26.426 -16.838 -9.406 1.00 96.00 158 VAL A C 1
ATOM 1293 O O . VAL A 1 158 ? 25.349 -16.377 -9.774 1.00 96.00 158 VAL A O 1
ATOM 1296 N N . SER A 1 159 ? 27.580 -16.491 -9.978 1.00 96.06 159 SER A N 1
ATOM 1297 C CA . SER A 1 159 ? 27.668 -15.485 -11.039 1.00 96.06 159 SER A CA 1
ATOM 1298 C C . SER A 1 159 ? 26.818 -15.845 -12.267 1.00 96.06 159 SER A C 1
ATOM 1300 O O . SER A 1 159 ? 26.048 -15.018 -12.758 1.00 96.06 159 SER A O 1
ATOM 1302 N N . LEU A 1 160 ? 26.876 -17.100 -12.730 1.00 96.44 160 LEU A N 1
ATOM 1303 C CA . LEU A 1 160 ? 26.057 -17.596 -13.846 1.00 96.44 160 LEU A CA 1
ATOM 1304 C C . LEU A 1 160 ? 24.557 -17.602 -13.522 1.00 96.44 160 LEU A C 1
ATOM 1306 O O . LEU A 1 160 ? 23.737 -17.298 -14.389 1.00 96.44 160 LEU A O 1
ATOM 1310 N N . PHE A 1 161 ? 24.184 -17.892 -12.275 1.00 97.62 161 PHE A N 1
ATOM 1311 C CA . PHE A 1 161 ? 22.803 -17.744 -11.823 1.00 97.62 161 PHE A CA 1
ATOM 1312 C C . PHE A 1 161 ? 22.349 -16.275 -11.857 1.00 97.62 161 PHE A C 1
ATOM 1314 O O . PHE A 1 161 ? 21.233 -15.983 -12.288 1.00 97.62 161 PHE A O 1
ATOM 1321 N N . GLY A 1 162 ? 23.234 -15.337 -11.509 1.00 97.69 162 GLY A N 1
ATOM 1322 C CA . GLY A 1 162 ? 23.008 -13.903 -11.695 1.00 97.69 162 GLY A CA 1
ATOM 1323 C C . GLY A 1 162 ? 22.757 -13.528 -13.158 1.00 97.69 162 GLY A C 1
ATOM 1324 O O . GLY A 1 162 ? 21.804 -12.805 -13.446 1.00 97.69 162 GLY A O 1
ATOM 1325 N N . VAL A 1 163 ? 23.535 -14.086 -14.096 1.00 97.62 163 VAL A N 1
ATOM 1326 C CA . VAL A 1 163 ? 23.314 -13.904 -15.545 1.00 97.62 163 VAL A CA 1
ATOM 1327 C C . VAL A 1 163 ? 21.926 -14.403 -15.952 1.00 97.62 163 VAL A C 1
ATOM 1329 O O . VAL A 1 163 ? 21.204 -13.691 -16.648 1.00 97.62 163 VAL A O 1
ATOM 1332 N N . LEU A 1 164 ? 21.508 -15.583 -15.480 1.00 98.12 164 LEU A N 1
ATOM 1333 C CA . LEU A 1 164 ? 20.172 -16.124 -15.754 1.00 98.12 164 LEU A CA 1
ATOM 1334 C C . LEU A 1 164 ? 19.057 -15.189 -15.252 1.00 98.12 164 LEU A C 1
ATOM 1336 O O . LEU A 1 164 ? 18.076 -14.955 -15.964 1.00 98.12 164 LEU A O 1
ATOM 1340 N N . ILE A 1 165 ? 19.211 -14.621 -14.051 1.00 97.94 165 ILE A N 1
ATOM 1341 C CA . ILE A 1 165 ? 18.262 -13.647 -13.494 1.00 97.94 165 ILE A CA 1
ATOM 1342 C C . ILE A 1 165 ? 18.238 -12.365 -14.336 1.00 97.94 165 ILE A C 1
ATOM 1344 O O . ILE A 1 165 ? 17.152 -11.895 -14.683 1.00 97.94 165 ILE A O 1
ATOM 1348 N N . CYS A 1 166 ? 19.402 -11.822 -14.712 1.00 97.94 166 CYS A N 1
ATOM 1349 C CA . CYS A 1 166 ? 19.494 -10.641 -15.574 1.00 97.94 166 CYS A CA 1
ATOM 1350 C C . CYS A 1 166 ? 18.820 -10.869 -16.927 1.00 97.94 166 CYS A C 1
ATOM 1352 O O . CYS A 1 166 ? 18.014 -10.038 -17.337 1.00 97.94 166 CYS A O 1
ATOM 1354 N N . LEU A 1 167 ? 19.082 -12.000 -17.587 1.00 97.69 167 LEU A N 1
ATOM 1355 C CA . LEU A 1 167 ? 18.450 -12.356 -18.860 1.00 97.69 167 LEU A CA 1
ATOM 1356 C C . LEU A 1 167 ? 16.934 -12.511 -18.717 1.00 97.69 167 LEU A C 1
ATOM 1358 O O . LEU A 1 167 ? 16.179 -12.040 -19.564 1.00 97.69 167 LEU A O 1
ATOM 1362 N N . THR A 1 168 ? 16.469 -13.117 -17.624 1.00 97.56 168 THR A N 1
ATOM 1363 C CA . THR A 1 168 ? 15.033 -13.244 -17.343 1.00 97.56 168 THR A CA 1
ATOM 1364 C C . THR A 1 168 ? 14.384 -11.870 -17.161 1.00 97.56 168 THR A C 1
ATOM 1366 O O . THR A 1 168 ? 13.344 -11.588 -17.760 1.00 97.56 168 THR A O 1
ATOM 1369 N N . GLY A 1 169 ? 15.008 -10.993 -16.369 1.00 97.25 169 GLY A N 1
ATOM 1370 C CA . GLY A 1 169 ? 14.544 -9.622 -16.160 1.00 97.25 169 GLY A CA 1
ATOM 1371 C C . GLY A 1 169 ? 14.529 -8.808 -17.455 1.00 97.25 169 GLY A C 1
ATOM 1372 O O . GLY A 1 169 ? 13.556 -8.105 -17.741 1.00 97.25 169 GLY A O 1
ATOM 1373 N N . GLU A 1 170 ? 15.561 -8.979 -18.275 1.00 96.25 170 GLU A N 1
ATOM 1374 C CA . GLU A 1 170 ? 15.700 -8.356 -19.585 1.00 96.25 170 GLU A CA 1
ATOM 1375 C C . GLU A 1 170 ? 14.572 -8.788 -20.530 1.00 96.25 170 GLU A C 1
ATOM 1377 O O . GLU A 1 170 ? 13.832 -7.949 -21.045 1.00 96.25 170 GLU A O 1
ATOM 1382 N N . VAL A 1 171 ? 14.340 -10.093 -20.682 1.00 97.25 171 VAL A N 1
ATOM 1383 C CA . VAL A 1 171 ? 13.247 -10.622 -21.513 1.00 97.25 171 VAL A CA 1
ATOM 1384 C C . VAL A 1 171 ? 11.889 -10.105 -21.036 1.00 97.25 171 VAL A C 1
ATOM 1386 O O . VAL A 1 171 ? 11.102 -9.614 -21.846 1.00 97.25 171 VAL A O 1
ATOM 1389 N N . ILE A 1 172 ? 11.612 -10.143 -19.727 1.00 97.31 172 ILE A N 1
ATOM 1390 C CA . ILE A 1 172 ? 10.358 -9.628 -19.153 1.00 97.31 172 ILE A CA 1
ATOM 1391 C C . ILE A 1 172 ? 10.173 -8.143 -19.488 1.00 97.31 172 ILE A C 1
ATOM 1393 O O . ILE A 1 172 ? 9.085 -7.730 -19.901 1.00 97.31 172 ILE A O 1
ATOM 1397 N N . ARG A 1 173 ? 11.228 -7.334 -19.343 1.00 95.25 173 ARG A N 1
ATOM 1398 C CA . ARG A 1 173 ? 11.176 -5.900 -19.637 1.00 95.25 173 ARG A CA 1
ATOM 1399 C C . ARG A 1 173 ? 10.925 -5.640 -21.119 1.00 95.25 173 ARG A C 1
ATOM 1401 O O . ARG A 1 173 ? 10.067 -4.827 -21.455 1.00 95.25 173 ARG A O 1
ATOM 1408 N N . LYS A 1 174 ? 11.606 -6.355 -22.009 1.00 95.62 174 LYS A N 1
ATOM 1409 C CA . LYS A 1 174 ? 11.475 -6.161 -23.460 1.00 95.62 174 LYS A CA 1
ATOM 1410 C C . LYS A 1 174 ? 10.123 -6.654 -23.977 1.00 95.62 174 LYS A C 1
ATOM 1412 O O . LYS A 1 174 ? 9.508 -5.990 -24.809 1.00 95.62 174 LYS A O 1
ATOM 1417 N N . LEU A 1 175 ? 9.576 -7.724 -23.397 1.00 95.50 175 LEU A N 1
ATOM 1418 C CA . LEU A 1 175 ? 8.188 -8.143 -23.627 1.00 95.50 175 LEU A CA 1
ATOM 1419 C C . LEU A 1 175 ? 7.171 -7.112 -23.121 1.00 95.50 175 LEU A C 1
ATOM 1421 O O . LEU A 1 175 ? 6.111 -6.961 -23.731 1.00 95.50 175 LEU A O 1
ATOM 1425 N N . ALA A 1 176 ? 7.467 -6.404 -22.026 1.00 93.94 176 ALA A N 1
ATOM 1426 C CA . ALA A 1 176 ? 6.635 -5.297 -21.560 1.00 93.94 176 ALA A CA 1
ATOM 1427 C C . ALA A 1 176 ? 6.625 -4.157 -22.583 1.00 93.94 176 ALA A C 1
ATOM 1429 O O . ALA A 1 176 ? 5.550 -3.730 -22.992 1.00 93.94 176 ALA A O 1
ATOM 1430 N N . MET A 1 177 ? 7.802 -3.726 -23.051 1.00 92.19 177 MET A N 1
ATOM 1431 C CA . MET A 1 177 ? 7.937 -2.691 -24.084 1.00 92.19 177 MET A CA 1
ATOM 1432 C C . MET A 1 177 ? 7.226 -3.091 -25.378 1.00 92.19 177 MET A C 1
ATOM 1434 O O . MET A 1 177 ? 6.491 -2.292 -25.946 1.00 92.19 177 MET A O 1
ATOM 1438 N N . TRP A 1 178 ? 7.373 -4.345 -25.809 1.00 91.56 178 TRP A N 1
ATOM 1439 C CA . TRP A 1 178 ? 6.728 -4.860 -27.014 1.00 91.56 178 TRP A CA 1
ATOM 1440 C C . TRP A 1 178 ? 5.201 -4.865 -26.912 1.00 91.56 178 TRP A C 1
ATOM 1442 O O . TRP A 1 178 ? 4.518 -4.323 -27.778 1.00 91.56 178 TRP A O 1
ATOM 1452 N N . HIS A 1 179 ? 4.649 -5.440 -25.838 1.00 90.38 179 HIS A N 1
ATOM 1453 C CA . HIS A 1 179 ? 3.199 -5.500 -25.653 1.00 90.38 179 HIS A CA 1
ATOM 1454 C C . HIS A 1 179 ? 2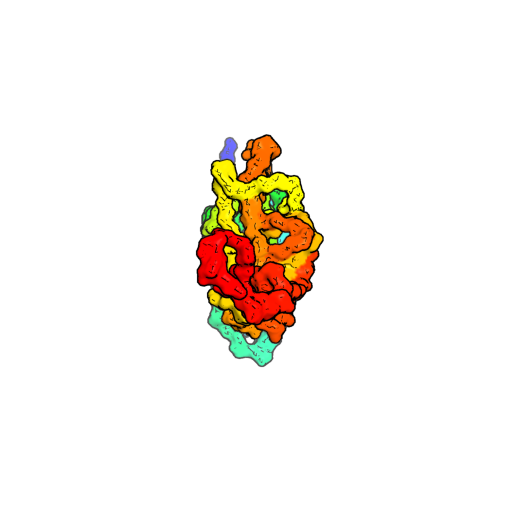.578 -4.131 -25.374 1.00 90.38 179 HIS A C 1
ATOM 1456 O O . HIS A 1 179 ? 1.430 -3.910 -25.758 1.00 90.38 179 HIS A O 1
ATOM 1462 N N . ALA A 1 180 ? 3.301 -3.230 -24.700 1.00 86.56 180 ALA A N 1
ATOM 1463 C CA . ALA A 1 180 ? 2.813 -1.886 -24.426 1.00 86.56 180 ALA A CA 1
ATOM 1464 C C . ALA A 1 180 ? 2.993 -0.918 -25.606 1.00 86.56 180 ALA A C 1
ATOM 1466 O O . ALA A 1 180 ? 2.188 -0.002 -25.769 1.00 86.56 180 ALA A O 1
ATOM 1467 N N . SER A 1 181 ? 4.002 -1.141 -26.449 1.00 87.38 181 SER A N 1
ATOM 1468 C CA . SER A 1 181 ? 4.342 -0.328 -27.616 1.00 87.38 181 SER A CA 1
ATOM 1469 C C . SER A 1 181 ? 4.315 1.172 -27.300 1.00 87.38 181 SER A C 1
ATOM 1471 O O . SER A 1 181 ? 4.989 1.621 -26.375 1.00 87.38 181 SER A O 1
ATOM 1473 N N . THR A 1 182 ? 3.506 1.960 -28.005 1.00 83.12 182 THR A N 1
ATOM 1474 C CA . THR A 1 182 ? 3.401 3.415 -27.828 1.00 83.12 182 THR A CA 1
ATOM 1475 C C . THR A 1 182 ? 2.847 3.837 -26.463 1.00 83.12 182 THR A C 1
ATOM 1477 O O . THR A 1 182 ? 2.965 5.006 -26.095 1.00 83.12 182 THR A O 1
ATOM 1480 N N . ALA A 1 183 ? 2.266 2.912 -25.687 1.00 81.38 183 ALA A N 1
ATOM 1481 C CA . ALA A 1 183 ? 1.855 3.159 -24.305 1.00 81.38 183 ALA A CA 1
ATOM 1482 C C . ALA A 1 183 ? 3.007 3.012 -23.293 1.00 81.38 183 ALA A C 1
ATOM 1484 O O . ALA A 1 183 ? 2.855 3.452 -22.155 1.00 81.38 183 ALA A O 1
ATOM 1485 N N . PHE A 1 184 ? 4.143 2.414 -23.673 1.00 82.00 184 PHE A N 1
ATOM 1486 C CA . PHE A 1 184 ? 5.320 2.328 -22.809 1.00 82.00 184 PHE A CA 1
ATOM 1487 C C . PHE A 1 184 ? 6.128 3.621 -22.872 1.00 82.00 184 PHE A C 1
ATOM 1489 O O . PHE A 1 184 ? 6.617 4.008 -23.934 1.00 82.00 184 PHE A O 1
ATOM 1496 N N . THR A 1 185 ? 6.320 4.269 -21.727 1.00 79.88 185 THR A N 1
ATOM 1497 C CA . THR A 1 185 ? 7.158 5.464 -21.603 1.00 79.88 185 THR A CA 1
ATOM 1498 C C . THR A 1 185 ? 8.109 5.324 -20.418 1.00 79.88 185 THR A C 1
ATOM 1500 O O . THR A 1 185 ? 7.714 4.866 -19.348 1.00 79.88 185 THR A O 1
ATOM 1503 N N . HIS A 1 186 ? 9.367 5.757 -20.571 1.00 76.06 186 HIS A N 1
ATOM 1504 C CA . HIS A 1 186 ? 10.352 5.735 -19.473 1.00 76.06 186 HIS A CA 1
ATOM 1505 C C . HIS A 1 186 ? 9.985 6.670 -18.315 1.00 76.06 186 HIS A C 1
ATOM 1507 O O . HIS A 1 186 ? 10.383 6.446 -17.170 1.00 76.06 186 HIS A O 1
ATOM 1513 N N . LEU A 1 187 ? 9.201 7.708 -18.603 1.00 74.75 187 LEU A N 1
ATOM 1514 C CA . LEU A 1 187 ? 8.639 8.632 -17.623 1.00 74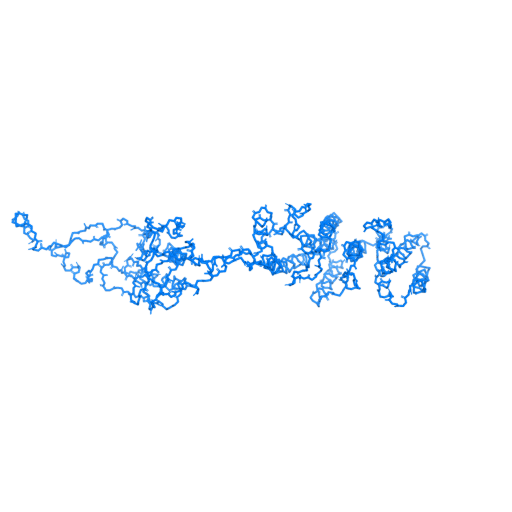.75 187 LEU A CA 1
ATOM 1515 C C . LEU A 1 187 ? 7.174 8.289 -17.352 1.00 74.75 187 LEU A C 1
ATOM 1517 O O . LEU A 1 187 ? 6.455 7.862 -18.256 1.00 74.75 187 LEU A O 1
ATOM 1521 N N . ILE A 1 188 ? 6.724 8.509 -16.115 1.00 70.38 188 ILE A N 1
ATOM 1522 C CA . ILE A 1 188 ? 5.321 8.293 -15.747 1.00 70.38 188 ILE A CA 1
ATOM 1523 C C . ILE A 1 188 ? 4.456 9.291 -16.519 1.00 70.38 188 ILE A C 1
ATOM 1525 O O . ILE A 1 188 ? 4.629 10.506 -16.405 1.00 70.38 188 ILE A O 1
ATOM 1529 N N . ALA A 1 189 ? 3.498 8.779 -17.287 1.00 71.38 189 ALA A N 1
ATOM 1530 C CA . ALA A 1 189 ? 2.541 9.614 -17.990 1.00 71.38 189 ALA A CA 1
ATOM 1531 C C . ALA A 1 189 ? 1.560 10.249 -16.991 1.00 71.38 189 ALA A C 1
ATOM 1533 O O . ALA A 1 189 ? 0.751 9.560 -16.376 1.00 71.38 189 ALA A O 1
ATOM 1534 N N . ILE A 1 190 ? 1.607 11.577 -16.856 1.00 70.75 190 ILE A N 1
ATOM 1535 C CA . ILE A 1 190 ? 0.700 12.356 -15.987 1.00 70.75 190 ILE A CA 1
ATOM 1536 C C . ILE A 1 190 ? -0.580 12.760 -16.742 1.00 70.75 190 ILE A C 1
ATOM 1538 O O . ILE A 1 190 ? -1.619 13.025 -16.141 1.00 70.75 190 ILE A O 1
ATOM 1542 N N . ARG A 1 191 ? -0.540 12.779 -18.081 1.00 67.81 191 ARG A N 1
ATOM 1543 C CA . ARG A 1 191 ? -1.687 13.103 -18.942 1.00 67.81 191 ARG A CA 1
ATOM 1544 C C . ARG A 1 191 ? -1.994 11.954 -19.894 1.00 67.81 191 ARG A C 1
ATOM 1546 O O . ARG A 1 191 ? -1.096 11.284 -20.397 1.00 67.81 191 ARG A O 1
ATOM 1553 N N . ARG A 1 192 ? -3.283 11.749 -20.175 1.00 71.69 192 ARG A N 1
ATOM 1554 C CA . ARG A 1 192 ? -3.738 10.727 -21.120 1.00 71.69 192 ARG A CA 1
ATOM 1555 C C . ARG A 1 192 ? -3.629 11.234 -22.561 1.00 71.69 192 ARG A C 1
ATOM 1557 O O . ARG A 1 192 ? -4.372 12.129 -22.956 1.00 71.69 192 ARG A O 1
ATOM 1564 N N . ASN A 1 193 ? -2.766 10.607 -23.357 1.00 68.88 193 ASN A N 1
ATOM 1565 C CA . ASN A 1 193 ? -2.691 10.849 -24.801 1.00 68.88 193 ASN A CA 1
ATOM 1566 C C . ASN A 1 193 ? -3.890 10.219 -25.532 1.00 68.88 193 ASN A C 1
ATOM 1568 O O . ASN A 1 193 ? -4.449 9.219 -25.077 1.00 68.88 193 ASN A O 1
ATOM 1572 N N . LYS A 1 194 ? -4.278 10.780 -26.689 1.00 58.88 194 LYS A N 1
ATOM 1573 C CA . LYS A 1 194 ? -5.448 10.327 -27.475 1.00 58.88 194 LYS A CA 1
ATOM 1574 C C . LYS A 1 194 ? -5.370 8.844 -27.895 1.00 58.88 194 LYS A C 1
ATOM 1576 O O . LYS A 1 194 ? -6.414 8.222 -28.051 1.00 58.88 194 LYS A O 1
ATOM 1581 N N . GLY A 1 195 ? -4.164 8.273 -28.001 1.00 62.94 195 GLY A N 1
ATOM 1582 C CA . GLY A 1 195 ? -3.917 6.849 -28.288 1.00 62.94 195 GLY A CA 1
ATOM 1583 C C . GLY A 1 195 ? -3.683 5.949 -27.064 1.00 62.94 195 GLY A C 1
ATOM 1584 O O . GLY A 1 195 ? -3.457 4.754 -27.226 1.00 62.94 195 GLY A O 1
ATOM 1585 N N . HIS A 1 196 ? -3.731 6.481 -25.836 1.00 71.81 196 HIS A N 1
ATOM 1586 C CA . HIS A 1 196 ? -3.416 5.711 -24.630 1.00 71.81 196 HIS A CA 1
ATOM 1587 C C . HIS A 1 196 ? -4.595 4.791 -24.254 1.00 71.81 196 HIS A C 1
ATOM 1589 O O . HIS A 1 196 ? -5.613 5.233 -23.699 1.00 71.81 196 HIS A O 1
ATOM 1595 N N . ASN A 1 197 ? -4.446 3.505 -24.582 1.00 81.75 197 ASN A N 1
ATOM 1596 C CA . ASN A 1 197 ? -5.371 2.419 -24.262 1.00 81.75 197 ASN A CA 1
ATOM 1597 C C . ASN A 1 197 ? -4.840 1.568 -23.106 1.00 81.75 197 ASN A C 1
ATOM 1599 O O . ASN A 1 197 ? -3.636 1.422 -22.935 1.00 81.75 197 ASN A O 1
ATOM 1603 N N . LEU A 1 198 ? -5.751 0.984 -22.321 1.00 86.38 198 LEU A N 1
ATOM 1604 C CA . LEU A 1 198 ? -5.368 0.066 -21.252 1.00 86.38 198 LEU A CA 1
ATOM 1605 C C . LEU A 1 198 ? -5.005 -1.299 -21.840 1.00 86.38 198 LEU A C 1
ATOM 1607 O O . LEU A 1 198 ? -5.859 -1.949 -22.446 1.00 86.38 198 LEU A O 1
ATOM 1611 N N . ILE A 1 199 ? -3.773 -1.734 -21.594 1.00 90.06 199 ILE A N 1
ATOM 1612 C CA . ILE A 1 199 ? -3.222 -2.993 -22.091 1.00 90.06 199 ILE A CA 1
ATOM 1613 C C . ILE A 1 199 ? -3.297 -4.035 -20.975 1.00 90.06 199 ILE A C 1
ATOM 1615 O O . ILE A 1 199 ? -2.787 -3.827 -19.878 1.00 90.06 199 ILE A O 1
ATOM 1619 N N . THR A 1 200 ? -3.997 -5.138 -21.247 1.00 91.25 200 THR A N 1
ATOM 1620 C CA . THR A 1 200 ? -4.239 -6.230 -20.281 1.00 91.25 200 THR A CA 1
ATOM 1621 C C . THR A 1 200 ? -3.926 -7.614 -20.848 1.00 91.25 200 THR A C 1
ATOM 1623 O O . THR A 1 200 ? -4.278 -8.613 -20.229 1.00 91.25 200 THR A O 1
ATOM 1626 N N . ASN A 1 201 ? -3.336 -7.676 -22.042 1.00 90.88 201 ASN A N 1
ATOM 1627 C CA . ASN A 1 201 ? -3.063 -8.912 -22.776 1.00 90.88 201 ASN A CA 1
ATOM 1628 C C . ASN A 1 201 ? -1.554 -9.206 -22.773 1.00 90.88 201 ASN A C 1
ATOM 1630 O O . ASN A 1 201 ? -0.747 -8.336 -22.437 1.00 90.88 201 ASN A O 1
ATOM 1634 N N . GLY A 1 202 ? -1.164 -10.418 -23.170 1.00 93.00 202 GLY A N 1
ATOM 1635 C CA . GLY A 1 202 ? 0.242 -10.824 -23.193 1.00 93.00 202 GLY A CA 1
ATOM 1636 C C . GLY A 1 202 ? 0.836 -10.841 -21.785 1.00 93.00 202 GLY A C 1
ATOM 1637 O O . GLY A 1 202 ? 0.190 -11.277 -20.839 1.00 93.00 202 GLY A O 1
ATOM 1638 N N . ILE A 1 203 ? 2.045 -10.311 -21.608 1.00 94.25 203 ILE A N 1
ATOM 1639 C CA . ILE A 1 203 ? 2.709 -10.313 -20.293 1.00 94.25 203 ILE A CA 1
ATOM 1640 C C . ILE A 1 203 ? 1.938 -9.507 -19.226 1.00 94.25 203 ILE A C 1
ATOM 1642 O O . ILE A 1 203 ? 1.974 -9.841 -18.040 1.00 94.25 203 ILE A O 1
ATOM 1646 N N . TYR A 1 204 ? 1.149 -8.517 -19.658 1.00 93.75 204 TYR A N 1
ATOM 1647 C CA . TYR A 1 204 ? 0.268 -7.740 -18.787 1.00 93.75 204 TYR A CA 1
ATOM 1648 C C . TYR A 1 204 ? -0.918 -8.561 -18.246 1.00 93.75 204 TYR A C 1
ATOM 1650 O O . TYR A 1 204 ? -1.523 -8.178 -17.255 1.00 93.75 204 TYR A O 1
ATOM 1658 N N . SER A 1 205 ? -1.265 -9.726 -18.807 1.00 94.75 205 SER A N 1
ATOM 1659 C CA . SER A 1 205 ? -2.288 -10.580 -18.178 1.00 94.75 205 SER A CA 1
ATOM 1660 C C . SER A 1 205 ? -1.769 -11.324 -16.942 1.00 94.75 205 SER A C 1
ATOM 1662 O O . SER A 1 205 ? -2.577 -11.812 -16.154 1.00 94.75 205 SER A O 1
ATOM 1664 N N . VAL A 1 206 ? -0.444 -11.419 -16.774 1.00 95.31 206 VAL A N 1
ATOM 1665 C CA . VAL A 1 206 ? 0.211 -12.156 -15.680 1.00 95.31 206 VAL A CA 1
ATOM 1666 C C . VAL A 1 206 ? 0.642 -11.218 -14.555 1.00 95.31 206 VAL A C 1
ATOM 1668 O O . VAL A 1 206 ? 0.389 -11.503 -13.386 1.00 95.31 206 VAL A O 1
ATOM 1671 N N . VAL A 1 207 ? 1.246 -10.075 -14.892 1.00 95.56 207 VAL A N 1
ATOM 1672 C CA . VAL A 1 207 ? 1.675 -9.050 -13.928 1.00 95.56 207 VAL A CA 1
ATOM 1673 C C . VAL A 1 207 ? 1.317 -7.659 -14.442 1.00 95.56 207 VAL A C 1
ATOM 1675 O O . VAL A 1 207 ? 1.401 -7.398 -15.637 1.00 95.56 207 VAL A O 1
ATOM 1678 N N . ARG A 1 208 ? 0.921 -6.738 -13.554 1.00 94.44 208 ARG A N 1
ATOM 1679 C CA . ARG A 1 208 ? 0.478 -5.395 -13.967 1.00 94.44 208 ARG A CA 1
ATOM 1680 C C . ARG A 1 208 ? 1.609 -4.490 -14.414 1.00 94.44 208 ARG A C 1
ATOM 1682 O O . ARG A 1 208 ? 1.391 -3.677 -15.308 1.00 94.44 208 ARG A O 1
ATOM 1689 N N . HIS A 1 209 ? 2.780 -4.642 -13.799 1.00 94.44 209 HIS A N 1
ATOM 1690 C CA . HIS A 1 209 ? 3.959 -3.811 -14.039 1.00 94.44 209 HIS A CA 1
ATOM 1691 C C . HIS A 1 209 ? 5.168 -4.659 -14.471 1.00 94.44 209 HIS A C 1
ATOM 1693 O O . HIS A 1 209 ? 6.181 -4.699 -13.770 1.00 94.44 209 HIS A O 1
ATOM 1699 N N . PRO A 1 210 ? 5.086 -5.356 -15.620 1.00 96.00 210 PRO A N 1
ATOM 1700 C CA . PRO A 1 210 ? 6.137 -6.258 -16.089 1.00 96.00 210 PRO A CA 1
ATOM 1701 C C . PRO A 1 210 ? 7.457 -5.524 -16.348 1.00 96.00 210 PRO A C 1
ATOM 1703 O O . PRO A 1 210 ? 8.508 -6.036 -15.989 1.00 96.00 210 PRO A O 1
ATOM 1706 N N . GLY A 1 211 ? 7.426 -4.291 -16.869 1.00 93.00 211 GLY A N 1
ATOM 1707 C CA . GLY A 1 211 ? 8.642 -3.496 -17.088 1.00 93.00 211 GLY A CA 1
ATOM 1708 C C . GLY A 1 211 ? 9.421 -3.188 -15.802 1.00 93.00 211 GLY A C 1
ATOM 1709 O O . GLY A 1 211 ? 10.653 -3.167 -15.818 1.00 93.00 211 GLY A O 1
ATOM 1710 N N . TYR A 1 212 ? 8.714 -3.001 -14.682 1.00 93.56 212 TYR A N 1
ATOM 1711 C CA . TYR A 1 212 ? 9.323 -2.795 -13.364 1.00 93.56 212 TYR A CA 1
ATOM 1712 C C . TYR A 1 212 ? 9.772 -4.098 -12.724 1.00 93.56 212 TYR A C 1
ATOM 1714 O O . TYR A 1 212 ? 10.856 -4.135 -12.157 1.00 93.56 212 TYR A O 1
ATOM 1722 N N . LEU A 1 213 ? 9.000 -5.179 -12.870 1.00 96.12 213 LEU A N 1
ATOM 1723 C CA . LEU A 1 213 ? 9.436 -6.505 -12.434 1.00 96.12 213 LEU A CA 1
ATOM 1724 C C . LEU A 1 213 ? 10.734 -6.921 -13.141 1.00 96.12 213 LEU A C 1
ATOM 1726 O O . LEU A 1 213 ? 11.670 -7.362 -12.483 1.00 96.12 213 LEU A O 1
ATOM 1730 N N . GLY A 1 214 ? 10.804 -6.735 -14.461 1.00 95.81 214 GLY A N 1
ATOM 1731 C CA . GLY A 1 214 ? 11.997 -7.039 -15.244 1.00 95.81 214 GLY A CA 1
ATOM 1732 C C . GLY A 1 214 ? 13.208 -6.222 -14.796 1.00 95.81 214 GLY A C 1
ATOM 1733 O O . GLY A 1 214 ? 14.282 -6.776 -14.592 1.00 95.81 214 GLY A O 1
ATOM 1734 N N . TRP A 1 215 ? 13.016 -4.924 -14.543 1.00 92.94 215 TRP A N 1
ATOM 1735 C CA . TRP A 1 215 ? 14.084 -4.058 -14.036 1.00 92.94 215 TRP A CA 1
ATOM 1736 C C . TRP A 1 215 ? 14.528 -4.430 -12.615 1.00 92.94 215 TRP A C 1
ATOM 1738 O O . TRP A 1 215 ? 15.722 -4.473 -12.344 1.00 92.94 215 TRP A O 1
ATOM 1748 N N . PHE A 1 216 ? 13.591 -4.749 -11.723 1.00 95.31 216 PHE A N 1
ATOM 1749 C CA . PHE A 1 216 ? 13.889 -5.189 -10.360 1.00 95.31 216 PHE A CA 1
ATOM 1750 C C . PHE A 1 216 ? 14.696 -6.493 -10.334 1.00 95.31 216 PHE A C 1
ATOM 1752 O O . PHE A 1 216 ? 15.685 -6.596 -9.614 1.00 95.31 216 PHE A O 1
ATOM 1759 N N . LEU A 1 217 ? 14.305 -7.481 -11.146 1.00 96.75 217 LEU A N 1
ATOM 1760 C CA . LEU A 1 217 ? 15.065 -8.725 -11.282 1.00 96.75 217 LEU A CA 1
ATOM 1761 C C . LEU A 1 217 ? 16.449 -8.459 -11.869 1.00 96.75 217 LEU A C 1
ATOM 1763 O O . LEU A 1 217 ? 17.438 -8.962 -11.347 1.00 96.75 217 LEU A O 1
ATOM 1767 N N . TRP A 1 218 ? 16.523 -7.635 -12.914 1.00 96.12 218 TRP A N 1
ATOM 1768 C CA . TRP A 1 218 ? 17.786 -7.283 -13.546 1.00 96.12 218 TRP A CA 1
ATOM 1769 C C . TRP A 1 218 ? 18.746 -6.596 -12.565 1.00 96.12 218 TRP A C 1
ATOM 1771 O O . TRP A 1 218 ? 19.897 -7.015 -12.476 1.00 96.12 218 TRP A O 1
ATOM 1781 N N . SER A 1 219 ? 18.285 -5.620 -11.770 1.00 94.06 219 SER A N 1
ATOM 1782 C CA . SER A 1 219 ? 19.150 -4.896 -10.828 1.00 94.06 219 SER A CA 1
ATOM 1783 C C . SER A 1 219 ? 19.709 -5.813 -9.738 1.00 94.06 219 SER A C 1
ATOM 1785 O O . SER A 1 219 ? 20.899 -5.748 -9.442 1.00 94.06 219 SER A O 1
ATOM 1787 N N . ILE A 1 220 ? 18.896 -6.725 -9.203 1.00 96.50 220 ILE A N 1
ATOM 1788 C CA . ILE A 1 220 ? 19.342 -7.747 -8.245 1.00 96.50 220 ILE A CA 1
ATOM 1789 C C . ILE A 1 220 ? 20.324 -8.721 -8.907 1.00 96.50 220 ILE A C 1
ATOM 1791 O O . ILE A 1 220 ? 21.377 -9.015 -8.343 1.00 96.50 220 ILE A O 1
ATOM 1795 N N . GLY A 1 221 ? 20.012 -9.183 -10.121 1.00 97.50 221 GLY A N 1
ATOM 1796 C CA . GLY A 1 221 ? 20.865 -10.087 -10.889 1.00 97.50 221 GLY A CA 1
ATOM 1797 C C . GLY A 1 221 ? 22.274 -9.531 -11.089 1.00 97.50 221 GLY A C 1
ATOM 1798 O O . GLY A 1 221 ? 23.238 -10.276 -10.927 1.00 97.50 221 GLY A O 1
ATOM 1799 N N . THR A 1 222 ? 22.418 -8.220 -11.328 1.00 97.06 222 THR A N 1
ATOM 1800 C CA . THR A 1 222 ? 23.745 -7.605 -11.509 1.00 97.06 222 THR A CA 1
ATOM 1801 C C . THR A 1 222 ? 24.659 -7.771 -10.295 1.00 97.06 222 THR A C 1
ATOM 1803 O O . THR A 1 222 ? 25.851 -8.018 -10.462 1.00 97.06 222 THR A O 1
ATOM 1806 N N . GLN A 1 223 ? 24.109 -7.707 -9.080 1.00 97.88 223 GLN A N 1
ATOM 1807 C CA . GLN A 1 223 ? 24.890 -7.870 -7.851 1.00 97.88 223 GLN A CA 1
ATOM 1808 C C . GLN A 1 223 ? 25.222 -9.339 -7.581 1.00 97.88 223 GLN A C 1
ATOM 1810 O O . GLN A 1 223 ? 26.302 -9.650 -7.087 1.00 97.88 223 GLN A O 1
ATOM 1815 N N . ILE A 1 224 ? 24.343 -10.258 -7.995 1.00 97.69 224 ILE A N 1
ATOM 1816 C CA . ILE A 1 224 ? 24.616 -11.701 -7.960 1.00 97.69 224 ILE A CA 1
ATOM 1817 C C . ILE A 1 224 ? 25.740 -12.067 -8.944 1.00 97.69 224 ILE A C 1
ATOM 1819 O O . ILE A 1 224 ? 26.585 -12.893 -8.611 1.00 97.69 224 ILE A O 1
ATOM 1823 N N . ILE A 1 225 ? 25.805 -11.433 -10.125 1.00 97.44 225 ILE A N 1
ATOM 1824 C CA . ILE A 1 225 ? 26.897 -11.646 -11.096 1.00 97.44 225 ILE A CA 1
ATOM 1825 C C . ILE A 1 225 ? 28.257 -11.323 -10.475 1.00 97.44 225 ILE A C 1
ATOM 1827 O O . ILE A 1 225 ? 29.199 -12.099 -10.649 1.00 97.44 225 ILE A O 1
ATOM 1831 N N . LEU A 1 226 ? 28.339 -10.202 -9.753 1.00 96.50 226 LEU A N 1
ATOM 1832 C CA . LEU A 1 226 ? 29.549 -9.759 -9.058 1.00 96.50 226 LEU A CA 1
ATOM 1833 C C . LEU A 1 226 ? 29.803 -10.517 -7.745 1.00 96.50 226 LEU A C 1
ATOM 1835 O O . LEU A 1 226 ? 30.896 -10.427 -7.210 1.00 96.50 226 LEU A O 1
ATOM 1839 N N . CYS A 1 227 ? 28.838 -11.312 -7.268 1.00 96.19 227 CYS A N 1
ATOM 1840 C CA . CYS A 1 227 ? 28.879 -11.995 -5.970 1.00 96.19 227 CYS A CA 1
ATOM 1841 C C . CYS A 1 227 ? 28.977 -11.043 -4.761 1.00 96.19 227 CYS A C 1
ATOM 1843 O O . CYS A 1 227 ? 29.439 -11.465 -3.710 1.00 96.19 227 CYS A O 1
ATOM 1845 N N . ASN A 1 228 ? 28.470 -9.811 -4.895 1.00 96.81 228 ASN A N 1
ATOM 1846 C CA . ASN A 1 228 ? 28.515 -8.758 -3.874 1.00 96.81 228 ASN A CA 1
ATOM 1847 C C . ASN A 1 228 ? 27.406 -8.947 -2.812 1.00 96.81 228 ASN A C 1
ATOM 1849 O O . ASN A 1 228 ? 26.235 -8.672 -3.114 1.00 96.81 228 ASN A O 1
ATOM 1853 N N . PRO A 1 229 ? 27.695 -9.390 -1.577 1.00 95.00 229 PRO A N 1
ATOM 1854 C CA . PRO A 1 229 ? 26.669 -9.651 -0.569 1.00 95.00 229 PRO A CA 1
ATOM 1855 C C . PRO A 1 229 ? 26.015 -8.374 -0.017 1.00 95.00 229 PRO A C 1
ATOM 1857 O O . PRO A 1 229 ? 24.803 -8.367 0.232 1.00 95.00 229 PRO A O 1
ATOM 1860 N N . PHE A 1 230 ? 26.767 -7.286 0.173 1.00 95.81 230 PHE A N 1
ATOM 1861 C CA . PHE A 1 230 ? 26.239 -6.053 0.760 1.00 95.81 230 PHE A CA 1
ATOM 1862 C C . PHE A 1 230 ? 25.447 -5.258 -0.271 1.00 95.81 230 PHE A C 1
ATOM 1864 O O . PHE A 1 230 ? 24.291 -4.892 -0.014 1.00 95.81 230 PHE A O 1
ATOM 1871 N N . CYS A 1 231 ? 26.011 -5.051 -1.464 1.00 96.06 231 CYS A N 1
ATOM 1872 C CA . CYS A 1 231 ? 25.294 -4.392 -2.546 1.00 96.06 231 CYS A CA 1
ATOM 1873 C C . CYS A 1 231 ? 24.068 -5.190 -2.987 1.00 96.06 231 CYS A C 1
ATOM 1875 O O . CYS A 1 231 ? 23.067 -4.566 -3.326 1.00 96.06 231 CYS A O 1
ATOM 1877 N N . LEU A 1 232 ? 24.061 -6.526 -2.913 1.00 96.75 232 LEU A N 1
ATOM 1878 C CA . LEU A 1 232 ? 22.850 -7.311 -3.177 1.00 96.75 232 LEU A CA 1
ATOM 1879 C C . LEU A 1 232 ? 21.691 -6.899 -2.257 1.00 96.75 232 LEU A C 1
ATOM 1881 O O . LEU A 1 232 ? 20.588 -6.615 -2.733 1.00 96.75 232 LEU A O 1
ATOM 1885 N N . MET A 1 233 ? 21.942 -6.810 -0.949 1.00 97.06 233 MET A N 1
ATOM 1886 C CA . MET A 1 233 ? 20.925 -6.405 0.027 1.00 97.06 233 MET A CA 1
ATOM 1887 C C . MET A 1 233 ? 20.509 -4.943 -0.159 1.00 97.06 233 MET A C 1
ATOM 1889 O O . MET A 1 233 ? 19.315 -4.626 -0.117 1.00 97.06 233 MET A O 1
ATOM 1893 N N . ALA A 1 234 ? 21.474 -4.054 -0.409 1.00 94.56 234 ALA A N 1
ATOM 1894 C CA . ALA A 1 234 ? 21.212 -2.639 -0.643 1.00 94.56 234 ALA A CA 1
ATOM 1895 C C . ALA A 1 234 ? 20.386 -2.415 -1.921 1.00 94.56 234 ALA A C 1
ATOM 1897 O O . ALA A 1 234 ? 19.358 -1.737 -1.874 1.00 94.56 234 ALA A O 1
ATOM 1898 N N . TYR A 1 235 ? 20.770 -3.033 -3.041 1.00 93.25 235 TYR A N 1
ATOM 1899 C CA . TYR A 1 235 ? 20.055 -2.941 -4.315 1.00 93.25 235 TYR A CA 1
ATOM 1900 C C . TYR A 1 235 ? 18.646 -3.510 -4.200 1.00 93.25 235 TYR A C 1
ATOM 1902 O O . TYR A 1 235 ? 17.710 -2.880 -4.694 1.00 93.25 235 TYR A O 1
ATOM 1910 N N . ALA A 1 236 ? 18.469 -4.651 -3.526 1.00 94.75 236 ALA A N 1
ATOM 1911 C CA . ALA A 1 236 ? 17.150 -5.234 -3.305 1.00 94.75 236 ALA A CA 1
ATOM 1912 C C . ALA A 1 236 ? 16.241 -4.275 -2.521 1.00 94.75 236 ALA A C 1
ATOM 1914 O O . ALA A 1 236 ? 15.118 -4.006 -2.949 1.00 94.75 236 ALA A O 1
ATOM 1915 N N . TYR A 1 237 ? 16.726 -3.701 -1.415 1.00 94.75 237 TYR A N 1
ATOM 1916 C CA . TYR A 1 237 ? 15.942 -2.781 -0.588 1.00 94.75 237 TYR A CA 1
ATOM 1917 C C . TYR A 1 237 ? 15.632 -1.453 -1.296 1.00 94.75 237 TYR A C 1
ATOM 1919 O O . TYR A 1 237 ? 14.476 -1.022 -1.331 1.00 94.75 237 TYR A O 1
ATOM 1927 N N . VAL A 1 238 ? 16.645 -0.809 -1.883 1.00 91.75 238 VAL A N 1
ATOM 1928 C CA . VAL A 1 238 ? 16.493 0.490 -2.557 1.00 91.75 238 VAL A CA 1
ATOM 1929 C C . VAL A 1 238 ? 15.608 0.351 -3.793 1.00 91.75 238 VAL A C 1
ATOM 1931 O O . VAL A 1 238 ? 14.660 1.124 -3.946 1.00 91.75 238 VAL A O 1
ATOM 1934 N N . SER A 1 239 ? 15.836 -0.673 -4.626 1.00 90.06 239 SER A N 1
ATOM 1935 C CA . SER A 1 239 ? 14.991 -0.938 -5.799 1.00 90.06 239 SER A CA 1
ATOM 1936 C C . SER A 1 239 ? 13.551 -1.239 -5.381 1.00 90.06 239 SER A C 1
ATOM 1938 O O . SER A 1 239 ? 12.617 -0.729 -5.995 1.00 90.06 239 SER A O 1
ATOM 1940 N N . TYR A 1 240 ? 13.346 -2.014 -4.308 1.00 94.25 240 TYR A N 1
ATOM 1941 C CA . TYR A 1 240 ? 12.010 -2.311 -3.788 1.00 94.25 240 TYR A CA 1
ATOM 1942 C C . TYR A 1 240 ? 11.260 -1.037 -3.385 1.00 94.25 240 TYR A C 1
ATOM 1944 O O . TYR A 1 240 ? 10.130 -0.822 -3.822 1.00 94.25 240 TYR A O 1
ATOM 1952 N N . ARG A 1 241 ? 11.888 -0.166 -2.583 1.00 92.69 241 ARG A N 1
ATOM 1953 C CA . ARG A 1 241 ? 11.271 1.091 -2.125 1.00 92.69 241 ARG A CA 1
ATOM 1954 C C . ARG A 1 241 ? 10.985 2.032 -3.291 1.00 92.69 241 ARG A C 1
ATOM 1956 O O . ARG A 1 241 ? 9.891 2.584 -3.356 1.00 92.69 241 ARG A O 1
ATOM 1963 N N . PHE A 1 242 ? 11.922 2.144 -4.232 1.00 87.81 242 PHE A N 1
ATOM 1964 C CA . PHE A 1 242 ? 11.742 2.930 -5.448 1.00 87.81 242 PHE A CA 1
ATOM 1965 C C . PHE A 1 242 ? 10.531 2.454 -6.258 1.00 87.81 242 PHE A C 1
ATOM 1967 O O . PHE A 1 242 ? 9.688 3.266 -6.640 1.00 87.81 242 PHE A O 1
ATOM 1974 N N . PHE A 1 243 ? 10.404 1.145 -6.500 1.00 89.19 243 PHE A N 1
ATOM 1975 C CA . PHE A 1 243 ? 9.278 0.619 -7.269 1.00 89.19 243 PHE A CA 1
ATOM 1976 C C . PHE A 1 243 ? 7.954 0.657 -6.507 1.00 89.19 243 PHE A C 1
ATOM 1978 O O . PHE A 1 243 ? 6.928 0.825 -7.157 1.00 89.19 243 PHE A O 1
ATOM 1985 N N . ASP A 1 244 ? 7.938 0.553 -5.177 1.00 92.12 244 ASP A N 1
ATOM 1986 C CA . ASP A 1 244 ? 6.704 0.679 -4.385 1.00 92.12 244 ASP A CA 1
ATOM 1987 C C . ASP A 1 244 ? 6.101 2.081 -4.536 1.00 92.12 244 ASP A C 1
ATOM 1989 O O . ASP A 1 244 ? 4.945 2.233 -4.946 1.00 92.12 244 ASP A O 1
ATOM 1993 N N . ASP A 1 245 ? 6.931 3.107 -4.332 1.00 85.88 245 ASP A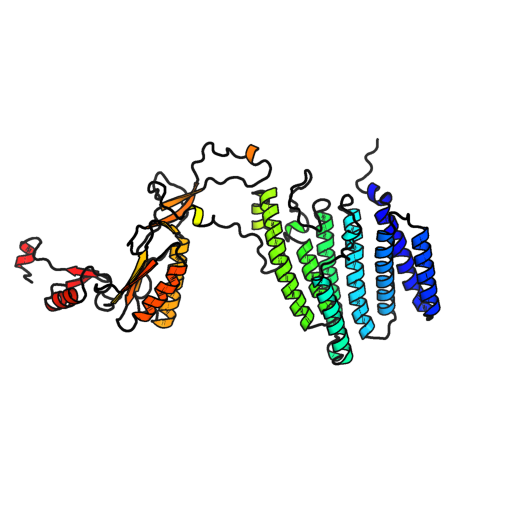 N 1
ATOM 1994 C CA . ASP A 1 245 ? 6.526 4.504 -4.470 1.00 85.88 245 ASP A CA 1
ATOM 1995 C C . ASP A 1 245 ? 6.142 4.820 -5.933 1.00 85.88 245 ASP A C 1
ATOM 1997 O O . ASP A 1 245 ? 5.116 5.454 -6.204 1.00 85.88 245 ASP A O 1
ATOM 2001 N N . ARG A 1 246 ? 6.911 4.309 -6.905 1.00 85.06 246 ARG A N 1
ATOM 2002 C CA . ARG A 1 246 ? 6.669 4.544 -8.336 1.00 85.06 246 ARG A CA 1
ATOM 2003 C C . ARG A 1 246 ? 5.400 3.863 -8.850 1.00 85.06 246 ARG A C 1
ATOM 2005 O O . ARG A 1 246 ? 4.603 4.498 -9.541 1.00 85.06 246 ARG A O 1
ATOM 2012 N N . ILE A 1 247 ? 5.186 2.592 -8.499 1.00 89.12 247 ILE A N 1
ATOM 2013 C CA . ILE A 1 247 ? 3.976 1.837 -8.853 1.00 89.12 247 ILE A CA 1
ATOM 2014 C C . ILE A 1 247 ? 2.751 2.495 -8.223 1.00 89.12 247 ILE A C 1
ATOM 2016 O O . ILE A 1 247 ? 1.705 2.578 -8.865 1.00 89.12 247 ILE A O 1
ATOM 2020 N N . TYR A 1 248 ? 2.855 2.985 -6.986 1.00 88.56 248 TYR A N 1
ATOM 2021 C CA . TYR A 1 248 ? 1.765 3.718 -6.353 1.00 88.56 248 TYR A CA 1
ATOM 2022 C C . TYR A 1 248 ? 1.381 4.974 -7.152 1.00 88.56 248 TYR A C 1
ATOM 2024 O O . TYR A 1 248 ? 0.208 5.167 -7.476 1.00 88.56 248 TYR A O 1
ATOM 2032 N N . GLU A 1 249 ? 2.348 5.811 -7.521 1.00 80.38 249 GLU A N 1
ATOM 2033 C CA . GLU A 1 249 ? 2.070 7.034 -8.279 1.00 80.38 249 GLU A CA 1
ATOM 2034 C C . GLU A 1 249 ? 1.519 6.740 -9.680 1.00 80.38 249 GLU A C 1
ATOM 2036 O O . GLU A 1 249 ? 0.538 7.355 -10.104 1.00 80.38 249 GLU A O 1
ATOM 2041 N N . GLU A 1 250 ? 2.073 5.755 -10.386 1.00 84.44 250 GLU A N 1
ATOM 2042 C CA . GLU A 1 250 ? 1.583 5.375 -11.709 1.00 84.44 250 GLU A CA 1
ATOM 2043 C C . GLU A 1 250 ? 0.175 4.778 -11.654 1.00 84.44 250 GLU A C 1
ATOM 2045 O O . GLU A 1 250 ? -0.701 5.181 -12.420 1.00 84.44 250 GLU A O 1
ATOM 2050 N N . GLU A 1 251 ? -0.101 3.868 -10.715 1.00 89.31 251 GLU A N 1
ATOM 2051 C CA . GLU A 1 251 ? -1.442 3.306 -10.561 1.00 89.31 251 GLU A CA 1
ATOM 2052 C C . GLU A 1 251 ? -2.478 4.374 -10.194 1.00 89.31 251 GLU A C 1
ATOM 2054 O O . GLU A 1 251 ? -3.649 4.230 -10.556 1.00 89.31 251 GLU A O 1
ATOM 2059 N N . ARG A 1 252 ? -2.074 5.459 -9.519 1.00 84.00 252 ARG A N 1
ATOM 2060 C CA . ARG A 1 252 ? -2.955 6.597 -9.223 1.00 84.00 252 ARG A CA 1
ATOM 2061 C C . ARG A 1 252 ? -3.425 7.261 -10.515 1.00 84.00 252 ARG A C 1
ATOM 2063 O O . ARG A 1 252 ? -4.628 7.468 -10.678 1.00 84.00 252 ARG A O 1
ATOM 2070 N N . TYR A 1 253 ? -2.504 7.513 -11.443 1.00 81.75 253 TYR A N 1
ATOM 2071 C CA . TYR A 1 253 ? -2.824 8.069 -12.757 1.00 81.75 253 TYR A CA 1
ATOM 2072 C C . TYR A 1 253 ? -3.548 7.061 -13.655 1.00 81.75 253 TYR A C 1
ATOM 2074 O O . TYR A 1 253 ? -4.529 7.417 -14.297 1.00 81.75 253 TYR A O 1
ATOM 2082 N N . LEU A 1 254 ? -3.178 5.778 -13.651 1.00 83.62 254 LEU A N 1
ATOM 2083 C CA . LEU A 1 254 ? -3.887 4.745 -14.421 1.00 83.62 254 LEU A CA 1
ATOM 2084 C C . LEU A 1 254 ? -5.342 4.570 -13.954 1.00 83.62 254 LEU A C 1
ATOM 2086 O O . LEU A 1 254 ? -6.248 4.373 -14.773 1.00 83.62 254 LEU A O 1
ATOM 2090 N N . LEU A 1 255 ? -5.596 4.693 -12.648 1.00 83.00 255 LEU A N 1
ATOM 2091 C CA . LEU A 1 255 ? -6.948 4.746 -12.094 1.00 83.00 255 LEU A CA 1
ATOM 2092 C C . LEU A 1 255 ? -7.710 5.991 -12.559 1.00 83.00 255 LEU A C 1
ATOM 2094 O O . LEU A 1 255 ? -8.905 5.882 -12.829 1.00 83.00 255 LEU A O 1
ATOM 2098 N N . GLU A 1 256 ? -7.042 7.136 -12.687 1.00 76.88 256 GLU A N 1
ATOM 2099 C CA . GLU A 1 256 ? -7.616 8.364 -13.246 1.00 76.88 256 GLU A CA 1
ATOM 2100 C C . GLU A 1 256 ? -7.850 8.266 -14.764 1.00 76.88 256 GLU A C 1
ATOM 2102 O O . GLU A 1 256 ? -8.842 8.773 -15.279 1.00 76.88 256 GLU A O 1
ATOM 2107 N N . PHE A 1 257 ? -6.999 7.568 -15.515 1.00 81.19 257 PHE A N 1
ATOM 2108 C CA . PHE A 1 257 ? -7.125 7.456 -16.970 1.00 81.19 257 PHE A CA 1
ATOM 2109 C C . PHE A 1 257 ? -8.210 6.465 -17.387 1.00 81.19 257 PHE A C 1
ATOM 2111 O O . PHE A 1 257 ? -8.963 6.726 -18.333 1.00 81.19 257 PHE A O 1
ATOM 2118 N N . PHE A 1 258 ? -8.299 5.331 -16.685 1.00 82.19 258 PHE A N 1
ATOM 2119 C CA . PHE A 1 258 ? -9.084 4.167 -17.107 1.00 82.19 258 PHE A CA 1
ATOM 2120 C C . PHE A 1 258 ? -10.173 3.746 -16.107 1.00 82.19 258 PHE A C 1
ATOM 2122 O O . PHE A 1 258 ? -10.990 2.867 -16.412 1.00 82.19 258 PHE A O 1
ATOM 2129 N N . GLY A 1 259 ? -10.232 4.361 -14.921 1.00 83.31 259 GLY A N 1
ATOM 2130 C CA . GLY A 1 259 ? -11.332 4.226 -13.968 1.00 83.31 259 GLY A CA 1
ATOM 2131 C C . GLY A 1 259 ? -11.667 2.777 -13.607 1.00 83.31 259 GLY A C 1
ATOM 2132 O O . GLY A 1 259 ? -10.877 2.047 -13.006 1.00 83.31 259 GLY A O 1
ATOM 2133 N N . LYS A 1 260 ? -12.892 2.343 -13.944 1.00 79.81 260 LYS A N 1
ATOM 2134 C CA . LYS A 1 260 ? -13.381 0.989 -13.625 1.00 79.81 260 LYS A CA 1
ATOM 2135 C C . LYS A 1 260 ? -12.563 -0.108 -14.318 1.00 79.81 260 LYS A C 1
ATOM 2137 O O . LYS A 1 260 ? -12.282 -1.113 -13.675 1.00 79.81 260 LYS A O 1
ATOM 2142 N N . ARG A 1 261 ? -12.133 0.100 -15.569 1.00 85.38 261 ARG A N 1
ATOM 2143 C CA . ARG A 1 261 ? -11.386 -0.915 -16.333 1.00 85.38 261 ARG A CA 1
ATOM 2144 C C . ARG A 1 261 ? -10.074 -1.282 -15.640 1.00 85.38 261 ARG A C 1
ATOM 2146 O O . ARG A 1 261 ? -9.782 -2.464 -15.491 1.00 85.38 261 ARG A O 1
ATOM 2153 N N . TYR A 1 262 ? -9.347 -0.286 -15.127 1.00 87.00 262 TYR A N 1
ATOM 2154 C CA . TYR A 1 262 ? -8.121 -0.539 -14.367 1.00 87.00 262 TYR A CA 1
ATOM 2155 C C . TYR A 1 262 ? -8.394 -1.188 -13.009 1.00 87.00 262 TYR A C 1
ATOM 2157 O O . TYR A 1 262 ? -7.649 -2.064 -12.590 1.00 87.00 262 TYR A O 1
ATOM 2165 N N . ARG A 1 263 ? -9.495 -0.834 -12.330 1.00 84.75 263 ARG A N 1
ATOM 2166 C CA . ARG A 1 263 ? -9.882 -1.497 -11.069 1.00 84.75 263 ARG A CA 1
ATOM 2167 C C . ARG A 1 263 ? -10.174 -2.982 -11.248 1.00 84.75 263 ARG A C 1
ATOM 2169 O O . ARG A 1 263 ? -9.746 -3.784 -10.423 1.00 84.75 263 ARG A O 1
ATOM 2176 N N . ASP A 1 264 ? -10.904 -3.341 -12.298 1.00 87.44 264 ASP A N 1
ATOM 2177 C CA . ASP A 1 264 ? -11.260 -4.735 -12.574 1.00 87.44 264 ASP A CA 1
ATOM 2178 C C . ASP A 1 264 ? -10.038 -5.541 -13.044 1.00 87.44 264 ASP A C 1
ATOM 2180 O O . ASP A 1 264 ? -9.916 -6.727 -12.742 1.00 87.44 264 ASP A O 1
ATOM 2184 N N . TYR A 1 265 ? -9.095 -4.895 -13.730 1.00 89.75 265 TYR A N 1
ATOM 2185 C CA . TYR A 1 265 ? -7.777 -5.455 -14.024 1.00 89.75 265 TYR A CA 1
ATOM 2186 C C . TYR A 1 265 ? -6.940 -5.661 -12.750 1.00 89.75 265 TYR A C 1
ATOM 2188 O O . TYR A 1 265 ? -6.485 -6.773 -12.489 1.00 89.75 265 TYR A O 1
ATOM 2196 N N . LYS A 1 266 ? -6.856 -4.644 -11.882 1.00 89.31 266 LYS A N 1
ATOM 2197 C CA . LYS A 1 266 ? -6.128 -4.688 -10.606 1.00 89.31 266 LYS A CA 1
ATOM 2198 C C . LYS A 1 266 ? -6.571 -5.809 -9.667 1.00 89.31 266 LYS A C 1
ATOM 2200 O O . LYS A 1 266 ? -5.749 -6.359 -8.943 1.00 89.31 266 LYS A O 1
ATOM 2205 N N . ARG A 1 267 ? -7.861 -6.149 -9.670 1.00 87.12 267 ARG A N 1
ATOM 2206 C CA . ARG A 1 267 ? -8.403 -7.250 -8.858 1.00 87.12 267 ARG A CA 1
ATOM 2207 C C . ARG A 1 267 ? -7.963 -8.634 -9.326 1.00 87.12 267 ARG A C 1
ATOM 2209 O O . ARG A 1 267 ? -7.979 -9.549 -8.516 1.00 87.12 267 ARG A O 1
ATOM 2216 N N . ARG A 1 268 ? -7.652 -8.791 -10.615 1.00 92.38 268 ARG A N 1
ATOM 2217 C CA . ARG A 1 268 ? -7.381 -10.096 -11.237 1.00 92.38 268 ARG A CA 1
ATOM 2218 C C . ARG A 1 268 ? -5.895 -10.381 -11.394 1.00 92.38 268 ARG A C 1
ATOM 2220 O O . ARG A 1 268 ? -5.503 -11.534 -11.316 1.00 92.38 268 ARG A O 1
ATOM 2227 N N . VAL A 1 269 ? -5.092 -9.344 -11.621 1.00 93.94 269 VAL A N 1
ATOM 2228 C CA . VAL A 1 269 ? -3.673 -9.479 -11.966 1.00 93.94 269 VAL A CA 1
ATOM 2229 C C . VAL A 1 269 ? -2.829 -8.835 -10.867 1.00 93.94 269 VAL A C 1
ATOM 2231 O O . VAL A 1 269 ? -3.128 -7.690 -10.529 1.00 93.94 269 VAL A O 1
ATOM 2234 N N . PRO A 1 270 ? -1.817 -9.507 -10.284 1.00 93.19 270 PRO A N 1
ATOM 2235 C CA . PRO A 1 270 ? -0.934 -8.943 -9.258 1.00 93.19 270 PRO A CA 1
ATOM 2236 C C . PRO A 1 270 ? -0.023 -7.839 -9.815 1.00 93.19 270 PRO A C 1
ATOM 2238 O O . PRO A 1 270 ? 0.180 -7.737 -11.018 1.00 93.19 270 PRO A O 1
ATOM 2241 N N . SER A 1 271 ? 0.548 -7.001 -8.947 1.00 91.12 271 SER A N 1
ATOM 2242 C CA . SER A 1 271 ? 1.487 -5.937 -9.354 1.00 91.12 271 SER A CA 1
ATOM 2243 C C . SER A 1 271 ? 2.702 -6.490 -10.109 1.00 91.12 271 SER A C 1
ATOM 2245 O O . SER A 1 271 ? 3.065 -5.950 -11.151 1.00 91.12 271 SER A O 1
ATOM 2247 N N . GLY A 1 272 ? 3.277 -7.583 -9.600 1.00 90.44 272 GLY A N 1
ATOM 2248 C CA . GLY A 1 272 ? 4.452 -8.281 -10.122 1.00 90.44 272 GLY A CA 1
ATOM 2249 C C . GLY A 1 272 ? 5.513 -8.488 -9.043 1.00 90.44 272 GLY A C 1
ATOM 2250 O O . GLY A 1 272 ? 5.936 -9.614 -8.814 1.00 90.44 272 GLY A O 1
ATOM 2251 N N . ILE A 1 273 ? 5.889 -7.422 -8.332 1.00 92.12 273 ILE A N 1
ATOM 2252 C CA . ILE A 1 273 ? 6.890 -7.482 -7.259 1.00 92.12 273 ILE A CA 1
ATOM 2253 C C . ILE A 1 273 ? 6.202 -7.907 -5.945 1.00 92.12 273 ILE A C 1
ATOM 2255 O O . ILE A 1 273 ? 5.248 -7.239 -5.522 1.00 92.12 273 ILE A O 1
ATOM 2259 N N . PRO A 1 274 ? 6.640 -9.002 -5.289 1.00 88.38 274 PRO A N 1
ATOM 2260 C CA . PRO A 1 274 ? 6.030 -9.486 -4.050 1.00 88.38 274 PRO A CA 1
ATOM 2261 C C . PRO A 1 274 ? 6.007 -8.410 -2.962 1.00 88.38 274 PRO A C 1
ATOM 2263 O O . PRO A 1 274 ? 7.011 -7.757 -2.736 1.00 88.38 274 PRO A O 1
ATOM 2266 N N . GLY A 1 275 ? 4.879 -8.224 -2.272 1.00 85.88 275 GLY A N 1
ATOM 2267 C CA . GLY A 1 275 ? 4.744 -7.227 -1.197 1.00 85.88 275 GLY A CA 1
ATOM 2268 C C . GLY A 1 275 ? 4.350 -5.814 -1.649 1.00 85.88 275 GLY A C 1
ATOM 2269 O O . GLY A 1 275 ? 3.838 -5.049 -0.831 1.00 85.88 275 GLY A O 1
ATOM 2270 N N . ILE A 1 276 ? 4.468 -5.489 -2.942 1.00 87.88 276 ILE A N 1
ATOM 2271 C CA . ILE A 1 276 ? 4.017 -4.208 -3.502 1.00 87.88 276 ILE A CA 1
ATOM 2272 C C . ILE A 1 276 ? 2.577 -4.356 -3.985 1.00 87.88 276 ILE A C 1
ATOM 2274 O O . ILE A 1 276 ? 2.308 -5.055 -4.955 1.00 87.88 276 ILE A O 1
ATOM 2278 N N . TYR A 1 277 ? 1.616 -3.687 -3.352 1.00 81.50 277 TYR A N 1
ATOM 2279 C CA . TYR A 1 277 ? 0.195 -3.809 -3.724 1.00 81.50 277 TYR A CA 1
ATOM 2280 C C . TYR A 1 277 ? -0.315 -2.654 -4.607 1.00 81.50 277 TYR A C 1
ATOM 2282 O O . TYR A 1 277 ? -1.416 -2.749 -5.172 1.00 81.50 277 TYR A O 1
ATOM 2290 N N . GLY A 1 278 ? 0.473 -1.584 -4.763 1.00 80.12 278 GLY A N 1
ATOM 2291 C CA . GLY A 1 278 ? 0.110 -0.351 -5.472 1.00 80.12 278 GLY A CA 1
ATOM 2292 C C . GLY A 1 278 ? -0.999 0.445 -4.769 1.00 80.12 278 GLY A C 1
ATOM 2293 O O . GLY A 1 278 ? -1.233 0.282 -3.571 1.00 80.12 278 GLY A O 1
ATOM 2294 N N . VAL A 1 279 ? -1.759 1.273 -5.500 1.00 70.38 279 VAL A N 1
ATOM 2295 C CA . VAL A 1 279 ? -2.797 2.140 -4.897 1.00 70.38 279 VAL A CA 1
ATOM 2296 C C . VAL A 1 279 ? -3.916 1.323 -4.263 1.00 70.38 279 VAL A C 1
ATOM 2298 O O . VAL A 1 279 ? -4.782 0.773 -4.953 1.00 70.38 279 VAL A O 1
ATOM 2301 N N . ASN A 1 280 ? -3.954 1.262 -2.936 1.00 57.41 280 ASN A N 1
ATOM 2302 C CA . ASN A 1 280 ? -5.121 0.747 -2.238 1.00 57.41 280 ASN A CA 1
ATOM 2303 C C . ASN A 1 280 ? -6.315 1.638 -2.589 1.00 57.41 280 ASN A C 1
ATOM 2305 O O . ASN A 1 280 ? -6.341 2.817 -2.240 1.00 57.41 280 ASN A O 1
ATOM 2309 N N . MET A 1 281 ? -7.307 1.081 -3.294 1.00 51.66 281 MET A N 1
ATOM 2310 C CA . MET A 1 281 ? -8.592 1.741 -3.532 1.00 51.66 281 MET A CA 1
ATOM 2311 C C . MET A 1 281 ? -9.278 1.942 -2.180 1.00 51.66 281 MET A C 1
ATOM 2313 O O . MET A 1 281 ? -10.036 1.098 -1.703 1.00 51.66 281 MET A O 1
ATOM 2317 N N . GLY A 1 282 ? -8.927 3.049 -1.537 1.00 63.56 282 GLY A N 1
ATOM 2318 C CA . GLY A 1 282 ? -9.233 3.315 -0.153 1.00 63.56 282 GLY A CA 1
ATOM 2319 C C . GLY A 1 282 ? -10.654 3.809 0.049 1.00 63.56 282 GLY A C 1
ATOM 2320 O O . GLY A 1 282 ? -11.309 4.395 -0.817 1.00 63.56 282 GLY A O 1
ATOM 2321 N N . ARG A 1 283 ? -11.116 3.599 1.274 1.00 70.38 283 ARG A N 1
ATOM 2322 C CA . ARG A 1 283 ? -12.240 4.318 1.857 1.00 70.38 283 ARG A CA 1
ATOM 2323 C C . ARG A 1 283 ? -12.001 5.832 1.743 1.00 70.38 283 ARG A C 1
ATOM 2325 O O . ARG A 1 283 ? -10.869 6.284 1.888 1.00 70.38 283 ARG A O 1
ATOM 2332 N N . ARG A 1 284 ? -13.060 6.631 1.540 1.00 82.12 284 ARG A N 1
ATOM 2333 C CA . ARG A 1 284 ? -12.929 8.098 1.621 1.00 82.12 284 ARG A CA 1
ATOM 2334 C C . ARG A 1 284 ? -12.312 8.495 2.972 1.00 82.12 284 ARG A C 1
ATOM 2336 O O . ARG A 1 284 ? -12.701 7.908 3.986 1.00 82.12 284 ARG A O 1
ATOM 2343 N N . PRO A 1 285 ? -11.425 9.506 3.007 1.00 88.12 285 PRO A N 1
ATOM 2344 C CA . PRO A 1 285 ? -10.893 10.029 4.257 1.00 88.12 285 PRO A CA 1
ATOM 2345 C C . PRO A 1 285 ? -12.016 10.382 5.239 1.00 88.12 285 PRO A C 1
ATOM 2347 O O . PRO A 1 285 ? -13.010 11.010 4.859 1.00 88.12 285 PRO A O 1
ATOM 2350 N N . ALA A 1 286 ? -11.852 10.012 6.512 1.00 89.56 286 ALA A N 1
ATOM 2351 C CA . ALA A 1 286 ? -12.891 10.184 7.532 1.00 89.56 286 ALA A CA 1
ATOM 2352 C C . ALA A 1 286 ? -13.311 11.654 7.730 1.00 89.56 286 ALA A C 1
ATOM 2354 O O . ALA A 1 286 ? -14.443 11.911 8.133 1.00 89.56 286 ALA A O 1
ATOM 2355 N N . ARG A 1 287 ? -12.464 12.625 7.343 1.00 91.25 287 ARG A N 1
ATOM 2356 C CA . ARG A 1 287 ? -12.801 14.062 7.338 1.00 91.25 287 ARG A CA 1
ATOM 2357 C C . ARG A 1 287 ? -14.090 14.383 6.570 1.00 91.25 287 ARG A C 1
ATOM 2359 O O . ARG A 1 287 ? -14.816 15.286 6.964 1.00 91.25 287 ARG A O 1
ATOM 2366 N N . CYS A 1 288 ? -14.414 13.621 5.519 1.00 91.25 288 CYS A N 1
ATOM 2367 C CA . CYS A 1 288 ? -15.644 13.805 4.743 1.00 91.25 288 CYS A CA 1
ATOM 2368 C C . CYS A 1 288 ? -16.915 13.485 5.544 1.00 91.25 288 CYS A C 1
ATOM 2370 O O . CYS A 1 288 ? -17.988 13.982 5.211 1.00 91.25 288 CYS A O 1
ATOM 2372 N N . TYR A 1 289 ? -16.793 12.640 6.568 1.00 94.31 289 TYR A N 1
ATOM 2373 C CA . TYR A 1 289 ? -17.907 12.130 7.360 1.00 94.31 289 TYR A CA 1
ATOM 2374 C C . TYR A 1 289 ? -17.830 12.528 8.832 1.00 94.31 289 TYR A C 1
ATOM 2376 O O . TYR A 1 289 ? -18.697 12.109 9.574 1.00 94.31 289 TYR A O 1
ATOM 2384 N N . ARG A 1 290 ? -16.833 13.312 9.266 1.00 93.69 290 ARG A N 1
ATOM 2385 C CA . ARG A 1 290 ? -16.589 13.596 10.691 1.00 93.69 290 ARG A CA 1
ATOM 2386 C C . ARG A 1 290 ? -17.748 14.320 11.370 1.00 93.69 290 ARG A C 1
ATOM 2388 O O . ARG A 1 290 ? -18.115 13.957 12.471 1.00 93.69 290 ARG A O 1
ATOM 2395 N N . TYR A 1 291 ? -18.326 15.344 10.754 1.00 95.31 291 TYR A N 1
ATOM 2396 C CA . TYR A 1 291 ? -19.298 16.194 11.449 1.00 95.31 291 TYR A CA 1
ATOM 2397 C C . TYR A 1 291 ? -20.746 15.753 11.231 1.00 95.31 291 TYR A C 1
ATOM 2399 O O . TYR A 1 291 ? -21.153 15.394 10.121 1.00 95.31 291 TYR A O 1
ATOM 2407 N N . ILE A 1 292 ? -21.560 15.860 12.286 1.00 95.19 292 ILE A N 1
ATOM 2408 C CA . ILE A 1 292 ? -22.996 15.571 12.231 1.00 95.19 292 ILE A CA 1
ATOM 2409 C C . ILE A 1 292 ? -23.727 16.705 11.504 1.00 95.19 292 ILE A C 1
ATOM 2411 O O . ILE A 1 292 ? -24.147 17.672 12.125 1.00 95.19 292 ILE A O 1
ATOM 2415 N N . LYS A 1 293 ? -23.902 16.575 10.185 1.00 92.25 293 LYS A N 1
ATOM 2416 C CA . LYS A 1 293 ? -24.615 17.580 9.368 1.00 92.25 293 LYS A CA 1
ATOM 2417 C C . LYS A 1 293 ? -26.068 17.207 9.058 1.00 92.25 293 LYS A C 1
ATOM 2419 O O . LYS A 1 293 ? -26.943 18.056 9.022 1.00 92.25 293 LYS A O 1
ATOM 2424 N N . ASN A 1 294 ? -26.327 15.920 8.828 1.00 90.50 294 ASN A N 1
ATOM 2425 C CA . ASN A 1 294 ? -27.613 15.434 8.316 1.00 90.50 294 ASN A CA 1
ATOM 2426 C C . ASN A 1 294 ? -28.521 14.891 9.429 1.00 90.50 294 ASN A C 1
ATOM 2428 O O . ASN A 1 294 ? -28.041 14.502 10.499 1.00 90.50 294 ASN A O 1
ATOM 2432 N N . LYS A 1 295 ? -29.817 14.720 9.143 1.00 96.69 295 LYS A N 1
ATOM 2433 C CA . LYS A 1 295 ? -30.733 13.931 9.991 1.00 96.69 295 LYS A CA 1
ATOM 2434 C C . LYS A 1 295 ? -30.237 12.478 10.148 1.00 96.69 295 LYS A C 1
ATOM 2436 O O . LYS A 1 295 ? -29.517 11.988 9.269 1.00 96.69 295 LYS A O 1
ATOM 2441 N N . PRO A 1 296 ? -30.540 11.793 11.267 1.00 96.94 296 PRO A N 1
ATOM 2442 C CA . PRO A 1 296 ? -30.219 10.378 11.427 1.00 96.94 296 PRO A CA 1
ATOM 2443 C C . PRO A 1 296 ? -30.799 9.550 10.279 1.00 96.94 296 PRO A C 1
ATOM 2445 O O . PRO A 1 296 ? -31.951 9.711 9.899 1.00 96.94 296 PRO A O 1
ATOM 2448 N N . TYR A 1 297 ? -29.970 8.676 9.718 1.00 97.06 297 TYR A N 1
ATOM 2449 C CA . TYR A 1 297 ? -30.322 7.813 8.589 1.00 97.06 297 TYR A CA 1
ATOM 2450 C C . TYR A 1 297 ? -29.863 6.386 8.899 1.00 97.06 297 TYR A C 1
ATOM 2452 O O . TYR A 1 297 ? -28.712 6.060 8.599 1.00 97.06 297 TYR A O 1
ATOM 2460 N N . PRO A 1 298 ? -30.667 5.589 9.621 1.00 97.50 298 PRO A N 1
ATOM 2461 C CA . PRO A 1 298 ? -30.305 4.229 9.998 1.00 97.50 298 PRO A CA 1
ATOM 2462 C C . PRO A 1 298 ? -30.620 3.211 8.897 1.00 97.50 298 PRO A C 1
ATOM 2464 O O . PRO A 1 298 ? -31.395 3.486 7.975 1.00 97.50 298 PRO A O 1
ATOM 2467 N N . LYS A 1 299 ? -30.045 2.008 9.020 1.00 95.44 299 LYS A N 1
ATOM 2468 C CA . LYS A 1 299 ? -30.503 0.829 8.266 1.00 95.44 299 LYS A CA 1
ATOM 2469 C C . LYS A 1 299 ? -31.981 0.602 8.596 1.00 95.44 299 LYS A C 1
ATOM 2471 O O . LYS A 1 299 ? -32.353 0.559 9.763 1.00 95.44 299 LYS A O 1
ATOM 2476 N N . SER A 1 300 ? -32.826 0.528 7.575 1.00 96.25 300 SER A N 1
ATOM 2477 C CA . SER A 1 300 ? -34.283 0.458 7.737 1.00 96.25 300 SER A CA 1
ATOM 2478 C C . SER A 1 300 ? -34.932 -0.153 6.497 1.00 96.25 300 SER A C 1
ATOM 2480 O O . SER A 1 300 ? -34.253 -0.405 5.501 1.00 96.25 300 SER A O 1
ATOM 2482 N N . ARG A 1 301 ? -36.262 -0.315 6.508 1.00 96.50 301 ARG A N 1
ATOM 2483 C CA . ARG A 1 301 ? -37.025 -0.755 5.325 1.00 96.50 301 ARG A CA 1
ATOM 2484 C C . ARG A 1 301 ? -36.842 0.153 4.099 1.00 96.50 301 ARG A C 1
ATOM 2486 O O . ARG A 1 301 ? -37.003 -0.318 2.973 1.00 96.50 301 ARG A O 1
ATOM 2493 N N . PHE A 1 302 ? -36.474 1.417 4.326 1.00 94.69 302 PHE A N 1
ATOM 2494 C CA . PHE A 1 302 ? -36.225 2.433 3.299 1.00 94.69 302 PHE A CA 1
ATOM 2495 C C . PHE A 1 302 ? -34.741 2.531 2.901 1.00 94.69 302 PHE A C 1
ATOM 2497 O O . PHE A 1 302 ? -34.422 2.852 1.762 1.00 94.69 302 PHE A O 1
ATOM 2504 N N . CYS A 1 303 ? -33.820 2.225 3.822 1.00 93.00 303 CYS A N 1
ATOM 2505 C CA . CYS A 1 303 ? -32.374 2.239 3.590 1.00 93.00 303 CYS A CA 1
ATOM 2506 C C . CYS A 1 303 ? -31.844 0.802 3.481 1.00 93.00 303 CYS A C 1
ATOM 2508 O O . CYS A 1 303 ? -31.403 0.206 4.469 1.00 93.00 303 CYS A O 1
ATOM 2510 N N . ARG A 1 304 ? -31.925 0.244 2.267 1.00 91.31 304 ARG A N 1
ATOM 2511 C CA . ARG A 1 304 ? -31.512 -1.130 1.931 1.00 91.31 304 ARG A CA 1
ATOM 2512 C C . ARG A 1 304 ? -30.098 -1.168 1.338 1.00 91.31 304 ARG A C 1
ATOM 2514 O O . ARG A 1 304 ? -29.559 -0.139 0.940 1.00 91.31 304 ARG A O 1
ATOM 2521 N N . GLY A 1 305 ? -29.490 -2.357 1.282 1.00 87.75 305 GLY A N 1
ATOM 2522 C CA . GLY A 1 305 ? -28.137 -2.542 0.728 1.00 87.75 305 GLY A CA 1
ATOM 2523 C C . GLY A 1 305 ? -27.028 -1.893 1.565 1.00 87.75 305 GLY A C 1
ATOM 2524 O O . GLY A 1 305 ? -25.978 -1.529 1.042 1.00 87.75 305 GLY A O 1
ATOM 2525 N N . VAL A 1 306 ? -27.282 -1.694 2.860 1.00 90.19 306 VAL A N 1
ATOM 2526 C CA . VAL A 1 306 ? -26.317 -1.136 3.811 1.00 90.19 306 VAL A CA 1
ATOM 2527 C C . VAL A 1 306 ? -25.277 -2.206 4.154 1.00 90.19 306 VAL A C 1
ATOM 2529 O O . VAL A 1 306 ? -25.686 -3.291 4.574 1.00 90.19 306 VAL A O 1
ATOM 2532 N N . PRO A 1 307 ? -23.968 -1.924 4.014 1.00 89.44 307 PRO A N 1
ATOM 2533 C CA . PRO A 1 307 ? -22.931 -2.862 4.428 1.00 89.44 307 PRO A CA 1
ATOM 2534 C C . PRO A 1 307 ? -22.926 -3.031 5.949 1.00 89.44 307 PRO A C 1
ATOM 2536 O O . PRO A 1 307 ? -23.254 -2.098 6.687 1.00 89.44 307 PRO A O 1
ATOM 2539 N N . ASP A 1 308 ? -22.516 -4.204 6.418 1.00 91.19 308 ASP A N 1
ATOM 2540 C CA . ASP A 1 308 ? -22.444 -4.473 7.851 1.00 91.19 308 ASP A CA 1
ATOM 2541 C C . ASP A 1 308 ? -21.350 -3.653 8.544 1.00 91.19 308 ASP A C 1
ATOM 2543 O O . ASP A 1 308 ? -20.345 -3.254 7.947 1.00 91.19 308 ASP A O 1
ATOM 2547 N N . ALA A 1 309 ? -21.555 -3.403 9.838 1.00 93.31 309 ALA A N 1
ATOM 2548 C CA . ALA A 1 309 ? -20.587 -2.703 10.666 1.00 93.31 309 ALA A CA 1
ATOM 2549 C C . ALA A 1 309 ? -19.291 -3.521 10.773 1.00 93.31 309 ALA A C 1
ATOM 2551 O O . ALA A 1 309 ? -19.309 -4.750 10.876 1.00 93.31 309 ALA A O 1
ATOM 2552 N N . LYS A 1 310 ? -18.149 -2.827 10.770 1.00 92.38 310 LYS A N 1
ATOM 2553 C CA . LYS A 1 310 ? -16.843 -3.466 10.950 1.00 92.38 310 LYS A CA 1
ATOM 2554 C C . LYS A 1 310 ? -16.661 -3.968 12.380 1.00 92.38 310 LYS A C 1
ATOM 2556 O O . LYS A 1 310 ? -16.148 -5.067 12.568 1.00 92.38 310 LYS A O 1
ATOM 2561 N N . ILE A 1 311 ? -17.103 -3.183 13.363 1.00 94.88 311 ILE A N 1
ATOM 2562 C CA . ILE A 1 311 ? -17.215 -3.638 14.751 1.00 94.88 311 ILE A CA 1
ATOM 2563 C C . ILE A 1 311 ? -18.361 -4.644 14.864 1.00 94.88 311 ILE A C 1
ATOM 2565 O O . ILE A 1 311 ? -19.501 -4.342 14.512 1.00 94.88 311 ILE A O 1
ATOM 2569 N N . ARG A 1 312 ? -18.042 -5.844 15.353 1.00 94.56 312 ARG A N 1
ATOM 2570 C CA . ARG A 1 312 ? -19.014 -6.931 15.569 1.00 94.56 312 ARG A CA 1
ATOM 2571 C C . ARG A 1 312 ? -19.195 -7.287 17.039 1.00 94.56 312 ARG A C 1
ATOM 2573 O O . ARG A 1 312 ? -20.248 -7.775 17.424 1.00 94.56 312 ARG A O 1
ATOM 2580 N N . ILE A 1 313 ? -18.168 -7.047 17.850 1.00 96.62 313 ILE A N 1
ATOM 2581 C CA . ILE A 1 313 ? -18.127 -7.425 19.261 1.00 96.62 313 ILE A CA 1
ATOM 2582 C C . ILE A 1 313 ? -18.106 -6.145 20.090 1.00 96.62 313 ILE A C 1
ATOM 2584 O O . ILE A 1 313 ? -17.214 -5.316 19.914 1.00 96.62 313 ILE A O 1
ATOM 2588 N N . PHE A 1 314 ? -19.077 -5.997 20.989 1.00 97.88 314 PHE A N 1
ATOM 2589 C CA . PHE A 1 314 ? -19.206 -4.820 21.853 1.00 97.88 314 PHE A CA 1
ATOM 2590 C C . PHE A 1 314 ? -18.762 -5.085 23.294 1.00 97.88 314 PHE A C 1
ATOM 2592 O O . PHE A 1 314 ? -18.337 -4.144 23.953 1.00 97.88 314 PHE A O 1
ATOM 2599 N N . ASP A 1 315 ? -18.763 -6.339 23.751 1.00 97.50 315 ASP A N 1
ATOM 2600 C CA . ASP A 1 315 ? -18.347 -6.742 25.101 1.00 97.50 315 ASP A CA 1
ATOM 2601 C C . ASP A 1 315 ? -17.123 -7.668 25.047 1.00 97.50 315 ASP A C 1
ATOM 2603 O O . ASP A 1 315 ? -17.060 -8.592 24.232 1.00 97.50 315 ASP A O 1
ATOM 2607 N N . LEU A 1 316 ? -16.135 -7.412 25.908 1.00 96.75 316 LEU A N 1
ATOM 2608 C CA . LEU A 1 316 ? -14.816 -8.058 25.918 1.00 96.75 316 LEU A CA 1
ATOM 2609 C C . LEU A 1 316 ? -14.345 -8.364 27.337 1.00 96.75 316 LEU A C 1
ATOM 2611 O O . LEU A 1 316 ? -14.786 -7.732 28.293 1.00 96.75 316 LEU A O 1
ATOM 2615 N N . GLY A 1 317 ? -13.400 -9.296 27.453 1.00 96.44 317 GLY A N 1
ATOM 2616 C CA . GLY A 1 317 ? -12.929 -9.804 28.741 1.00 96.44 317 GLY A CA 1
ATOM 2617 C C . GLY A 1 317 ? -13.960 -10.728 29.396 1.00 96.44 317 GLY A C 1
ATOM 2618 O O . GLY A 1 317 ? -14.737 -11.403 28.707 1.00 96.44 317 GLY A O 1
ATOM 2619 N N . ARG A 1 318 ? -13.993 -10.754 30.728 1.00 96.75 318 ARG A N 1
ATOM 2620 C CA . ARG A 1 318 ? -14.870 -11.622 31.522 1.00 96.75 318 ARG A CA 1
ATOM 2621 C C . ARG A 1 318 ? -16.279 -11.042 31.659 1.00 96.75 318 ARG A C 1
ATOM 2623 O O . ARG A 1 318 ? -16.681 -10.524 32.698 1.00 96.75 318 ARG A O 1
ATOM 2630 N N . LYS A 1 319 ? -17.079 -11.172 30.597 1.00 95.06 319 LYS A N 1
ATOM 2631 C CA . LYS A 1 319 ? -18.477 -10.690 30.551 1.00 95.06 319 LYS A CA 1
ATOM 2632 C C . LYS A 1 319 ? -19.423 -11.340 31.573 1.00 95.06 319 LYS A C 1
ATOM 2634 O O . LYS A 1 319 ? -20.455 -10.760 31.881 1.00 95.06 319 LYS A O 1
ATOM 2639 N N . LYS A 1 320 ? -19.085 -12.538 32.068 1.00 95.12 320 LYS A N 1
ATOM 2640 C CA . LYS A 1 320 ? -19.871 -13.291 33.062 1.00 95.12 320 LYS A CA 1
ATOM 2641 C C . LYS A 1 320 ? -19.527 -12.943 34.516 1.00 95.12 320 LYS A C 1
ATOM 2643 O O . LYS A 1 320 ? -20.184 -13.470 35.402 1.00 95.12 320 LYS A O 1
ATOM 2648 N N . ALA A 1 321 ? -18.507 -12.113 34.760 1.00 94.75 321 ALA A N 1
ATOM 2649 C CA . ALA A 1 321 ? -18.181 -11.677 36.117 1.00 94.75 321 ALA A CA 1
ATOM 2650 C C . ALA A 1 321 ? -19.396 -10.986 36.745 1.00 94.75 321 ALA A C 1
ATOM 2652 O O . ALA A 1 321 ? -20.084 -10.215 36.060 1.00 94.75 321 ALA A O 1
ATOM 2653 N N . THR A 1 322 ? -19.659 -11.243 38.021 1.00 95.25 322 THR A N 1
ATOM 2654 C CA . THR A 1 322 ? -20.794 -10.620 38.710 1.00 95.25 322 THR A CA 1
ATOM 2655 C C . THR A 1 322 ? -20.563 -9.117 38.900 1.00 95.25 322 THR A C 1
ATOM 2657 O O . THR A 1 322 ? -19.490 -8.578 38.599 1.00 95.25 322 THR A O 1
ATOM 2660 N N . VAL A 1 323 ? -21.594 -8.386 39.318 1.00 94.25 323 VAL A N 1
ATOM 2661 C CA . VAL A 1 323 ? -21.517 -6.942 39.584 1.00 94.25 323 VAL A CA 1
ATOM 2662 C C . VAL A 1 323 ? -20.507 -6.608 40.691 1.00 94.25 323 VAL A C 1
ATOM 2664 O O . VAL A 1 323 ? -19.831 -5.586 40.595 1.00 94.25 323 VAL A O 1
ATOM 2667 N N . ASP A 1 324 ? -20.320 -7.500 41.664 1.00 92.50 324 ASP A N 1
ATOM 2668 C CA . ASP A 1 324 ? -19.462 -7.274 42.833 1.00 92.50 324 ASP A CA 1
ATOM 2669 C C . ASP A 1 324 ? -17.967 -7.504 42.564 1.00 92.50 324 ASP A C 1
ATOM 2671 O O . ASP A 1 324 ? -17.121 -6.998 43.294 1.00 92.50 324 ASP A O 1
ATOM 2675 N N . GLU A 1 325 ? -17.611 -8.243 41.508 1.00 94.38 325 GLU A N 1
ATOM 2676 C CA . GLU A 1 325 ? -16.211 -8.594 41.221 1.00 94.38 325 GLU A CA 1
ATOM 2677 C C . GLU A 1 325 ? -15.359 -7.416 40.717 1.00 94.38 325 GLU A C 1
ATOM 2679 O O . GLU A 1 325 ? -14.134 -7.424 40.862 1.00 94.38 325 GLU A O 1
ATOM 2684 N N . PHE A 1 326 ? -15.987 -6.423 40.078 1.00 96.50 326 PHE A N 1
ATOM 2685 C CA . PHE A 1 326 ? -15.306 -5.316 39.400 1.00 96.50 326 PHE A CA 1
ATOM 2686 C C . PHE A 1 326 ? -15.869 -3.956 39.851 1.00 96.50 326 PHE A C 1
ATOM 2688 O O . PHE A 1 326 ? -16.737 -3.408 39.158 1.00 96.50 326 PHE A O 1
ATOM 2695 N N . PRO A 1 327 ? -15.379 -3.419 40.987 1.00 95.69 327 PRO A N 1
ATOM 2696 C CA . PRO A 1 327 ? -15.895 -2.192 41.599 1.00 95.69 327 PRO A CA 1
ATOM 2697 C C . PRO A 1 327 ? -15.507 -0.920 40.840 1.00 95.69 327 PRO A C 1
ATOM 2699 O O . PRO A 1 327 ? -16.305 0.007 40.733 1.00 95.69 327 PRO A O 1
ATOM 2702 N N . SER A 1 328 ? -14.299 -0.867 40.278 1.00 97.06 328 SER A N 1
ATOM 2703 C CA . SER A 1 328 ? -13.784 0.324 39.604 1.00 97.06 328 SER A CA 1
ATOM 2704 C C . SER A 1 328 ? -14.236 0.393 38.152 1.00 97.06 328 SER A C 1
ATOM 2706 O O . SER A 1 328 ? -14.281 -0.625 37.457 1.00 97.06 328 SER A O 1
ATOM 2708 N N . CYS A 1 329 ? -14.508 1.603 37.656 1.00 97.12 329 CYS A N 1
ATOM 2709 C CA . CYS A 1 329 ? -14.875 1.830 36.261 1.00 97.12 329 CYS A CA 1
ATOM 2710 C C . CYS A 1 329 ? -14.143 3.026 35.650 1.00 97.12 329 CYS A C 1
ATOM 2712 O O . CYS A 1 329 ? -14.127 4.118 36.208 1.00 97.12 329 CYS A O 1
ATOM 2714 N N . VAL A 1 330 ? -13.595 2.833 34.452 1.00 98.38 330 VAL A N 1
ATOM 2715 C CA . VAL A 1 330 ? -12.955 3.882 33.651 1.00 98.38 330 VAL A CA 1
ATOM 2716 C C . VAL A 1 330 ? -13.765 4.100 32.375 1.00 98.38 330 VAL A C 1
ATOM 2718 O O . VAL A 1 330 ? -14.225 3.146 31.738 1.00 98.38 330 VAL A O 1
ATOM 2721 N N . HIS A 1 331 ? -13.943 5.362 31.989 1.00 98.50 331 HIS A N 1
ATOM 2722 C CA . HIS A 1 331 ? -14.673 5.782 30.797 1.00 98.50 331 HIS A CA 1
ATOM 2723 C C . HIS A 1 331 ? -13.775 6.559 29.837 1.00 98.50 331 HIS A C 1
ATOM 2725 O O . HIS A 1 331 ? -12.983 7.402 30.249 1.00 98.50 331 HIS A O 1
ATOM 2731 N N . LEU A 1 332 ? -13.949 6.308 28.540 1.00 98.31 332 LEU A N 1
ATOM 2732 C CA . LEU A 1 332 ? -13.463 7.171 27.469 1.00 98.31 332 LEU A CA 1
ATOM 2733 C C . LEU A 1 332 ? -14.639 7.999 26.952 1.00 98.31 332 LEU A C 1
ATOM 2735 O O . LEU A 1 332 ? -15.618 7.429 26.472 1.00 98.31 332 LEU A O 1
ATOM 2739 N N . ILE A 1 333 ? -14.542 9.320 27.038 1.00 97.94 333 ILE A N 1
ATOM 2740 C CA . ILE A 1 333 ? -15.625 10.272 26.771 1.00 97.94 333 ILE A CA 1
ATOM 2741 C C . ILE A 1 333 ? -15.265 11.157 25.575 1.00 97.94 333 ILE A C 1
ATOM 2743 O O . ILE A 1 333 ? -14.120 11.591 25.447 1.00 97.94 333 ILE A O 1
ATOM 2747 N N . SER A 1 334 ? -16.238 11.440 24.707 1.00 97.38 334 SER A N 1
ATOM 2748 C CA . SER A 1 334 ? -16.082 12.406 23.613 1.00 97.38 334 SER A CA 1
ATOM 2749 C C . SER A 1 334 ? -16.204 13.844 24.112 1.00 97.38 334 SER A C 1
ATOM 2751 O O . SER A 1 334 ? -17.171 14.171 24.797 1.00 97.38 334 SER A O 1
ATOM 2753 N N . ASN A 1 335 ? -15.282 14.724 23.716 1.00 96.75 335 ASN A N 1
ATOM 2754 C CA . ASN A 1 335 ? -15.409 16.170 23.930 1.00 96.75 335 ASN A CA 1
ATOM 2755 C C . ASN A 1 335 ? -15.929 16.918 22.691 1.00 96.75 335 ASN A C 1
ATOM 2757 O O . ASN A 1 335 ? -15.948 18.143 22.644 1.00 96.75 335 ASN A O 1
ATOM 2761 N N . GLU A 1 336 ? -16.318 16.187 21.651 1.00 94.88 336 GLU A N 1
ATOM 2762 C CA . GLU A 1 336 ? -16.767 16.772 20.395 1.00 94.88 336 GLU A CA 1
ATOM 2763 C C . GLU A 1 336 ? -18.054 16.112 19.910 1.00 94.88 336 GLU A C 1
ATOM 2765 O O . GLU A 1 336 ? -18.320 14.930 20.154 1.00 94.88 336 GLU A O 1
ATOM 2770 N N . ARG A 1 337 ? -18.859 16.896 19.186 1.00 96.19 337 ARG A N 1
ATOM 2771 C CA . ARG A 1 337 ? -20.051 16.403 18.500 1.00 96.19 337 ARG A CA 1
ATOM 2772 C C . ARG A 1 337 ? -19.694 15.957 17.084 1.00 96.19 337 ARG A C 1
ATOM 2774 O O . ARG A 1 337 ? -19.589 16.775 16.168 1.00 96.19 337 ARG A O 1
ATOM 2781 N N . GLU A 1 338 ? -19.560 14.652 16.885 1.00 96.44 338 GLU A N 1
ATOM 2782 C CA . GLU A 1 338 ? -19.032 14.082 15.643 1.00 96.44 338 GLU A CA 1
ATOM 2783 C C . GLU A 1 338 ? -19.592 12.685 15.305 1.00 96.44 338 GLU A C 1
ATOM 2785 O O . GLU A 1 338 ? -20.452 12.116 15.980 1.00 96.44 338 GLU A O 1
ATOM 2790 N N . HIS A 1 339 ? -19.154 12.146 14.172 1.00 97.44 339 HIS A N 1
ATOM 2791 C CA . HIS A 1 339 ? -19.374 10.780 13.727 1.00 97.44 339 HIS A CA 1
ATOM 2792 C C . HIS A 1 339 ? -18.101 9.975 13.954 1.00 97.44 339 HIS A C 1
ATOM 2794 O O . HIS A 1 339 ? -17.064 10.233 13.342 1.00 97.44 339 HIS A O 1
ATOM 2800 N N . LEU A 1 340 ? -18.212 8.923 14.758 1.00 97.00 340 LEU A N 1
ATOM 2801 C CA . LEU A 1 340 ? -17.157 7.933 14.917 1.00 97.00 340 LEU A CA 1
ATOM 2802 C C . LEU A 1 340 ? -17.407 6.787 13.948 1.00 97.00 340 LEU A C 1
ATOM 2804 O O . LEU A 1 340 ? -18.453 6.140 13.983 1.00 97.00 340 LEU A O 1
ATOM 2808 N N . SER A 1 341 ? -16.457 6.522 13.057 1.00 96.50 341 SER A N 1
ATOM 2809 C CA . SER A 1 341 ? -16.630 5.429 12.103 1.00 96.50 341 SER A CA 1
ATOM 2810 C C . SER A 1 341 ? -16.632 4.056 12.774 1.00 96.50 341 SER A C 1
ATOM 2812 O O . SER A 1 341 ? -15.942 3.851 13.771 1.00 96.50 341 SER A O 1
ATOM 2814 N N . SER A 1 342 ? -17.369 3.094 12.211 1.00 96.38 342 SER A N 1
ATOM 2815 C CA . SER A 1 342 ? -17.385 1.711 12.708 1.00 96.38 342 SER A CA 1
ATOM 2816 C C . SER A 1 342 ? -15.984 1.080 12.778 1.00 96.38 342 SER A C 1
ATOM 2818 O O . SER A 1 342 ? -15.683 0.301 13.676 1.00 96.38 342 SER A O 1
ATOM 2820 N N . GLU A 1 343 ? -15.112 1.458 11.856 1.00 94.62 343 GLU A N 1
ATOM 2821 C CA . GLU A 1 343 ? -13.726 1.031 11.747 1.00 94.62 343 GLU A CA 1
ATOM 2822 C C . GLU A 1 343 ? -12.852 1.694 12.815 1.00 94.62 343 GLU A C 1
ATOM 2824 O O . GLU A 1 343 ? -11.973 1.036 13.361 1.00 94.62 343 GLU A O 1
ATOM 2829 N N . ALA A 1 344 ? -13.114 2.963 13.154 1.00 96.12 344 ALA A N 1
ATOM 2830 C CA . ALA A 1 344 ? -12.456 3.636 14.275 1.00 96.12 344 ALA A CA 1
ATOM 2831 C C . ALA A 1 344 ? -12.860 3.000 15.612 1.00 96.12 344 ALA A C 1
ATOM 2833 O O . ALA A 1 344 ? -11.998 2.744 16.449 1.00 96.12 344 ALA A O 1
ATOM 2834 N N . LEU A 1 345 ? -14.147 2.667 15.780 1.00 97.38 345 LEU A N 1
ATOM 2835 C CA . LEU A 1 345 ? -14.638 1.927 16.946 1.00 97.38 345 LEU A CA 1
ATOM 2836 C C . LEU A 1 345 ? -13.953 0.559 17.068 1.00 97.38 345 LEU A C 1
ATOM 2838 O O . LEU A 1 345 ? -13.478 0.217 18.146 1.00 97.38 345 LEU A O 1
ATOM 2842 N N . GLU A 1 346 ? -13.836 -0.194 15.970 1.00 97.50 346 GLU A N 1
ATOM 2843 C CA . GLU A 1 346 ? -13.147 -1.491 15.978 1.00 97.50 346 GLU A CA 1
ATOM 2844 C C . GLU A 1 346 ? -11.643 -1.351 16.264 1.00 97.50 346 GLU A C 1
ATOM 2846 O O . GLU A 1 346 ? -11.088 -2.111 17.057 1.00 97.50 346 GLU A O 1
ATOM 2851 N N . ALA A 1 347 ? -10.976 -0.352 15.681 1.00 96.62 347 ALA A N 1
ATOM 2852 C CA . ALA A 1 347 ? -9.559 -0.098 15.925 1.00 96.62 347 ALA A CA 1
ATOM 2853 C C . ALA A 1 347 ? -9.285 0.290 17.388 1.00 96.62 347 ALA A C 1
ATOM 2855 O O . ALA A 1 347 ? -8.360 -0.247 18.002 1.00 96.62 347 ALA A O 1
ATOM 2856 N N . ALA A 1 348 ? -10.099 1.183 17.960 1.00 97.81 348 ALA A N 1
ATOM 2857 C CA . ALA A 1 348 ? -10.016 1.578 19.364 1.00 97.81 348 ALA A CA 1
ATOM 2858 C C . ALA A 1 348 ? -10.256 0.381 20.295 1.00 97.81 348 ALA A C 1
ATOM 2860 O O . ALA A 1 348 ? -9.487 0.151 21.229 1.00 97.81 348 ALA A O 1
ATOM 2861 N N . ARG A 1 349 ? -11.273 -0.432 19.984 1.00 98.31 349 ARG A N 1
ATOM 2862 C CA . ARG A 1 349 ? -11.617 -1.655 20.713 1.00 98.31 349 ARG A CA 1
ATOM 2863 C C . ARG A 1 349 ? -10.465 -2.660 20.721 1.00 98.31 349 ARG A C 1
ATOM 2865 O O . ARG A 1 349 ? -10.096 -3.151 21.785 1.00 98.31 349 ARG A O 1
ATOM 2872 N N . ILE A 1 350 ? -9.881 -2.967 19.559 1.00 98.19 350 ILE A N 1
ATOM 2873 C CA . ILE A 1 350 ? -8.730 -3.880 19.452 1.00 98.19 350 ILE A CA 1
ATOM 2874 C C . ILE A 1 350 ? -7.537 -3.327 20.234 1.00 98.19 350 ILE A C 1
ATOM 2876 O O . ILE A 1 350 ? -6.872 -4.084 20.939 1.00 98.19 350 ILE A O 1
ATOM 2880 N N . CYS A 1 351 ? -7.268 -2.025 20.113 1.00 98.06 351 CYS A N 1
ATOM 2881 C CA . CYS A 1 351 ? -6.141 -1.371 20.769 1.00 98.06 351 CYS A CA 1
ATOM 2882 C C . CYS A 1 351 ? -6.225 -1.484 22.297 1.00 98.06 351 CYS A C 1
ATOM 2884 O O . CYS A 1 351 ? -5.280 -1.976 22.915 1.00 98.06 351 CYS A O 1
ATOM 2886 N N . ALA A 1 352 ? -7.370 -1.118 22.884 1.00 97.81 352 ALA A N 1
ATOM 2887 C CA . ALA A 1 352 ? -7.600 -1.257 24.319 1.00 97.81 352 ALA A CA 1
ATOM 2888 C C . ALA A 1 352 ? -7.544 -2.729 24.757 1.00 97.81 352 ALA A C 1
ATOM 2890 O O . ALA A 1 352 ? -6.845 -3.067 25.706 1.00 97.81 352 ALA A O 1
ATOM 2891 N N . ASN A 1 353 ? -8.209 -3.626 24.022 1.00 97.94 353 ASN A N 1
ATOM 2892 C CA . ASN A 1 353 ? -8.273 -5.046 24.368 1.00 97.94 353 ASN A CA 1
ATOM 2893 C C . ASN A 1 353 ? -6.897 -5.726 24.361 1.00 97.94 353 ASN A C 1
ATOM 2895 O O . ASN A 1 353 ? -6.587 -6.481 25.274 1.00 97.94 353 ASN A O 1
ATOM 2899 N N . LYS A 1 354 ? -6.057 -5.458 23.351 1.00 97.94 354 LYS A N 1
ATOM 2900 C CA . LYS A 1 354 ? -4.701 -6.027 23.285 1.00 97.94 354 LYS A CA 1
ATOM 2901 C C . LYS A 1 354 ? -3.850 -5.601 24.479 1.00 97.94 354 LYS A C 1
ATOM 2903 O O . LYS A 1 354 ? -3.112 -6.423 25.007 1.00 97.94 354 LYS A O 1
ATOM 2908 N N . TYR A 1 355 ? -3.957 -4.339 24.892 1.00 98.06 355 TYR A N 1
ATOM 2909 C CA . TYR A 1 355 ? -3.228 -3.845 26.055 1.00 98.06 355 TYR A CA 1
ATOM 2910 C C . TYR A 1 355 ? -3.735 -4.494 27.345 1.00 98.06 355 TYR A C 1
ATOM 2912 O O . TYR A 1 355 ? -2.949 -5.107 28.057 1.00 98.06 355 TYR A O 1
ATOM 2920 N N . MET A 1 356 ? -5.050 -4.461 27.576 1.00 97.31 356 MET A N 1
ATOM 2921 C CA . MET A 1 356 ? -5.666 -5.023 28.781 1.00 97.31 356 MET A CA 1
ATOM 2922 C C . MET A 1 356 ? -5.418 -6.529 28.931 1.00 97.31 356 MET A C 1
ATOM 2924 O O . MET A 1 356 ? -5.142 -6.991 30.031 1.00 97.31 356 MET A O 1
ATOM 2928 N N . ILE A 1 357 ? -5.459 -7.303 27.840 1.00 97.75 357 ILE A N 1
ATOM 2929 C CA . ILE A 1 357 ? -5.135 -8.739 27.884 1.00 97.75 357 ILE A CA 1
ATOM 2930 C C . ILE A 1 357 ? -3.674 -8.958 28.285 1.00 97.75 357 ILE A C 1
ATOM 2932 O O . ILE A 1 357 ? -3.400 -9.871 29.058 1.00 97.75 357 ILE A O 1
ATOM 2936 N N . LYS A 1 358 ? -2.749 -8.134 27.778 1.00 97.50 358 LYS A N 1
ATOM 2937 C CA . LYS A 1 358 ? -1.322 -8.253 28.092 1.00 97.50 358 LYS A CA 1
ATOM 2938 C C . LYS A 1 358 ? -1.023 -7.918 29.557 1.00 97.50 358 LYS A C 1
ATOM 2940 O O . LYS A 1 358 ? -0.166 -8.565 30.140 1.00 97.50 358 LYS A O 1
ATOM 2945 N N . THR A 1 359 ? -1.683 -6.909 30.126 1.00 96.69 359 THR A N 1
ATOM 2946 C CA . THR A 1 359 ? -1.362 -6.397 31.470 1.00 96.69 359 THR A CA 1
ATOM 2947 C C . THR A 1 359 ? -2.218 -7.006 32.575 1.00 96.69 359 THR A C 1
ATOM 2949 O O . THR A 1 359 ? -1.699 -7.382 33.615 1.00 96.69 359 THR A O 1
ATOM 2952 N N . CYS A 1 360 ? -3.531 -7.110 32.365 1.00 94.62 360 CYS A N 1
ATOM 2953 C CA . CYS A 1 360 ? -4.494 -7.532 33.388 1.00 94.62 360 CYS A CA 1
ATOM 2954 C C . CYS A 1 360 ? -4.950 -8.988 33.212 1.00 94.62 360 CYS A C 1
ATOM 2956 O O . CYS A 1 360 ? -5.652 -9.522 34.070 1.00 94.62 360 CYS A O 1
ATOM 2958 N N . GLY A 1 361 ? -4.597 -9.623 32.089 1.00 95.31 361 GLY A N 1
ATOM 2959 C CA . GLY A 1 361 ? -5.147 -10.912 31.682 1.00 95.31 361 GLY A CA 1
ATOM 2960 C C . GLY A 1 361 ? -6.590 -10.800 31.175 1.00 95.31 361 GLY A C 1
ATOM 2961 O O . GLY A 1 361 ? -7.308 -9.833 31.431 1.00 95.31 361 GLY A O 1
ATOM 2962 N N . LYS A 1 362 ? -7.050 -11.812 30.432 1.00 94.50 362 LYS A N 1
ATOM 2963 C CA . LYS A 1 362 ? -8.415 -11.837 29.866 1.00 94.50 362 LYS A CA 1
ATOM 2964 C C . LYS A 1 362 ? -9.509 -11.837 30.943 1.00 94.50 362 LYS A C 1
ATOM 2966 O O . LYS A 1 362 ? -10.575 -11.262 30.726 1.00 94.50 362 LYS A O 1
ATOM 2971 N N . GLU A 1 363 ? -9.228 -12.453 32.089 1.00 95.69 363 GLU A N 1
ATOM 2972 C CA . GLU A 1 363 ? -10.169 -12.582 33.206 1.00 95.69 363 GLU A CA 1
ATOM 2973 C C . GLU A 1 363 ? -10.162 -11.373 34.158 1.00 95.69 363 GLU A C 1
ATOM 2975 O O . GLU A 1 363 ? -11.024 -11.284 35.028 1.00 95.69 363 GLU A O 1
ATOM 2980 N N . GLY A 1 364 ? -9.221 -10.433 33.995 1.00 95.38 364 GLY A N 1
ATOM 2981 C CA . GLY A 1 364 ? -9.041 -9.289 34.898 1.00 95.38 364 GLY A CA 1
ATOM 2982 C C . GLY A 1 364 ? -9.940 -8.082 34.615 1.00 95.38 364 GLY A C 1
ATOM 2983 O O . GLY A 1 364 ? -9.965 -7.144 35.405 1.00 95.38 364 GLY A O 1
ATOM 2984 N N . PHE A 1 365 ? -10.683 -8.073 33.504 1.00 97.88 365 PHE A N 1
ATOM 2985 C CA . PHE A 1 365 ? -11.505 -6.922 33.123 1.00 97.88 365 PHE A CA 1
ATOM 2986 C C . PHE A 1 365 ? -12.778 -7.300 32.370 1.00 97.88 365 PHE A C 1
ATOM 2988 O O . PHE A 1 365 ? -12.880 -8.366 31.763 1.00 97.88 365 PHE A O 1
ATOM 2995 N N . HIS A 1 366 ? -13.730 -6.367 32.339 1.00 98.06 366 HIS A N 1
ATOM 2996 C CA . HIS A 1 366 ? -14.869 -6.385 31.425 1.00 98.06 366 HIS A CA 1
ATOM 2997 C C . HIS A 1 366 ? -14.987 -5.029 30.719 1.00 98.06 366 HIS A C 1
ATOM 2999 O O . HIS A 1 366 ? -15.278 -4.013 31.349 1.00 98.06 366 HIS A O 1
ATOM 3005 N N . MET A 1 367 ? -14.762 -5.006 29.403 1.00 97.81 367 MET A N 1
ATOM 3006 C CA . MET A 1 367 ? -14.829 -3.792 28.581 1.00 97.81 367 MET A CA 1
ATOM 3007 C C . MET A 1 367 ? -16.057 -3.815 27.675 1.00 97.81 367 MET A C 1
ATOM 3009 O O . MET A 1 367 ? -16.289 -4.801 26.981 1.00 97.81 367 MET A O 1
ATOM 3013 N N . ARG A 1 368 ? -16.792 -2.701 27.625 1.00 98.06 368 ARG A N 1
ATOM 3014 C CA . ARG A 1 368 ? -17.954 -2.491 26.760 1.00 98.06 368 ARG A CA 1
ATOM 3015 C C . ARG A 1 368 ? -17.770 -1.264 25.873 1.00 98.06 368 ARG A C 1
ATOM 3017 O O . ARG A 1 368 ? -17.520 -0.160 26.358 1.00 98.06 368 ARG A O 1
ATOM 3024 N N . VAL A 1 369 ? -17.977 -1.435 24.574 1.00 98.12 369 VAL A N 1
ATOM 3025 C CA . VAL A 1 369 ? -18.166 -0.331 23.629 1.00 98.12 369 VAL A CA 1
ATOM 3026 C C . VAL A 1 369 ? -19.600 0.171 23.774 1.00 98.12 369 VAL A C 1
ATOM 3028 O O . VAL A 1 369 ? -20.543 -0.571 23.526 1.00 98.12 369 VAL A O 1
ATOM 3031 N N . ARG A 1 370 ? -19.783 1.418 24.215 1.00 97.38 370 ARG A N 1
ATOM 3032 C CA . ARG A 1 370 ? -21.108 1.978 24.544 1.00 97.38 370 ARG A CA 1
ATOM 3033 C C . ARG A 1 370 ? -21.821 2.554 23.322 1.00 97.38 370 ARG A C 1
ATOM 3035 O O . ARG A 1 370 ? -23.047 2.633 23.304 1.00 97.38 370 ARG A O 1
ATOM 3042 N N . LYS A 1 371 ? -21.068 2.976 22.303 1.00 96.06 371 LYS A N 1
ATOM 3043 C CA . LYS A 1 371 ? -21.619 3.594 21.090 1.00 96.06 371 LYS A CA 1
ATOM 3044 C C . LYS A 1 371 ? -21.731 2.598 19.945 1.00 96.06 371 LYS A C 1
ATOM 3046 O O . LYS A 1 371 ? -20.754 1.969 19.549 1.00 96.06 371 LYS A O 1
ATOM 3051 N N . HIS A 1 372 ? -22.930 2.523 19.373 1.00 97.56 372 HIS A N 1
ATOM 3052 C CA . HIS A 1 372 ? -23.254 1.647 18.252 1.00 97.56 372 HIS A CA 1
ATOM 3053 C C . HIS A 1 372 ? -23.341 2.442 16.940 1.00 97.56 372 HIS A C 1
ATOM 3055 O O . HIS A 1 372 ? -23.956 3.515 16.901 1.00 97.56 372 HIS A O 1
ATOM 3061 N N . PRO A 1 373 ? -22.745 1.942 15.843 1.00 97.25 373 PRO A N 1
ATOM 3062 C CA . PRO A 1 373 ? -22.747 2.640 14.569 1.00 97.25 373 PRO A CA 1
ATOM 3063 C C . PRO A 1 373 ? -24.054 2.391 13.809 1.00 97.25 373 PRO A C 1
ATOM 3065 O O . PRO A 1 373 ? -24.105 1.590 12.882 1.00 97.25 373 PRO A O 1
ATOM 3068 N N . TYR A 1 374 ? -25.125 3.079 14.205 1.00 96.88 374 TYR A N 1
ATOM 3069 C CA . TYR A 1 374 ? -26.428 2.955 13.542 1.00 96.88 374 TYR A CA 1
ATOM 3070 C C . TYR A 1 374 ? -26.579 3.846 12.310 1.00 96.88 374 TYR A C 1
ATOM 3072 O O . TYR A 1 374 ? -27.384 3.545 11.432 1.00 96.88 374 TYR A O 1
ATOM 3080 N N . HIS A 1 375 ? -25.843 4.956 12.228 1.00 97.81 375 HIS A N 1
ATOM 3081 C CA . HIS A 1 375 ? -26.027 5.918 11.151 1.00 97.81 375 HIS A CA 1
ATOM 3082 C C . HIS A 1 375 ? -25.280 5.493 9.887 1.00 97.81 375 HIS A C 1
ATOM 3084 O O . HIS A 1 375 ? -24.075 5.269 9.905 1.00 97.81 375 HIS A O 1
ATOM 3090 N N . VAL A 1 376 ? -25.990 5.441 8.765 1.00 97.00 376 VAL A N 1
ATOM 3091 C CA . VAL A 1 376 ? -25.443 5.116 7.451 1.00 97.00 376 VAL A CA 1
ATOM 3092 C C . VAL A 1 376 ? -24.909 6.376 6.779 1.00 97.00 376 VAL A C 1
ATOM 3094 O O . VAL A 1 376 ? -25.658 7.320 6.509 1.00 97.00 376 VAL A O 1
ATOM 3097 N N . VAL A 1 377 ? -23.621 6.363 6.438 1.00 94.81 377 VAL A N 1
ATOM 3098 C CA . VAL A 1 377 ? -23.025 7.370 5.557 1.00 94.81 377 VAL A CA 1
ATOM 3099 C C . VAL A 1 377 ? -23.209 6.980 4.099 1.00 94.81 377 VAL A C 1
ATOM 3101 O O . VAL A 1 377 ? -23.140 5.807 3.717 1.00 94.81 377 VAL A O 1
ATOM 3104 N N . ARG A 1 378 ? -23.445 7.996 3.273 1.00 93.31 378 ARG A N 1
ATOM 3105 C CA . ARG A 1 378 ? -23.728 7.847 1.848 1.00 93.31 378 ARG A CA 1
ATOM 3106 C C . ARG A 1 378 ? -22.587 8.396 1.009 1.00 93.31 378 ARG A C 1
ATOM 3108 O O . ARG A 1 378 ? -21.846 9.285 1.432 1.00 93.31 378 ARG A O 1
ATOM 3115 N N . ILE A 1 379 ? -22.462 7.877 -0.201 1.00 90.62 379 ILE A N 1
ATOM 3116 C CA . ILE A 1 379 ? -21.521 8.377 -1.196 1.00 90.62 379 ILE A CA 1
ATOM 3117 C C . ILE A 1 379 ? -22.218 8.478 -2.550 1.00 90.62 379 ILE A C 1
ATOM 3119 O O . ILE A 1 379 ? -22.751 7.495 -3.064 1.00 90.62 379 ILE A O 1
ATOM 3123 N N . ASN A 1 380 ? -22.212 9.676 -3.131 1.00 90.75 380 ASN A N 1
ATOM 3124 C CA . ASN A 1 380 ? -22.422 9.818 -4.564 1.00 90.75 380 ASN A CA 1
ATOM 3125 C C . ASN A 1 380 ? -21.069 9.548 -5.237 1.00 90.75 380 ASN A C 1
ATOM 3127 O O . ASN A 1 380 ? -20.123 10.324 -5.060 1.00 90.75 380 ASN A O 1
ATOM 3131 N N . LYS A 1 381 ? -20.920 8.379 -5.870 1.00 81.81 381 LYS A N 1
ATOM 3132 C CA . LYS A 1 381 ? -19.649 7.978 -6.487 1.00 81.81 381 LYS A CA 1
ATOM 3133 C C . LYS A 1 381 ? -19.541 8.654 -7.845 1.00 81.81 381 LYS A C 1
ATOM 3135 O O . LYS A 1 381 ? -20.205 8.227 -8.779 1.00 81.81 381 LYS A O 1
ATOM 3140 N N . MET A 1 382 ? -18.675 9.656 -7.933 1.00 75.50 382 MET A N 1
ATOM 3141 C CA . MET A 1 382 ? -18.271 10.219 -9.216 1.00 75.50 382 MET A CA 1
ATOM 3142 C C . MET A 1 382 ? -17.275 9.285 -9.900 1.00 75.50 382 MET A C 1
ATOM 3144 O O . MET A 1 382 ? -16.427 8.661 -9.250 1.00 75.50 382 MET A O 1
ATOM 3148 N N . LEU A 1 383 ? -17.403 9.180 -11.215 1.00 70.75 383 LEU A N 1
ATOM 3149 C CA . LEU A 1 383 ? -16.429 8.535 -12.074 1.00 70.75 383 LEU A CA 1
ATOM 3150 C C . LEU A 1 383 ? -15.209 9.455 -12.164 1.00 70.75 383 LEU A C 1
ATOM 3152 O O . LEU A 1 383 ? -15.282 10.566 -12.676 1.00 70.75 383 LEU A O 1
ATOM 3156 N N . SER A 1 384 ? -14.083 8.988 -11.639 1.00 66.25 384 SER A N 1
ATOM 3157 C CA . SER A 1 384 ? -12.779 9.625 -11.827 1.00 66.25 384 SER A CA 1
ATOM 3158 C C . SER A 1 384 ? -12.148 9.043 -13.089 1.00 66.25 384 SER A C 1
ATOM 3160 O O . SER A 1 384 ? -11.292 8.169 -12.998 1.00 66.25 384 SER A O 1
ATOM 3162 N N . CYS A 1 385 ? -12.678 9.417 -14.256 1.00 63.03 385 CYS A N 1
ATOM 3163 C CA . CYS A 1 385 ? -12.076 9.096 -15.548 1.00 63.03 385 CYS A CA 1
ATOM 3164 C C . CYS A 1 385 ? -12.187 10.265 -16.533 1.00 63.03 385 CYS A C 1
ATOM 3166 O O . CYS A 1 385 ? -13.124 11.057 -16.452 1.00 63.03 385 CYS A O 1
ATOM 3168 N N . ALA A 1 386 ? -11.257 10.376 -17.483 1.00 54.69 386 ALA A N 1
ATOM 3169 C CA . ALA A 1 386 ? -11.370 11.353 -18.569 1.00 54.69 386 ALA A CA 1
ATOM 3170 C C . ALA A 1 386 ? -12.678 11.139 -19.361 1.00 54.69 386 ALA A C 1
ATOM 3172 O O . ALA A 1 386 ? -13.025 10.000 -19.684 1.00 54.69 386 ALA A O 1
ATOM 3173 N N . GLY A 1 387 ? -13.415 12.217 -19.650 1.00 61.69 387 GLY A N 1
ATOM 3174 C CA . GLY A 1 387 ? -14.740 12.143 -20.281 1.00 61.69 387 GLY A CA 1
ATOM 3175 C C . GLY A 1 387 ? -15.864 11.665 -19.349 1.00 61.69 387 GLY A C 1
ATOM 3176 O O . GLY A 1 387 ? -16.936 11.286 -19.822 1.00 61.69 387 GLY A O 1
ATOM 3177 N N . ALA A 1 388 ? -15.633 11.621 -18.029 1.00 66.94 388 ALA A N 1
ATOM 3178 C CA . ALA A 1 388 ? -16.646 11.202 -17.061 1.00 66.94 388 ALA A CA 1
ATOM 3179 C C . ALA A 1 388 ? -17.904 12.076 -17.095 1.00 66.94 388 ALA A C 1
ATOM 3181 O O . ALA A 1 388 ? -18.981 11.564 -16.816 1.00 66.94 388 ALA A O 1
ATOM 3182 N N . ASP A 1 389 ? -17.787 13.350 -17.465 1.00 72.31 389 ASP A N 1
ATOM 3183 C CA . ASP A 1 389 ? -18.897 14.277 -17.711 1.00 72.31 389 ASP A CA 1
ATOM 3184 C C . ASP A 1 389 ? -19.943 13.717 -18.688 1.00 72.31 389 ASP A C 1
ATOM 3186 O O . ASP A 1 389 ? -21.132 13.964 -18.511 1.00 72.31 389 ASP A O 1
ATOM 3190 N N . ARG A 1 390 ? -19.522 12.892 -19.656 1.00 76.69 390 ARG A N 1
ATOM 3191 C CA . ARG A 1 390 ? -20.413 12.258 -20.642 1.00 76.69 390 ARG A CA 1
ATOM 3192 C C . ARG A 1 390 ? -21.087 10.983 -20.135 1.00 76.69 390 ARG A C 1
ATOM 3194 O O . ARG A 1 390 ? -22.102 10.566 -20.680 1.00 76.69 390 ARG A O 1
ATOM 3201 N N . LEU A 1 391 ? -20.501 10.330 -19.130 1.00 74.31 391 LEU A N 1
ATOM 3202 C CA . LEU A 1 391 ? -20.900 9.000 -18.643 1.00 74.31 391 LEU A CA 1
ATOM 3203 C C . LEU A 1 391 ? -21.556 9.030 -17.259 1.00 74.31 391 LEU A C 1
ATOM 3205 O O . LEU A 1 391 ? -22.093 8.020 -16.803 1.00 74.31 391 LEU A O 1
ATOM 3209 N N . GLN A 1 392 ? -21.481 10.162 -16.564 1.00 79.00 392 GLN A N 1
ATOM 3210 C CA . GLN A 1 392 ? -22.030 10.343 -15.230 1.00 79.00 392 GLN A CA 1
ATOM 3211 C C . GLN A 1 392 ? -23.071 11.453 -15.235 1.00 79.00 392 GLN A C 1
ATOM 3213 O O . GLN A 1 392 ? -22.920 12.471 -15.898 1.00 79.00 392 GLN A O 1
ATOM 3218 N N . THR A 1 393 ? -24.103 11.311 -14.412 1.00 81.25 393 THR A N 1
ATOM 3219 C CA . THR A 1 393 ? -25.157 12.327 -14.274 1.00 81.25 393 THR A CA 1
ATOM 3220 C C . THR A 1 393 ? -24.718 13.545 -13.451 1.00 81.25 393 THR A C 1
ATOM 3222 O O . THR A 1 393 ? -25.516 14.439 -13.170 1.00 81.25 393 THR A O 1
ATOM 3225 N N . GLY A 1 394 ? -23.451 13.586 -13.031 1.00 85.31 394 GLY A N 1
ATOM 3226 C CA . GLY A 1 394 ? -22.899 14.610 -12.155 1.00 85.31 394 GLY A CA 1
ATOM 3227 C C . GLY A 1 394 ? -23.722 14.722 -10.874 1.00 85.31 394 GLY A C 1
ATOM 3228 O O . GLY A 1 394 ? -23.863 13.760 -10.115 1.00 85.31 394 GLY A O 1
ATOM 3229 N N . MET A 1 395 ? -24.287 15.906 -10.641 1.00 90.00 395 MET A N 1
ATOM 3230 C CA . MET A 1 395 ? -25.128 16.178 -9.471 1.00 90.00 395 MET A CA 1
ATOM 3231 C C . MET A 1 395 ? -26.622 15.889 -9.689 1.00 90.00 395 MET A C 1
ATOM 3233 O O . MET A 1 395 ? -27.404 15.951 -8.738 1.00 90.00 395 MET A O 1
ATOM 3237 N N . ARG A 1 396 ? -27.043 15.515 -10.903 1.00 90.50 396 ARG A N 1
ATOM 3238 C CA . ARG A 1 396 ? -28.420 15.075 -11.156 1.00 90.50 396 ARG A CA 1
ATOM 3239 C C . ARG A 1 396 ? -28.639 13.711 -10.494 1.00 90.50 396 ARG A C 1
ATOM 3241 O O . ARG A 1 396 ? -27.889 12.767 -10.746 1.00 90.50 396 ARG A O 1
ATOM 3248 N N . GLY A 1 397 ? -29.652 13.612 -9.629 1.00 90.25 397 GLY A N 1
ATOM 3249 C CA . GLY A 1 397 ? -29.924 12.393 -8.856 1.00 90.25 397 GLY A CA 1
ATOM 3250 C C . GLY A 1 397 ? -28.845 12.068 -7.814 1.00 90.25 397 GLY A C 1
ATOM 3251 O O . GLY A 1 397 ? -28.609 10.900 -7.523 1.00 90.25 397 GLY A O 1
ATOM 3252 N N . ALA A 1 398 ? -28.184 13.080 -7.236 1.00 91.38 398 ALA A N 1
ATOM 3253 C CA . ALA A 1 398 ? -27.024 12.934 -6.344 1.00 91.38 398 ALA A CA 1
ATOM 3254 C C . ALA A 1 398 ? -27.272 12.232 -4.987 1.00 91.38 398 ALA A C 1
ATOM 3256 O O . ALA A 1 398 ? -26.418 12.290 -4.093 1.00 91.38 398 ALA A O 1
ATOM 3257 N N . PHE A 1 399 ? -28.414 11.569 -4.788 1.00 92.69 399 PHE A N 1
ATOM 3258 C CA . PHE A 1 399 ? -28.675 10.812 -3.569 1.00 92.69 399 PHE A CA 1
ATOM 3259 C C . PHE A 1 399 ? -27.717 9.616 -3.490 1.00 92.69 399 PHE A C 1
ATOM 3261 O O . PHE A 1 399 ? -27.840 8.626 -4.207 1.00 92.69 399 PHE A O 1
ATOM 3268 N N . GLY A 1 400 ? -26.721 9.726 -2.611 1.00 91.44 400 GLY A N 1
ATOM 3269 C CA . GLY A 1 400 ? -25.650 8.741 -2.522 1.00 91.44 400 GLY A CA 1
ATOM 3270 C C . GLY A 1 400 ? -26.118 7.358 -2.060 1.00 91.44 400 GLY A C 1
ATOM 3271 O O . GLY A 1 400 ? -27.035 7.229 -1.246 1.00 91.44 400 GLY A O 1
ATOM 3272 N N . LYS A 1 401 ? -25.413 6.319 -2.511 1.00 91.19 401 LYS A N 1
ATOM 3273 C CA . LYS A 1 401 ? -25.619 4.940 -2.048 1.00 91.19 401 LYS A CA 1
ATOM 3274 C C . LYS A 1 401 ? -25.007 4.742 -0.650 1.00 91.19 401 LYS A C 1
ATOM 3276 O O . LYS A 1 401 ? -24.008 5.404 -0.342 1.00 91.19 401 LYS A O 1
ATOM 3281 N N . PRO A 1 402 ? -25.560 3.855 0.199 1.00 92.69 402 PRO A N 1
ATOM 3282 C CA . PRO A 1 402 ? -24.933 3.448 1.458 1.00 92.69 402 PRO A CA 1
ATOM 3283 C C . PRO A 1 402 ? -23.488 2.973 1.258 1.00 92.69 402 PRO A C 1
ATOM 3285 O O . PRO A 1 402 ? -23.218 2.175 0.366 1.00 92.69 402 PRO A O 1
ATOM 3288 N N . GLN A 1 403 ? -22.553 3.466 2.074 1.00 87.81 403 GLN A N 1
ATOM 3289 C CA . GLN A 1 403 ? -21.124 3.133 1.952 1.00 87.81 403 GLN A CA 1
ATOM 3290 C C . GLN A 1 403 ? -20.502 2.625 3.249 1.00 87.81 403 GLN A C 1
ATOM 3292 O O . GLN A 1 403 ? -19.526 1.882 3.198 1.00 87.81 403 GLN A O 1
ATOM 3297 N N . GLY A 1 404 ? -21.021 3.043 4.400 1.00 90.62 404 GLY A N 1
ATOM 3298 C CA . GLY A 1 404 ? -20.494 2.636 5.695 1.00 90.62 404 GLY A CA 1
ATOM 3299 C C . GLY A 1 404 ? -21.393 3.069 6.840 1.00 90.62 404 GLY A C 1
ATOM 3300 O O . GLY A 1 404 ? -22.357 3.811 6.642 1.00 90.62 404 GLY A O 1
ATOM 3301 N N . LEU A 1 405 ? -21.046 2.609 8.036 1.00 95.31 405 LEU A N 1
ATOM 3302 C CA . LEU A 1 405 ? -21.766 2.892 9.269 1.00 95.31 405 LEU A CA 1
ATOM 3303 C C . LEU A 1 405 ? -20.898 3.719 10.222 1.00 95.31 405 LEU A C 1
ATOM 3305 O O . LEU A 1 405 ? -19.689 3.501 10.345 1.00 95.31 405 LEU A O 1
ATOM 3309 N N . VAL A 1 406 ? -21.528 4.675 10.894 1.00 97.19 406 VAL A N 1
ATOM 3310 C CA . VAL A 1 406 ? -20.909 5.567 11.875 1.00 97.19 406 VAL A CA 1
ATOM 3311 C C . VAL A 1 406 ? -21.802 5.685 13.110 1.00 97.19 406 VAL A C 1
ATOM 3313 O O . VAL A 1 406 ? -23.031 5.626 13.023 1.00 97.19 406 VAL A O 1
ATOM 3316 N N . ALA A 1 407 ? -21.190 5.847 14.278 1.00 97.75 407 ALA A N 1
ATOM 3317 C CA . ALA A 1 407 ? -21.875 6.200 15.511 1.00 97.75 407 ALA A CA 1
ATOM 3318 C C . ALA A 1 407 ? -21.939 7.722 15.633 1.00 97.75 407 ALA A C 1
ATOM 3320 O O . ALA A 1 407 ? -20.947 8.409 15.402 1.00 97.75 407 ALA A O 1
ATOM 3321 N N . ARG A 1 408 ? -23.109 8.250 15.990 1.00 97.44 408 ARG A N 1
ATOM 3322 C CA . ARG A 1 408 ? -23.288 9.673 16.293 1.00 97.44 408 ARG A CA 1
ATOM 3323 C C . ARG A 1 408 ? -22.980 9.897 17.763 1.00 97.44 408 ARG A C 1
ATOM 3325 O O . ARG A 1 408 ? -23.579 9.220 18.596 1.00 97.44 408 ARG A O 1
ATOM 3332 N N . VAL A 1 409 ? -22.075 10.823 18.057 1.00 97.19 409 VAL A N 1
ATOM 3333 C CA . VAL A 1 409 ? -21.676 11.150 19.428 1.00 97.19 409 VAL A CA 1
ATOM 3334 C C . VAL A 1 409 ? -21.840 12.643 19.688 1.00 97.19 409 VAL A C 1
ATOM 3336 O O . VAL A 1 409 ? -21.582 13.468 18.810 1.00 97.19 409 VAL A O 1
ATOM 3339 N N . GLY A 1 410 ? -22.355 12.977 20.865 1.00 97.06 410 GLY A N 1
ATOM 3340 C CA . GLY A 1 410 ? -22.394 14.325 21.417 1.00 97.06 410 GLY A CA 1
ATOM 3341 C C . GLY A 1 410 ? -21.188 14.617 22.308 1.00 97.06 410 GLY A C 1
ATOM 3342 O O . GLY A 1 410 ? -20.324 13.769 22.521 1.00 97.06 410 GLY A O 1
ATOM 3343 N N . ILE A 1 411 ? -21.154 15.829 22.851 1.00 97.19 411 ILE A N 1
ATOM 3344 C CA . ILE A 1 411 ? -20.182 16.216 23.876 1.00 97.19 411 ILE A CA 1
ATOM 3345 C C . ILE A 1 411 ? -20.597 15.549 25.195 1.00 97.19 411 ILE A C 1
ATOM 3347 O O . ILE A 1 411 ? -21.778 15.549 25.532 1.00 97.19 411 ILE A O 1
ATOM 3351 N N . GLY A 1 412 ? -19.647 14.948 25.911 1.00 96.06 412 GLY A N 1
ATOM 3352 C CA . GLY A 1 412 ? -19.896 14.221 27.162 1.00 96.06 412 GLY A CA 1
ATOM 3353 C C . GLY A 1 412 ? -20.348 12.769 26.972 1.00 96.06 412 GLY A C 1
ATOM 3354 O O . GLY A 1 412 ? -20.524 12.034 27.942 1.00 96.06 412 GLY A O 1
ATOM 3355 N N . ASP A 1 413 ? -20.498 12.314 25.729 1.00 97.56 413 ASP A N 1
ATOM 3356 C CA . ASP A 1 413 ? -20.916 10.949 25.443 1.00 97.56 413 ASP A CA 1
ATOM 3357 C C . ASP A 1 413 ? -19.820 9.924 25.771 1.00 97.56 413 ASP A C 1
ATOM 3359 O O . ASP A 1 413 ? -18.694 10.010 25.275 1.00 97.56 413 ASP A O 1
ATOM 3363 N N . ILE A 1 414 ? -20.178 8.885 26.529 1.00 97.88 414 ILE A N 1
ATOM 3364 C CA . ILE A 1 414 ? -19.278 7.766 26.834 1.00 97.88 414 ILE A CA 1
ATOM 3365 C C . ILE A 1 414 ? -19.144 6.863 25.600 1.00 97.88 414 ILE A C 1
ATOM 3367 O O . ILE A 1 414 ? -20.138 6.356 25.076 1.00 97.88 414 ILE A O 1
ATOM 3371 N N . LEU A 1 415 ? -17.908 6.641 25.155 1.00 97.62 415 LEU A N 1
ATOM 3372 C CA . LEU A 1 415 ? -17.543 5.837 23.987 1.00 97.62 415 LEU A CA 1
ATOM 3373 C C . LEU A 1 415 ? -17.221 4.392 24.370 1.00 97.62 415 LEU A C 1
ATOM 3375 O O . LEU A 1 415 ? -17.805 3.450 23.828 1.00 97.62 415 LEU A O 1
ATOM 3379 N N . LEU A 1 416 ? -16.298 4.232 25.317 1.00 98.06 416 LEU A N 1
ATOM 3380 C CA . LEU A 1 416 ? -15.833 2.957 25.855 1.00 98.06 416 LEU A CA 1
ATOM 3381 C C . LEU A 1 416 ? -15.930 3.011 27.377 1.00 98.06 416 LEU A C 1
ATOM 3383 O O . LEU A 1 416 ? -15.629 4.038 27.983 1.00 98.06 416 LEU A O 1
ATOM 3387 N N . SER A 1 417 ? -16.311 1.896 27.985 1.00 98.19 417 SER A N 1
ATOM 3388 C CA . SER A 1 417 ? -16.291 1.714 29.434 1.00 98.19 417 SER A CA 1
ATOM 3389 C C . SER A 1 417 ? -15.562 0.429 29.761 1.00 98.19 417 SER A C 1
ATOM 3391 O O . SER A 1 417 ? -15.753 -0.574 29.075 1.00 98.19 417 SER A O 1
ATOM 3393 N N . VAL A 1 418 ? -14.765 0.428 30.818 1.00 98.06 418 VAL A N 1
ATOM 3394 C CA . VAL A 1 418 ? -14.157 -0.792 31.340 1.00 98.06 418 VAL A CA 1
ATOM 3395 C C . VAL A 1 418 ? -14.343 -0.837 32.845 1.00 98.06 418 VAL A C 1
ATOM 3397 O O . VAL A 1 418 ? -14.070 0.151 33.519 1.00 98.06 418 VAL A O 1
ATOM 3400 N N . ARG A 1 419 ? -14.840 -1.967 33.351 1.00 97.50 419 ARG A N 1
ATOM 3401 C CA . ARG A 1 419 ? -14.870 -2.260 34.784 1.00 97.50 419 ARG A CA 1
ATOM 3402 C C . ARG A 1 419 ? -13.778 -3.265 35.130 1.00 97.50 419 ARG A C 1
ATOM 3404 O O . ARG A 1 419 ? -13.539 -4.200 34.358 1.00 97.50 419 ARG A O 1
ATOM 3411 N N . ILE A 1 420 ? -13.120 -3.035 36.256 1.00 97.19 420 ILE A N 1
ATOM 3412 C CA . ILE A 1 420 ? -11.907 -3.730 36.699 1.00 97.19 420 ILE A CA 1
ATOM 3413 C C . ILE A 1 420 ? -11.798 -3.709 38.223 1.00 97.19 420 ILE A C 1
ATOM 3415 O O . ILE A 1 420 ? -12.567 -3.039 38.912 1.00 97.19 420 ILE A O 1
ATOM 3419 N N . ARG A 1 421 ? -10.814 -4.441 38.743 1.00 96.12 421 ARG A N 1
ATOM 3420 C CA . ARG A 1 421 ? -10.388 -4.345 40.142 1.00 96.12 421 ARG A CA 1
ATOM 3421 C C . ARG A 1 421 ? -9.603 -3.051 40.374 1.00 96.12 421 ARG A C 1
ATOM 3423 O O . ARG A 1 421 ? -8.920 -2.573 39.470 1.00 96.12 421 ARG A O 1
ATOM 3430 N N . ASP A 1 422 ? -9.662 -2.530 41.596 1.00 95.44 422 ASP A N 1
ATOM 3431 C CA . ASP A 1 422 ? -9.092 -1.220 41.953 1.00 95.44 422 ASP A CA 1
ATOM 3432 C C . ASP A 1 422 ? -7.582 -1.112 41.690 1.00 95.44 422 ASP A C 1
ATOM 3434 O O . ASP A 1 422 ? -7.112 -0.112 41.156 1.00 95.44 422 ASP A O 1
ATOM 3438 N N . HIS A 1 423 ? -6.820 -2.173 41.961 1.00 95.00 423 HIS A N 1
ATOM 3439 C CA . HIS A 1 423 ? -5.367 -2.177 41.752 1.00 95.00 423 HIS A CA 1
ATOM 3440 C C . HIS A 1 423 ? -4.942 -2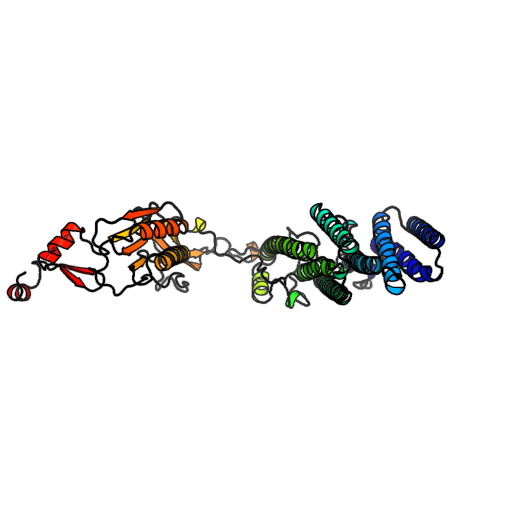.109 40.270 1.00 95.00 423 HIS A C 1
ATOM 3442 O O . HIS A 1 423 ? -3.766 -1.927 39.986 1.00 95.00 423 HIS A O 1
ATOM 3448 N N . GLN A 1 424 ? -5.864 -2.272 39.309 1.00 95.12 424 GLN A N 1
ATOM 3449 C CA . GLN A 1 424 ? -5.556 -2.289 37.868 1.00 95.12 424 GLN A CA 1
ATOM 3450 C C . GLN A 1 424 ? -6.004 -1.012 37.135 1.00 95.12 424 GLN A C 1
ATOM 3452 O O . GLN A 1 424 ? -5.964 -0.963 35.901 1.00 95.12 424 GLN A O 1
ATOM 3457 N N . VAL A 1 425 ? -6.451 0.020 37.863 1.00 96.94 425 VAL A N 1
ATOM 3458 C CA . VAL A 1 425 ? -7.050 1.237 37.280 1.00 96.94 425 VAL A CA 1
ATOM 3459 C C . VAL A 1 425 ? -6.100 1.979 36.351 1.00 96.94 425 VAL A C 1
ATOM 3461 O O . VAL A 1 425 ? -6.506 2.392 35.261 1.00 96.94 425 VAL A O 1
ATOM 3464 N N . GLU A 1 426 ? -4.821 2.056 36.700 1.00 97.44 426 GLU A N 1
ATOM 3465 C CA . GLU A 1 426 ? -3.810 2.714 35.871 1.00 97.44 426 GLU A CA 1
ATOM 3466 C C . GLU A 1 426 ? -3.653 2.057 34.494 1.00 97.44 426 GLU A C 1
ATOM 3468 O O . GLU A 1 426 ? -3.511 2.736 33.473 1.00 97.44 426 GLU A O 1
ATOM 3473 N N . HIS A 1 427 ? -3.763 0.728 34.423 1.00 97.62 427 HIS A N 1
ATOM 3474 C CA . HIS A 1 427 ? -3.696 0.013 33.151 1.00 97.62 427 HIS A CA 1
ATOM 3475 C C . HIS A 1 427 ? -4.905 0.314 32.258 1.00 97.62 427 HIS A C 1
ATOM 3477 O O . HIS A 1 427 ? -4.746 0.451 31.043 1.00 97.62 427 HIS A O 1
ATOM 3483 N N . ALA A 1 428 ? -6.097 0.486 32.835 1.00 97.38 428 ALA A N 1
ATOM 3484 C CA . ALA A 1 428 ? -7.271 0.913 32.078 1.00 97.38 428 ALA A CA 1
ATOM 3485 C C . ALA A 1 428 ? -7.143 2.354 31.561 1.00 97.38 428 ALA A C 1
ATOM 3487 O O . ALA A 1 428 ? -7.509 2.622 30.411 1.00 97.38 428 ALA A O 1
ATOM 3488 N N . LEU A 1 429 ? -6.578 3.266 32.362 1.00 98.12 429 LEU A N 1
ATOM 3489 C CA . LEU A 1 429 ? -6.289 4.638 31.932 1.00 98.12 429 LEU A CA 1
ATOM 3490 C C . LEU A 1 429 ? -5.346 4.650 30.722 1.00 98.12 429 LEU A C 1
ATOM 3492 O O . LEU A 1 429 ? -5.634 5.299 29.713 1.00 98.12 429 LEU A O 1
ATOM 3496 N N . GLU A 1 430 ? -4.266 3.870 30.777 1.00 98.12 430 GLU A N 1
ATOM 3497 C CA . GLU A 1 430 ? -3.303 3.755 29.680 1.00 98.12 430 GLU A CA 1
ATOM 3498 C C . GLU A 1 430 ? -3.911 3.079 28.438 1.00 98.12 430 GLU A C 1
ATOM 3500 O O . GLU A 1 430 ? -3.708 3.542 27.309 1.00 98.12 430 GLU A O 1
ATOM 3505 N N . ALA A 1 431 ? -4.730 2.036 28.615 1.00 98.19 431 ALA A N 1
ATOM 3506 C CA . ALA A 1 431 ? -5.452 1.389 27.518 1.00 98.19 431 ALA A CA 1
ATOM 3507 C C . ALA A 1 431 ? -6.336 2.389 26.758 1.00 98.19 431 ALA A C 1
ATOM 3509 O O . ALA A 1 431 ? -6.341 2.423 25.522 1.00 98.19 431 ALA A O 1
ATOM 3510 N N . PHE A 1 432 ? -7.069 3.232 27.489 1.00 98.25 432 PHE A N 1
ATOM 3511 C CA . PHE A 1 432 ? -7.954 4.235 26.902 1.00 98.25 432 PHE A CA 1
ATOM 3512 C C . PHE A 1 432 ? -7.190 5.439 26.354 1.00 98.25 432 PHE A C 1
ATOM 3514 O O . PHE A 1 432 ? -7.582 5.967 25.310 1.00 98.25 432 PHE A O 1
ATOM 3521 N N . ARG A 1 433 ? -6.044 5.807 26.943 1.00 97.81 433 ARG A N 1
ATOM 3522 C CA . ARG A 1 433 ? -5.117 6.779 26.346 1.00 97.81 433 ARG A CA 1
ATOM 3523 C C . ARG A 1 433 ? -4.635 6.309 24.976 1.00 97.81 433 ARG A C 1
ATOM 3525 O O . ARG A 1 433 ? -4.581 7.115 24.056 1.00 97.81 433 ARG A O 1
ATOM 3532 N N . ARG A 1 434 ? -4.335 5.019 24.797 1.00 97.88 434 ARG A N 1
ATOM 3533 C CA . ARG A 1 434 ? -3.958 4.454 23.486 1.00 97.88 434 ARG A CA 1
ATOM 3534 C C . ARG A 1 434 ? -5.138 4.391 22.520 1.00 97.88 434 ARG A C 1
ATOM 3536 O O . ARG A 1 434 ? -4.990 4.718 21.342 1.00 97.88 434 ARG A O 1
ATOM 3543 N N . ALA A 1 435 ? -6.312 4.002 23.016 1.00 97.69 435 ALA A N 1
ATOM 3544 C CA . ALA A 1 435 ? -7.527 3.909 22.215 1.00 97.69 435 ALA A CA 1
ATOM 3545 C C . ALA A 1 435 ? -7.986 5.272 21.677 1.00 97.69 435 ALA A C 1
ATOM 3547 O O . ALA A 1 435 ? -8.452 5.340 20.539 1.00 97.69 435 ALA A O 1
ATOM 3548 N N . LYS A 1 436 ? -7.804 6.361 22.442 1.00 96.81 436 LYS A N 1
ATOM 3549 C CA . LYS A 1 436 ? -8.233 7.706 22.027 1.00 96.81 436 LYS A CA 1
ATOM 3550 C C . LYS A 1 436 ? -7.578 8.169 20.724 1.00 96.81 436 LYS A C 1
ATOM 3552 O O . LYS A 1 436 ? -8.246 8.772 19.900 1.00 96.81 436 LYS A O 1
ATOM 3557 N N . PHE A 1 437 ? -6.329 7.771 20.458 1.00 96.62 437 PHE A N 1
ATOM 3558 C CA . PHE A 1 437 ? -5.631 8.082 19.199 1.00 96.62 437 PHE A CA 1
ATOM 3559 C C . PHE A 1 437 ? -6.251 7.423 17.955 1.00 96.62 437 PHE A C 1
ATOM 3561 O O . PHE A 1 437 ? -5.802 7.669 16.837 1.00 96.62 437 PHE A O 1
ATOM 3568 N N . LYS A 1 438 ? -7.239 6.536 18.121 1.00 97.31 438 LYS A N 1
ATOM 3569 C CA . LYS A 1 438 ? -7.993 5.934 17.011 1.00 97.31 438 LYS A CA 1
ATOM 3570 C C . LYS A 1 438 ? -9.274 6.702 16.691 1.00 97.31 438 LYS A C 1
ATOM 3572 O O . LYS A 1 438 ? -9.880 6.434 15.653 1.00 97.31 438 LYS A O 1
ATOM 3577 N N . PHE A 1 439 ? -9.677 7.640 17.545 1.00 96.69 439 PHE A N 1
ATOM 3578 C CA . PHE A 1 439 ? -10.824 8.504 17.315 1.00 96.69 439 PHE A CA 1
ATOM 3579 C C . PHE A 1 439 ? -10.391 9.869 16.752 1.00 96.69 439 PHE A C 1
ATOM 3581 O O . PHE A 1 439 ? -9.288 10.333 17.036 1.00 96.69 439 PHE A O 1
ATOM 3588 N N . PRO A 1 440 ? -11.220 10.496 15.897 1.00 94.19 440 PRO A N 1
ATOM 3589 C CA . PRO A 1 440 ? -11.066 11.910 15.560 1.00 94.19 440 PRO A CA 1
ATOM 3590 C C . PRO A 1 440 ? -11.321 12.787 16.795 1.00 94.19 440 PRO A C 1
ATOM 3592 O O . PRO A 1 440 ? -11.956 12.331 17.729 1.00 94.19 440 PRO A O 1
ATOM 3595 N N . GLY A 1 441 ? -10.846 14.032 16.802 1.00 93.19 441 GLY A N 1
ATOM 3596 C CA . GLY A 1 441 ? -11.187 14.998 17.854 1.00 93.19 441 GLY A CA 1
ATOM 3597 C C . GLY A 1 441 ? -10.513 14.768 19.208 1.00 93.19 441 GLY A C 1
ATOM 3598 O O . GLY A 1 441 ? -9.506 14.067 19.316 1.00 93.19 441 GLY A O 1
ATOM 3599 N N . ARG A 1 442 ? -11.035 15.439 20.238 1.00 95.50 442 ARG A N 1
ATOM 3600 C CA . ARG A 1 442 ? -10.555 15.342 21.623 1.00 95.50 442 ARG A CA 1
ATOM 3601 C C . ARG A 1 442 ? -11.422 14.390 22.446 1.00 95.50 442 ARG A C 1
ATOM 3603 O O . ARG A 1 442 ? -12.645 14.515 22.482 1.00 95.50 442 ARG A O 1
ATOM 3610 N N . GLN A 1 443 ? -10.775 13.487 23.179 1.00 97.56 443 GLN A N 1
ATOM 3611 C CA . GLN A 1 443 ? -11.418 12.613 24.162 1.00 97.56 443 GLN A CA 1
ATOM 3612 C C . GLN A 1 443 ? -10.773 12.758 25.535 1.00 97.56 443 GLN A C 1
ATOM 3614 O O . GLN A 1 443 ? -9.562 12.975 25.650 1.00 97.56 443 GLN A O 1
ATOM 3619 N N . TYR A 1 444 ? -11.587 12.535 26.561 1.00 97.00 444 TYR A N 1
ATOM 3620 C CA . TYR A 1 444 ? -11.160 12.464 27.950 1.00 97.00 444 TYR A CA 1
ATOM 3621 C C . TYR A 1 444 ? -11.237 11.038 28.465 1.00 97.00 444 TYR A C 1
ATOM 3623 O O . TYR A 1 444 ? -12.145 10.285 28.118 1.00 97.00 444 TYR A O 1
ATOM 3631 N N . VAL A 1 445 ? -10.274 10.676 29.303 1.00 98.00 445 VAL A N 1
ATOM 3632 C CA . VAL A 1 445 ? -10.302 9.429 30.059 1.00 98.00 445 VAL A CA 1
ATOM 3633 C C . VAL A 1 445 ? -10.582 9.809 31.502 1.00 98.00 445 VAL A C 1
ATOM 3635 O O . VAL A 1 445 ? -9.861 10.637 32.051 1.00 98.00 445 VAL A O 1
ATOM 3638 N N . VAL A 1 446 ? -11.634 9.248 32.090 1.00 97.31 446 VAL A N 1
ATOM 3639 C CA . VAL A 1 446 ? -12.048 9.568 33.460 1.00 97.31 446 VAL A CA 1
ATOM 3640 C C . VAL A 1 446 ? -12.299 8.297 34.255 1.00 97.31 446 VAL A C 1
ATOM 3642 O O . VAL A 1 446 ? -12.775 7.299 33.707 1.00 97.31 446 VAL A O 1
ATOM 3645 N N . VAL A 1 447 ? -12.003 8.346 35.549 1.00 97.75 447 VAL A N 1
ATOM 3646 C CA . VAL A 1 447 ? -12.409 7.317 36.509 1.00 97.75 447 VAL A CA 1
ATOM 3647 C C . VAL A 1 447 ? -13.793 7.690 37.033 1.00 97.75 447 VAL A C 1
ATOM 3649 O O . VAL A 1 447 ? -14.032 8.830 37.428 1.00 97.75 447 VAL A O 1
ATOM 3652 N N . SER A 1 448 ? -14.729 6.751 36.966 1.00 96.44 448 SER A N 1
ATOM 3653 C CA . SER A 1 448 ? -16.089 6.927 37.466 1.00 96.44 448 SER A CA 1
ATOM 3654 C C . SER A 1 448 ? -16.126 6.769 38.983 1.00 96.44 448 SER A C 1
ATOM 3656 O O . SER A 1 448 ? -15.440 5.908 39.525 1.00 96.44 448 SER A O 1
ATOM 3658 N N . ARG A 1 449 ? -16.991 7.539 39.652 1.00 96.31 449 ARG A N 1
ATOM 3659 C CA . ARG A 1 449 ? -17.328 7.342 41.077 1.00 96.31 449 ARG A CA 1
ATOM 3660 C C . ARG A 1 449 ? -18.294 6.175 41.305 1.00 96.31 449 ARG A C 1
ATOM 3662 O O . ARG A 1 449 ? -18.513 5.762 42.438 1.00 96.31 449 ARG A O 1
ATOM 3669 N N . LYS A 1 450 ? -18.867 5.648 40.220 1.00 96.12 450 LYS A N 1
ATOM 3670 C CA . LYS A 1 450 ? -19.879 4.592 40.252 1.00 96.12 450 LYS A CA 1
ATOM 3671 C C . LYS A 1 450 ? -19.279 3.213 40.442 1.00 96.12 450 LYS A C 1
ATOM 3673 O O . LYS A 1 450 ? -18.204 2.933 39.910 1.00 96.12 450 LYS A O 1
ATOM 3678 N N . TRP A 1 451 ? -20.041 2.328 41.082 1.00 96.06 451 TRP A N 1
ATOM 3679 C CA . TRP A 1 451 ? -19.681 0.919 41.202 1.00 96.06 451 TRP A CA 1
ATOM 3680 C C . TRP A 1 451 ? -19.789 0.212 39.845 1.00 96.06 451 TRP A C 1
ATOM 3682 O O . TRP A 1 451 ? -20.887 -0.073 39.352 1.00 96.06 451 TRP A O 1
ATOM 3692 N N . GLY A 1 452 ? -18.654 -0.069 39.208 1.00 95.31 452 GLY A N 1
ATOM 3693 C CA . GLY A 1 452 ? -18.577 -0.785 37.939 1.00 95.31 452 GLY A CA 1
ATOM 3694 C C . GLY A 1 452 ? -19.474 -0.170 36.856 1.00 95.31 452 GLY A C 1
ATOM 3695 O O . GLY A 1 452 ? -19.359 0.999 36.496 1.00 95.31 452 GLY A O 1
ATOM 3696 N N . PHE A 1 453 ? -20.387 -0.971 36.301 1.00 96.06 453 PHE A N 1
ATOM 3697 C CA . PHE A 1 453 ? -21.360 -0.520 35.292 1.00 96.06 453 PHE A CA 1
ATOM 3698 C C . PHE A 1 453 ? -22.738 -0.175 35.872 1.00 96.06 453 PHE A C 1
ATOM 3700 O O . PHE A 1 453 ? -23.709 -0.063 35.114 1.00 96.06 453 PHE A O 1
ATOM 3707 N N . THR A 1 454 ? -22.849 -0.037 37.192 1.00 95.62 454 THR A N 1
ATOM 3708 C CA . THR A 1 454 ? -24.096 0.356 37.849 1.00 95.62 454 THR A CA 1
ATOM 3709 C C . THR A 1 454 ? -24.326 1.865 37.739 1.00 95.62 454 THR A C 1
ATOM 3711 O O . THR A 1 454 ? -23.530 2.621 37.174 1.00 95.62 454 THR A O 1
ATOM 3714 N N . LYS A 1 455 ? -25.484 2.304 38.231 1.00 94.12 455 LYS A N 1
ATOM 3715 C CA . LYS A 1 455 ? -25.853 3.719 38.288 1.00 94.12 455 LYS A CA 1
ATOM 3716 C C . LYS A 1 455 ? -25.493 4.385 39.619 1.00 94.12 455 LYS A C 1
ATOM 3718 O O . LYS A 1 455 ? -25.536 5.612 39.633 1.00 94.12 455 LYS A O 1
ATOM 3723 N N . PHE A 1 456 ? -25.178 3.592 40.645 1.00 94.94 456 PHE A N 1
ATOM 3724 C CA . PHE A 1 456 ? -24.948 4.008 42.029 1.00 94.94 456 PHE A CA 1
ATOM 3725 C C . PHE A 1 456 ? -23.496 4.408 42.240 1.00 94.94 456 PHE A C 1
ATOM 3727 O O . PHE A 1 456 ? -22.603 3.801 41.636 1.00 94.94 456 PHE A O 1
ATOM 3734 N N . ASP A 1 457 ? -23.280 5.407 43.088 1.00 96.38 457 ASP A N 1
ATOM 3735 C CA . ASP A 1 457 ? -21.943 5.740 43.556 1.00 96.38 457 ASP A CA 1
ATOM 3736 C C . ASP A 1 457 ? -21.415 4.622 44.460 1.00 96.38 457 ASP A C 1
ATOM 3738 O O . ASP A 1 457 ? -22.163 3.770 44.944 1.00 96.38 457 ASP A O 1
ATOM 3742 N N . ARG A 1 458 ? -20.091 4.548 44.591 1.00 93.88 458 ARG A N 1
ATOM 3743 C CA . ARG A 1 458 ? -19.420 3.445 45.286 1.00 93.88 458 ARG A CA 1
ATOM 3744 C C . ARG A 1 458 ? -19.876 3.316 46.743 1.00 93.88 458 ARG A C 1
ATOM 3746 O O . ARG A 1 458 ? -20.154 2.205 47.180 1.00 93.88 458 ARG A O 1
ATOM 3753 N N . GLU A 1 459 ? -19.990 4.443 47.438 1.00 94.75 459 GLU A N 1
ATOM 3754 C CA . GLU A 1 459 ? -20.423 4.527 48.839 1.00 94.75 459 GLU A CA 1
ATOM 3755 C C . GLU A 1 459 ? -21.872 4.042 49.000 1.00 94.75 459 GLU A C 1
ATOM 3757 O O . GLU A 1 459 ? -22.133 3.119 49.773 1.00 94.75 459 GLU A O 1
ATOM 3762 N N . ASP A 1 460 ? -22.786 4.564 48.175 1.00 94.56 460 ASP A N 1
ATOM 3763 C CA . ASP A 1 460 ? -24.195 4.154 48.155 1.00 94.56 460 ASP A CA 1
ATOM 3764 C C . ASP A 1 460 ? -24.353 2.659 47.865 1.00 94.56 460 ASP A C 1
ATOM 3766 O O . ASP A 1 460 ? -25.156 1.970 48.489 1.00 94.56 460 ASP A O 1
ATOM 3770 N N . TYR A 1 461 ? -23.590 2.131 46.903 1.00 94.81 461 TYR A N 1
ATOM 3771 C CA . TYR A 1 461 ? -23.662 0.719 46.539 1.00 94.81 461 TYR A CA 1
ATOM 3772 C C . TYR A 1 461 ? -23.245 -0.182 47.704 1.00 94.81 461 TYR A C 1
ATOM 3774 O O . TYR A 1 461 ? -23.903 -1.187 47.970 1.00 94.81 461 TYR A O 1
ATOM 3782 N N . GLU A 1 462 ? -22.169 0.172 48.407 1.00 93.81 462 GLU A N 1
ATOM 3783 C CA . GLU A 1 462 ? -21.715 -0.564 49.586 1.00 93.81 462 GLU A CA 1
ATOM 3784 C C . GLU A 1 462 ? -22.743 -0.502 50.720 1.00 93.81 462 GLU A C 1
ATOM 3786 O O . GLU A 1 462 ? -22.997 -1.525 51.359 1.00 93.81 462 GLU A O 1
ATOM 3791 N N . GLN A 1 463 ? -23.378 0.653 50.938 1.00 94.94 463 GLN A N 1
ATOM 3792 C CA . GLN A 1 463 ? -24.454 0.801 51.914 1.00 94.94 463 GLN A CA 1
ATOM 3793 C C . GLN A 1 463 ? -25.676 -0.048 51.544 1.00 94.94 463 GLN A C 1
ATOM 3795 O O . GLN A 1 463 ? -26.087 -0.905 52.322 1.00 94.94 463 GLN A O 1
ATOM 3800 N N . TYR A 1 464 ? -26.219 0.111 50.336 1.00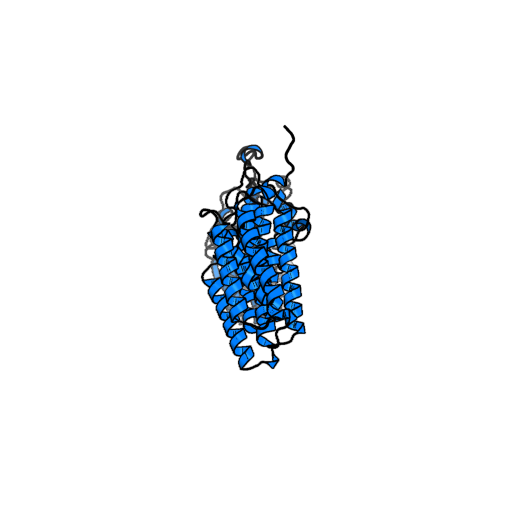 93.12 464 TYR A N 1
ATOM 3801 C CA . TYR A 1 464 ? -27.401 -0.636 49.904 1.00 93.12 464 TYR A CA 1
ATOM 3802 C C . TYR A 1 464 ? -27.155 -2.145 49.835 1.00 93.12 464 TYR A C 1
ATOM 3804 O O . TYR A 1 464 ? -28.084 -2.936 49.992 1.00 93.12 464 TYR A O 1
ATOM 3812 N N . ARG A 1 465 ? -25.907 -2.566 49.609 1.00 91.25 465 ARG A N 1
ATOM 3813 C CA . ARG A 1 465 ? -25.509 -3.972 49.696 1.00 91.25 465 ARG A CA 1
ATOM 3814 C C . ARG A 1 465 ? -25.534 -4.479 51.139 1.00 91.25 465 ARG A C 1
ATOM 3816 O O . ARG A 1 465 ? -25.998 -5.593 51.354 1.00 91.25 465 ARG A O 1
ATOM 3823 N N . LYS A 1 466 ? -25.066 -3.687 52.113 1.00 92.62 466 LYS A N 1
ATOM 3824 C CA . LYS A 1 466 ? -25.162 -4.023 53.548 1.00 92.62 466 LYS A CA 1
ATOM 3825 C C . LYS A 1 466 ? -26.616 -4.091 54.018 1.00 92.62 466 LYS A C 1
ATOM 3827 O O . LYS A 1 466 ? -26.951 -4.974 54.791 1.00 92.62 466 LYS A O 1
ATOM 3832 N N . GLU A 1 467 ? -27.468 -3.209 53.500 1.00 90.94 467 GLU A N 1
ATOM 3833 C CA . GLU A 1 467 ? -28.914 -3.186 53.762 1.00 90.94 467 GLU A CA 1
ATOM 3834 C C . GLU A 1 467 ? -29.691 -4.302 53.032 1.00 90.94 467 GLU A C 1
ATOM 3836 O O . GLU A 1 467 ? -30.907 -4.366 53.141 1.00 90.94 467 GLU A O 1
ATOM 3841 N N . GLY A 1 468 ? -29.042 -5.148 52.220 1.00 88.44 468 GLY A N 1
ATOM 3842 C CA . GLY A 1 468 ? -29.730 -6.199 51.455 1.00 88.44 468 GLY A CA 1
ATOM 3843 C C . GLY A 1 468 ? -30.612 -5.690 50.303 1.00 88.44 468 GLY A C 1
ATOM 3844 O O . GLY A 1 468 ? -31.284 -6.473 49.636 1.00 88.44 468 GLY A O 1
ATOM 3845 N N . ARG A 1 469 ? -30.573 -4.388 49.995 1.00 88.69 469 ARG A N 1
ATOM 3846 C CA . ARG A 1 469 ? -31.408 -3.737 48.968 1.00 88.69 469 ARG A CA 1
ATOM 3847 C C . ARG A 1 469 ? -30.888 -3.910 47.545 1.00 88.69 469 ARG A C 1
ATOM 3849 O O . ARG A 1 469 ? -31.565 -3.521 46.592 1.00 88.69 469 ARG A O 1
ATOM 3856 N N . VAL A 1 470 ? -29.686 -4.453 47.370 1.00 91.81 470 VAL A N 1
ATOM 3857 C CA . VAL A 1 470 ? -29.068 -4.677 46.057 1.00 91.81 470 VAL A CA 1
ATOM 3858 C C . VAL A 1 470 ? -28.982 -6.164 45.774 1.00 91.81 470 VAL A C 1
ATOM 3860 O O . VAL A 1 470 ? -28.241 -6.890 46.428 1.00 91.81 470 VAL A O 1
ATOM 3863 N N . VAL A 1 471 ? -29.682 -6.598 44.730 1.00 90.81 471 VAL A N 1
ATOM 3864 C CA . VAL A 1 471 ? -29.639 -7.980 44.251 1.00 90.81 471 VAL A CA 1
ATOM 3865 C C . VAL A 1 471 ? -28.807 -8.040 42.968 1.00 90.81 471 VAL A C 1
ATOM 3867 O O . VAL A 1 471 ? -29.141 -7.352 41.994 1.00 90.81 471 VAL A O 1
ATOM 3870 N N . PRO A 1 472 ? -27.726 -8.840 42.923 1.00 91.94 472 PRO A N 1
ATOM 3871 C CA . PRO A 1 472 ? -26.953 -9.058 41.705 1.00 91.94 472 PRO A CA 1
ATOM 3872 C C . PRO A 1 472 ? -27.815 -9.590 40.549 1.00 91.94 472 PRO A C 1
ATOM 3874 O O . PRO A 1 472 ? -28.537 -10.570 40.699 1.00 91.94 472 PRO A O 1
ATOM 3877 N N . ASP A 1 473 ? -27.701 -8.973 39.371 1.00 92.44 473 ASP A N 1
ATOM 3878 C CA . ASP A 1 473 ? -28.355 -9.397 38.124 1.00 92.44 473 ASP A CA 1
ATOM 3879 C C . ASP A 1 473 ? -27.308 -9.448 36.997 1.00 92.44 473 ASP A C 1
ATOM 3881 O O . ASP A 1 473 ? -27.231 -8.611 36.087 1.00 92.44 473 ASP A O 1
ATOM 3885 N N . GLY A 1 474 ? -26.380 -10.397 37.143 1.00 92.19 474 GLY A N 1
ATOM 3886 C CA . GLY A 1 474 ? -25.227 -10.560 36.263 1.00 92.19 474 GLY A CA 1
ATOM 3887 C C . GLY A 1 474 ? -24.248 -9.385 36.349 1.00 92.19 474 GLY A C 1
ATOM 3888 O O . GLY A 1 474 ? -23.546 -9.220 37.342 1.00 92.19 474 GLY A O 1
ATOM 3889 N N . VAL A 1 475 ? -24.163 -8.590 35.277 1.00 92.88 475 VAL A N 1
ATOM 3890 C CA . VAL A 1 475 ? -23.261 -7.420 35.176 1.00 92.88 475 VAL A CA 1
ATOM 3891 C C . VAL A 1 475 ? -23.818 -6.200 35.917 1.00 92.88 475 VAL A C 1
ATOM 3893 O O . VAL A 1 475 ? -23.061 -5.297 36.281 1.00 92.88 475 VAL A O 1
ATOM 3896 N N . HIS A 1 476 ? -25.137 -6.153 36.088 1.00 93.44 476 HIS A N 1
ATOM 3897 C CA . HIS A 1 476 ? -25.853 -5.072 36.747 1.00 93.44 476 HIS A CA 1
ATOM 3898 C C . HIS A 1 476 ? -26.431 -5.567 38.076 1.00 93.44 476 HIS A C 1
ATOM 3900 O O . HIS A 1 476 ? -26.201 -6.700 38.495 1.00 93.44 476 HIS A O 1
ATOM 3906 N N . CYS A 1 477 ? -27.167 -4.695 38.748 1.00 93.19 477 CYS A N 1
ATOM 3907 C CA . CYS A 1 477 ? -27.872 -5.016 39.972 1.00 93.19 477 CYS A CA 1
ATOM 3908 C C . CYS A 1 477 ? -29.306 -4.485 39.902 1.00 93.19 477 CYS A C 1
ATOM 3910 O O . CYS A 1 477 ? -29.565 -3.427 39.311 1.00 93.19 477 CYS A O 1
ATOM 3912 N N . LYS A 1 478 ? -30.231 -5.210 40.525 1.00 91.50 478 LYS A N 1
ATOM 3913 C CA . LYS A 1 478 ? -31.581 -4.735 40.812 1.00 91.50 478 LYS A CA 1
ATOM 3914 C C . LYS A 1 478 ? -31.573 -4.083 42.184 1.00 91.50 478 LYS A C 1
ATOM 3916 O O . LYS A 1 478 ? -30.949 -4.586 43.110 1.00 91.50 478 LYS A O 1
ATOM 3921 N N . PHE A 1 479 ? -32.245 -2.947 42.285 1.00 89.88 479 PHE A N 1
ATOM 3922 C CA . PHE A 1 479 ? -32.440 -2.264 43.555 1.00 89.88 479 PHE A CA 1
ATOM 3923 C C . PHE A 1 479 ? -33.858 -2.539 44.031 1.00 89.88 479 PHE A C 1
ATOM 3925 O O . PHE A 1 479 ? -34.804 -2.245 43.292 1.00 89.88 479 PHE A O 1
ATOM 3932 N N . ILE A 1 480 ? -33.986 -3.112 45.224 1.00 86.94 480 ILE A N 1
ATOM 3933 C CA . ILE A 1 480 ? -35.267 -3.403 45.855 1.00 86.94 480 ILE A CA 1
ATOM 3934 C C . ILE A 1 480 ? -35.846 -2.077 46.349 1.00 86.94 480 ILE A C 1
ATOM 3936 O O . ILE A 1 480 ? -35.296 -1.406 47.224 1.00 86.94 480 ILE A O 1
ATOM 3940 N N . ARG A 1 481 ? -36.942 -1.669 45.711 1.00 84.06 481 ARG A N 1
ATOM 3941 C CA . ARG A 1 481 ? -37.705 -0.470 46.064 1.00 84.06 481 ARG A CA 1
ATOM 3942 C C . ARG A 1 481 ? -38.868 -0.871 46.956 1.00 84.06 481 ARG A C 1
ATOM 3944 O O . ARG A 1 481 ? -39.442 -1.933 46.763 1.00 84.06 481 ARG A O 1
ATOM 3951 N N . GLU A 1 482 ? -39.326 0.056 47.781 1.00 82.44 482 GLU A N 1
ATOM 3952 C CA . GLU A 1 482 ? -40.617 -0.026 48.486 1.00 82.44 482 GLU A CA 1
ATOM 3953 C C . GLU A 1 482 ? -41.805 0.278 47.548 1.00 82.44 482 GLU A C 1
ATOM 3955 O O . GLU A 1 482 ? -42.852 0.766 47.958 1.00 82.44 482 GLU A O 1
ATOM 3960 N N . HIS A 1 483 ? -41.634 0.042 46.245 1.00 79.25 483 HIS A N 1
ATOM 3961 C CA . HIS A 1 483 ? -42.633 0.326 45.227 1.00 79.25 483 HIS A CA 1
ATOM 3962 C C . HIS A 1 483 ? -42.773 -0.883 44.305 1.00 79.25 483 HIS A C 1
ATOM 3964 O O . HIS A 1 483 ? -41.871 -1.185 43.520 1.00 79.25 483 HIS A O 1
ATOM 3970 N N . GLY A 1 484 ? -43.910 -1.561 44.423 1.00 80.88 484 GLY A N 1
ATOM 3971 C CA . GLY A 1 484 ? -44.278 -2.775 43.703 1.00 80.88 484 GLY A CA 1
ATOM 3972 C C . GLY A 1 484 ? -45.697 -3.210 44.088 1.00 80.88 484 GLY A C 1
ATOM 3973 O O . GLY A 1 484 ? -46.359 -2.507 44.857 1.00 80.88 484 GLY A O 1
ATOM 3974 N N . PRO A 1 485 ? -46.196 -4.337 43.559 1.00 81.69 485 PRO A N 1
ATOM 3975 C CA . PRO A 1 485 ? -47.471 -4.899 43.990 1.00 81.69 485 PRO A CA 1
ATOM 3976 C C . PRO A 1 485 ? -47.465 -5.135 45.506 1.00 81.69 485 PRO A C 1
ATOM 3978 O O . PRO A 1 485 ? -46.612 -5.857 46.019 1.00 81.69 485 PRO A O 1
ATOM 3981 N N . LEU A 1 486 ? -48.422 -4.543 46.228 1.00 81.25 486 LEU A N 1
ATOM 3982 C CA . LEU A 1 486 ? -48.468 -4.597 47.697 1.00 81.25 486 LEU A CA 1
ATOM 3983 C C . LEU A 1 486 ? -48.475 -6.042 48.230 1.00 81.25 486 LEU A C 1
ATOM 3985 O O . LEU A 1 486 ? -47.855 -6.325 49.248 1.00 81.25 486 LEU A O 1
ATOM 3989 N N . ALA A 1 487 ? -49.105 -6.966 47.499 1.00 83.62 487 ALA A N 1
ATOM 3990 C CA . ALA A 1 487 ? -49.136 -8.390 47.832 1.00 83.62 487 ALA A CA 1
ATOM 3991 C C . ALA A 1 487 ? -47.742 -9.051 47.872 1.00 83.62 487 ALA A C 1
ATOM 3993 O O . ALA A 1 487 ? -47.522 -9.960 48.668 1.00 83.62 487 ALA A O 1
ATOM 3994 N N . GLU A 1 488 ? -46.791 -8.606 47.045 1.00 76.31 488 GLU A N 1
ATOM 3995 C CA . GLU A 1 488 ? -45.410 -9.111 47.070 1.00 76.31 488 GLU A CA 1
ATOM 3996 C C . GLU A 1 488 ? -44.597 -8.465 48.197 1.00 76.31 488 GLU A C 1
ATOM 3998 O O . GLU A 1 488 ? -43.782 -9.134 48.826 1.00 76.31 488 GLU A O 1
ATOM 4003 N N . TRP A 1 489 ? -44.854 -7.186 48.490 1.00 74.38 489 TRP A N 1
ATOM 4004 C CA . TRP A 1 489 ? -44.164 -6.445 49.550 1.00 74.38 489 TRP A CA 1
ATOM 4005 C C . TRP A 1 489 ? -44.509 -6.968 50.950 1.00 74.38 489 TRP A C 1
ATOM 4007 O O . TRP A 1 489 ? -43.616 -7.149 51.769 1.00 74.38 489 TRP A O 1
ATOM 4017 N N . VAL A 1 490 ? -45.784 -7.289 51.208 1.00 73.06 490 VAL A N 1
ATOM 4018 C CA . VAL A 1 490 ? -46.238 -7.841 52.502 1.00 73.06 490 VAL A CA 1
ATOM 4019 C C . VAL A 1 490 ? -45.540 -9.164 52.843 1.00 73.06 490 VAL A C 1
ATOM 4021 O O . VAL A 1 490 ? -45.270 -9.432 54.008 1.00 73.06 490 VAL A O 1
ATOM 4024 N N . ASN A 1 491 ? -45.218 -9.977 51.833 1.00 67.75 491 ASN A N 1
ATOM 4025 C CA . ASN A 1 491 ? -44.571 -11.277 52.018 1.00 67.75 491 ASN A CA 1
ATOM 4026 C C . ASN A 1 491 ? -43.034 -11.202 52.035 1.00 67.75 491 ASN A C 1
ATOM 4028 O O . ASN A 1 491 ? -42.386 -12.217 52.280 1.00 67.75 491 ASN A O 1
ATOM 4032 N N . ASN A 1 492 ? -42.448 -10.039 51.735 1.00 64.88 492 ASN A N 1
ATOM 4033 C CA . ASN A 1 492 ? -40.999 -9.858 51.667 1.00 64.88 492 ASN A CA 1
ATOM 4034 C C . ASN A 1 492 ? -40.599 -8.408 52.033 1.00 64.88 492 ASN A C 1
ATOM 4036 O O . ASN A 1 492 ? -40.058 -7.686 51.185 1.00 64.88 492 ASN A O 1
ATOM 4040 N N . PRO A 1 493 ? -40.912 -7.941 53.263 1.00 63.62 493 PRO A N 1
ATOM 4041 C CA . PRO A 1 493 ? -40.465 -6.633 53.726 1.00 63.62 493 PRO A CA 1
ATOM 4042 C C . PRO A 1 493 ? -38.933 -6.633 53.829 1.00 63.62 493 PRO A C 1
ATOM 4044 O O . PRO A 1 493 ? -38.348 -7.594 54.325 1.00 63.62 493 PRO A O 1
ATOM 4047 N N . ILE A 1 494 ? -38.317 -5.579 53.281 1.00 62.97 494 ILE A N 1
ATOM 4048 C CA . ILE A 1 494 ? -36.858 -5.365 53.226 1.00 62.97 494 ILE A CA 1
ATOM 4049 C C . ILE A 1 494 ? -36.248 -5.415 54.625 1.00 62.97 494 ILE A C 1
ATOM 4051 O O . ILE A 1 494 ? -36.827 -4.762 55.524 1.00 62.97 494 ILE A O 1
#

Solvent-accessible surface area (backbone atoms only — not comparable to full-atom values): 26633 Å² total; per-residue (Å²): 132,82,80,74,59,100,59,58,63,62,84,66,34,63,58,60,48,30,19,49,64,20,15,52,58,41,20,53,51,40,63,63,46,67,84,67,78,43,72,68,58,54,51,50,51,53,52,52,47,51,52,51,37,54,75,73,34,57,80,92,39,40,69,39,20,52,56,27,28,52,31,15,44,48,33,15,49,19,52,39,37,64,76,72,51,83,52,67,68,57,38,36,52,25,52,39,45,29,56,50,27,49,53,29,50,48,42,30,51,51,34,49,76,36,26,51,92,75,56,49,73,66,45,35,57,79,82,62,58,71,69,54,55,52,53,51,52,51,44,52,49,50,37,52,51,37,59,75,78,44,55,83,58,67,43,68,69,51,20,53,50,10,50,53,37,26,54,50,10,47,51,41,24,51,48,31,40,59,73,42,18,74,66,49,60,99,59,83,71,88,67,84,55,98,83,64,70,92,78,58,60,74,65,37,52,64,15,64,38,35,46,56,38,9,47,51,39,24,58,36,13,48,25,35,24,55,48,33,70,66,52,29,56,49,45,47,53,52,50,49,55,52,49,42,58,48,43,24,56,46,44,50,42,46,33,38,60,46,27,67,62,44,52,61,46,57,76,76,24,50,45,58,51,87,93,43,79,48,58,71,88,65,77,79,65,63,80,83,57,30,63,77,79,71,80,91,40,51,76,45,99,86,42,65,83,59,60,78,58,72,45,83,76,49,73,39,58,37,71,81,46,49,39,82,71,20,48,33,18,41,36,32,24,29,67,42,63,28,37,46,40,20,59,34,53,35,50,19,50,51,49,25,49,57,45,39,39,73,74,55,37,53,78,47,33,32,36,36,54,67,62,64,48,52,33,51,42,62,44,62,82,76,68,56,30,77,71,27,80,82,78,43,67,74,75,61,82,52,77,39,49,57,70,40,31,19,17,82,41,44,62,74,34,62,43,37,39,36,25,22,41,72,94,50,49,68,58,53,52,52,20,46,60,59,17,46,77,45,46,85,82,54,66,48,76,46,76,52,68,25,35,21,81,44,90,42,41,44,68,57,47,55,49,36,46,74,67,66,33,49,44,79,54,51,56,34,64,46,70,70,63,103,71,71,63,63,78,59,43,75,78,56,71,128

pLDDT: mean 89.35, std 10.41, range [33.56, 98.5]

Organism: Bursaphelenchus xylophilus (NCBI:txid6326)

Radius of gyration: 35.71 Å; Cα contacts (8 Å, |Δi|>4): 739; chains: 1; bounding box: 98×38×106 Å

Sequence (494 aa):
MARVGPWAHIVHDRRLRAAVLAFLPIFLSLLFLERLNSWIFTLAVILVTAVMSYFVTDAHYIQYSGQAFICGLLAGYSICVQLFGTSYTMVFFTRYTLMLTLFHFSEFVFTALTNNENLKVDSFLWNHSLEYWVAAITSWLEFGLESLFVPQLLVNYVSLFGVLICLTGEVIRKLAMWHASTAFTHLIAIRRNKGHNLITNGIYSVVRHPGYLGWFLWSIGTQIILCNPFCLMAYAYVSYRFFDDRIYEEERYLLEFFGKRYRDYKRRVPSGIPGIYGVNMGRRPARCYRYIKNKPYPKSRFCRGVPDAKIRIFDLGRKKATVDEFPSCVHLISNEREHLSSEALEAARICANKYMIKTCGKEGFHMRVRKHPYHVVRINKMLSCAGADRLQTGMRGAFGKPQGLVARVGIGDILLSVRIRDHQVEHALEAFRRAKFKFPGRQYVVVSRKWGFTKFDREDYEQYRKEGRVVPDGVHCKFIREHGPLAEWVNNPI

Secondary structure (DSSP, 8-state):
-----TTHHHHH-HHHHHHHHHHHHHHHHHHHHGGG--HHHHHHHHHHHHHHHHHHS-GGGHHHHHHHHHHHHHHHHHHHHHHH---HHHHHHHHHHHHHHHHHHHHHHHHHHH-GGG--GGGG-----HHHHHHHHHHHHHHHHHHHH-GGG--HHHHHHHHHHHHHHHHHHHHHHHHHGGG--SS---S--TT-PPP-SGGGGT-S-HHHHHHHHHHHHHHHHHT-HHHHHHHHHHHHHHHHHHHHHHHHHHHHHHTHHHHHHHHHS--SSTT---S--PPPPGGGT-B--SPP-BSSSSS-SPPPPS----EEE-TT--GGG--EEEEEEESS-EEEEHHHHHHHHHHHHHHHHHHH-GGGEEEEE-----EEEEE-----STTHHHHS-TTTT--PEEEEEEEEE-TT-EEEEEEE-GGGHHHHHHHHHHHHTTSSS-EEEEEESBSTTSSSBHHHHHHHHHTT-EEEETTEEEE--S-S-HHHHHTS--

InterPro domains:
  IPR001197 Large ribosomal subunit protein uL16, eukaryota/archaea [PTHR11726] (281-490)
  IPR001197 Large ribosomal subunit protein uL16, eukaryota/archaea [TIGR00279] (281-454)
  IPR007269 Isoprenylcysteine carboxyl methyltransferase [PF04140] (164-255)
  IPR016180 Large ribosomal subunit protein uL16 domain [cd01433] (323-446)
  IPR018255 Large ribosomal subunit protein uL16, conserved site, eukaryota/archaea [PS01257] (388-409)
  IPR025770 Protein-S-isoprenylcysteine O-methyltransferase [PS51564] (14-283)
  IPR036920 Large ribosomal subunit protein uL16 superfamily [G3DSA:3.90.1170.10] (281-493)
  IPR036920 Large ribosomal subunit protein uL16 superfamily [SSF54686] (284-453)
  IPR047873 Large ribosomal subunit protein uL16 [PF00252] (292-446)

Nearest PDB structures (foldseek):
  9cai-assembly1_CI  TM=9.743E-01  e=5.031E-29  Caenorhabditis elegans
  8btk-assembly1_BI  TM=9.791E-01  e=1.955E-27  Oryctolagus cuniculus
  9c3h-assembly1_Lz  TM=9.781E-01  e=1.190E-26  Homo sapiens
  8q87-assembly1_BI  TM=9.620E-01  e=3.803E-27  Gallus gallus
  8qoi-assembly1_LI  TM=9.568E-01  e=3.905E-26  Homo sapiens